Protein AF-0000000078965790 (afdb_homodimer)

Solvent-accessible surface area (backbone atoms only — not comparable to full-atom values): 35202 Å² total; per-residue (Å²): 137,89,78,81,80,82,72,81,72,74,79,75,77,69,74,78,78,71,78,67,72,83,72,72,74,70,75,66,69,68,72,68,71,75,62,83,44,80,62,63,64,55,62,67,56,77,58,81,71,61,59,62,73,68,60,59,74,86,58,85,51,69,59,53,51,55,42,46,56,48,32,47,73,67,55,34,79,28,45,19,37,33,40,41,40,82,75,18,61,56,69,62,52,47,52,55,47,53,52,11,52,63,38,38,77,42,21,76,14,47,37,33,37,36,30,31,53,92,40,39,69,64,52,50,52,55,50,40,73,64,58,55,62,41,50,67,74,56,63,64,27,67,48,31,48,52,21,52,53,38,43,61,73,68,66,59,56,67,48,56,42,52,58,89,79,42,44,86,90,52,42,59,42,45,36,33,45,75,52,54,61,70,77,41,44,80,78,73,44,52,48,29,25,36,40,67,30,90,44,72,69,50,44,45,53,58,61,65,68,41,85,67,74,39,47,27,35,30,36,25,54,47,50,61,39,59,50,47,48,47,59,68,68,41,79,45,40,31,37,24,38,66,46,71,91,68,80,58,70,89,54,65,48,84,22,29,45,65,49,69,56,87,19,27,40,39,34,48,41,78,50,96,90,34,73,26,36,42,36,34,56,33,44,70,82,54,60,60,80,60,85,61,73,81,75,69,38,63,65,74,70,78,65,80,77,121,142,88,84,87,70,90,70,81,76,76,82,81,80,72,79,77,86,64,86,81,73,82,71,75,72,70,75,66,72,69,73,70,73,75,63,83,45,80,63,61,64,55,62,66,55,76,60,81,70,62,59,62,73,70,61,59,74,87,58,85,52,69,59,53,51,52,42,45,57,47,31,46,72,68,54,34,79,27,45,20,37,34,39,39,40,82,74,18,60,56,69,60,52,46,53,55,46,52,53,11,50,62,39,38,78,42,22,77,13,46,36,36,37,37,30,29,55,91,42,39,68,64,52,48,52,54,51,41,75,64,58,56,63,41,49,66,73,56,63,64,27,68,46,31,46,50,23,52,52,37,43,62,72,67,67,59,55,68,48,56,42,53,60,88,79,42,43,87,90,51,42,58,43,46,36,34,47,76,52,53,62,69,78,42,46,81,78,73,44,51,48,29,26,37,39,67,29,89,44,71,69,50,44,46,54,57,60,64,68,41,86,67,72,41,47,27,34,31,36,24,54,43,49,61,38,60,50,46,46,46,58,68,67,42,81,44,39,33,36,24,38,66,46,73,90,68,82,57,71,89,54,66,48,82,20,24,43,63,48,66,56,90,19,27,39,39,33,45,41,73,49,95,84,36,72,26,38,41,35,31,58,35,44,72,80,54,65,58,82,56,86,60,73,77,73,65,40,59,64,73,72,76,56,79,77,121

Foldseek 3Di:
DDDDDPVCVPDPPPPPCVVDDPPPPPPPPPPPPVPVDPVVVVVVPPDPPVVVVLPPPLDVQVVVLLVLLVCLVVFAAFEEEEEEEPAFDLVVVLVLQLVCLQVVRTNYHYAEYEYAPVCVVVSLVVNQVSKDFHDPCLCPPPLQVQLVVLCVVVVFDKRWHDCVRPPPPTHIRIETEPDEVVSRDPDRNSHHYYYYDNDLVRVLVSLVPHPDAGQEYEYGDPDPVSQVVNVQRHPYAEYEYSDGDPRCVLVSAVQDQWDDAQQKTWGWDQHSNGTHIYIYGNDNPPHDPPPDPSPRRPDPPPPPPD/DDDPDDDDPDDDDDPPPDDDDPPPPPCPPPPPPVPVDPVVVVVVPDDPPVVPVLPPPLDVQVVVLLVLLVCLVVFAAFEEEEEEEPAFDLVVVLVLQLVCLQVVRTNYHHAEYEYAPVCVVVSLVVNQVSKDFHDPCLCPPPLQVQLVVLCVVVVFDKDWHDCVRPPPPTHIRIETEPDEVVSRDPDRNSHHYYYYDNDLVRVLVSLVPHPDAGQEYEYGDPDPVSQVVNVQRHPYAEYEYSDGDPDCVLVSAQQDQWDDAQQKTWGWDQHSNGTHIYIYGNDNPVPPPPPDPSPRNPDPPPPVPD

InterPro domains:
  IPR009961 Protein of unknown function DUF1487 [PF07368] (78-284)
  IPR009961 Protein of unknown function DUF1487 [PTHR21644] (24-285)
  IPR016161 Aldehyde/histidinol dehydrogenase [SSF53720] (82-244)
  IPR016163 Aldehyde dehydrogenase, C-terminal [G3DSA:3.40.309.10] (80-246)

pLDDT: mean 71.16, std 30.58, range [16.02, 98.56]

Sequence (612 aa):
MGEDRRNSYDAVSIPSYESLSKKSESSHTSQDDIQVTKRMVYNLECEDDVEKFMNIPATPAGDFYNQVATAASQGLFSPQLMIVYADGDINCALHYLIDSLHDPFSAKSVVTVLVEECIQKEFVQRIQSQMQPLAESVATHPNYVATLEMIGKLSVKTISADKKLISDPLVSPILVCNCQHSMLGEGPTGVICLHTFRSNAEAVEICCKESFQFSSTCIWNESLEGIYQLAVAIDCPIFYFNCNNVSLSPISSDEIKLCIFDGFHYERLPINGKNKIIIFPIGAHISQKSDEPPIVSNSPIPFLIEMGEDRRNSYDAVSIPSYESLSKKSESSHTSQDDIQVTKRMVYNLECEDDVEKFMNIPATPAGDFYNQVATAASQGLFSPQLMIVYADGDINCALHYLIDSLHDPFSAKSVVTVLVEECIQKEFVQRIQSQMQPLAESVATHPNYVATLEMIGKLSVKTISADKKLISDPLVSPILVCNCQHSMLGEGPTGVICLHTFRSNAEAVEICCKESFQFSSTCIWNESLEGIYQLAVAIDCPIFYFNCNNVSLSPISSDEIKLCIFDGFHYERLPINGKNKIIIFPIGAHISQKSDEPPIVSNSPIPFLIE

Organism: Drosophila grimshawi (NCBI:txid7222)

Structure (mmCIF, N/CA/C/O backbone):
data_AF-0000000078965790-model_v1
#
loop_
_entity.id
_entity.type
_entity.pdbx_description
1 polymer GH17535
#
loop_
_atom_site.group_PDB
_atom_site.id
_atom_site.type_symbol
_atom_site.label_atom_id
_atom_site.label_alt_id
_atom_site.label_comp_id
_atom_site.label_asym_id
_atom_site.label_entity_id
_atom_site.label_seq_id
_atom_site.pdbx_PDB_ins_code
_atom_site.Cartn_x
_atom_site.Cartn_y
_atom_site.Cartn_z
_atom_site.occupancy
_atom_site.B_iso_or_equiv
_atom_site.auth_seq_id
_atom_site.auth_comp_id
_atom_site.auth_asym_id
_atom_site.auth_atom_id
_atom_site.pdbx_PDB_model_num
ATOM 1 N N . MET A 1 1 ? 88.312 -12.266 6.594 1 19.53 1 MET A N 1
ATOM 2 C CA . MET A 1 1 ? 88.188 -12.164 5.141 1 19.53 1 MET A CA 1
ATOM 3 C C . MET A 1 1 ? 86.812 -11.68 4.734 1 19.53 1 MET A C 1
ATOM 5 O O . MET A 1 1 ? 85.812 -12.289 5.102 1 19.53 1 MET A O 1
ATOM 9 N N . GLY A 1 2 ? 86.688 -10.352 4.324 1 20.81 2 GLY A N 1
ATOM 10 C CA . GLY A 1 2 ? 85.812 -9.203 4.469 1 20.81 2 GLY A CA 1
ATOM 11 C C . GLY A 1 2 ? 84.75 -9.117 3.367 1 20.81 2 GLY A C 1
ATOM 12 O O . GLY A 1 2 ? 84.188 -8.039 3.096 1 20.81 2 GLY A O 1
ATOM 13 N N . GLU A 1 3 ? 84.188 -10.352 3.043 1 20.14 3 GLU A N 1
ATOM 14 C CA . GLU A 1 3 ? 83.562 -10.633 1.735 1 20.14 3 GLU A CA 1
ATOM 15 C C . GLU A 1 3 ? 82.5 -9.641 1.4 1 20.14 3 GLU A C 1
ATOM 17 O O . GLU A 1 3 ? 81.75 -9.195 2.285 1 20.14 3 GLU A O 1
ATOM 22 N N . ASP A 1 4 ? 82.375 -9.281 0.194 1 18.91 4 ASP A N 1
ATOM 23 C CA . ASP A 1 4 ? 81.938 -8.219 -0.709 1 18.91 4 ASP A CA 1
ATOM 24 C C . ASP A 1 4 ? 80.438 -8.203 -0.846 1 18.91 4 ASP A C 1
ATOM 26 O O . ASP A 1 4 ? 79.812 -9.258 -0.941 1 18.91 4 ASP A O 1
ATOM 30 N N . ARG A 1 5 ? 79.75 -7.035 -0.679 1 18.7 5 ARG A N 1
ATOM 31 C CA . ARG A 1 5 ? 78.5 -6.301 -0.476 1 18.7 5 ARG A CA 1
ATOM 32 C C . ARG A 1 5 ? 77.625 -6.25 -1.76 1 18.7 5 ARG A C 1
ATOM 34 O O . ARG A 1 5 ? 77.562 -5.207 -2.41 1 18.7 5 ARG A O 1
ATOM 41 N N . ARG A 1 6 ? 77.75 -7.328 -2.592 1 17.06 6 ARG A N 1
ATOM 42 C CA . ARG A 1 6 ? 77.25 -7.004 -3.939 1 17.06 6 ARG A CA 1
ATOM 43 C C . ARG A 1 6 ? 75.812 -6.672 -3.951 1 17.06 6 ARG A C 1
ATOM 45 O O . ARG A 1 6 ? 74.938 -7.516 -3.607 1 17.06 6 ARG A O 1
ATOM 52 N N . ASN A 1 7 ? 75.375 -5.363 -3.766 1 18.06 7 ASN A N 1
ATOM 53 C CA . ASN A 1 7 ? 74.188 -4.57 -3.572 1 18.06 7 ASN A CA 1
ATOM 54 C C . ASN A 1 7 ? 73.312 -4.492 -4.852 1 18.06 7 ASN A C 1
ATOM 56 O O . ASN A 1 7 ? 72.938 -3.4 -5.285 1 18.06 7 ASN A O 1
ATOM 60 N N . SER A 1 8 ? 73.312 -5.625 -5.656 1 16.55 8 SER A N 1
ATOM 61 C CA . SER A 1 8 ? 72.812 -5.434 -7.012 1 16.55 8 SER A CA 1
ATOM 62 C C . SER A 1 8 ? 71.375 -5.035 -7.008 1 16.55 8 SER A C 1
ATOM 64 O O . SER A 1 8 ? 70.5 -5.812 -6.586 1 16.55 8 SER A O 1
ATOM 66 N N . TYR A 1 9 ? 71.062 -3.771 -6.801 1 18.58 9 TYR A N 1
ATOM 67 C CA . TYR A 1 9 ? 69.812 -3.014 -6.676 1 18.58 9 TYR A CA 1
ATOM 68 C C . TYR A 1 9 ? 69.125 -2.951 -8.008 1 18.58 9 TYR A C 1
ATOM 70 O O . TYR A 1 9 ? 69.5 -2.174 -8.891 1 18.58 9 TYR A O 1
ATOM 78 N N . ASP A 1 10 ? 68.938 -4.156 -8.594 1 17.03 10 ASP A N 1
ATOM 79 C CA . ASP A 1 10 ? 68.438 -4.109 -9.961 1 17.03 10 ASP A CA 1
ATOM 80 C C . ASP A 1 10 ? 67.188 -3.217 -10.07 1 17.03 10 ASP A C 1
ATOM 82 O O . ASP A 1 10 ? 66.438 -3.066 -9.102 1 17.03 10 ASP A O 1
ATOM 86 N N . ALA A 1 11 ? 67.062 -2.576 -11.188 1 17.61 11 ALA A N 1
ATOM 87 C CA . ALA A 1 11 ? 66.438 -1.448 -11.852 1 17.61 11 ALA A CA 1
ATOM 88 C C . ALA A 1 11 ? 64.938 -1.661 -11.938 1 17.61 11 ALA A C 1
ATOM 90 O O . ALA A 1 11 ? 64.5 -2.711 -12.398 1 17.61 11 ALA A O 1
ATOM 91 N N . VAL A 1 12 ? 64.188 -1.088 -11.117 1 20.66 12 VAL A N 1
ATOM 92 C CA . VAL A 1 12 ? 62.781 -1.006 -10.773 1 20.66 12 VAL A CA 1
ATOM 93 C C . VAL A 1 12 ? 62 -0.467 -11.961 1 20.66 12 VAL A C 1
ATOM 95 O O . VAL A 1 12 ? 62.062 0.727 -12.266 1 20.66 12 VAL A O 1
ATOM 98 N N . SER A 1 13 ? 62.344 -0.972 -13.18 1 17.3 13 SER A N 1
ATOM 99 C CA . SER A 1 13 ? 61.781 -0.176 -14.266 1 17.3 13 SER A CA 1
ATOM 100 C C . SER A 1 13 ? 60.281 0.016 -14.102 1 17.3 13 SER A C 1
ATOM 102 O O . SER A 1 13 ? 59.531 -0.951 -13.891 1 17.3 13 SER A O 1
ATOM 104 N N . ILE A 1 14 ? 59.906 1.064 -13.562 1 19.83 14 ILE A N 1
ATOM 105 C CA . ILE A 1 14 ? 58.594 1.609 -13.172 1 19.83 14 ILE A CA 1
ATOM 106 C C . ILE A 1 14 ? 57.719 1.779 -14.406 1 19.83 14 ILE A C 1
ATOM 108 O O . ILE A 1 14 ? 58 2.627 -15.258 1 19.83 14 ILE A O 1
ATOM 112 N N . PRO A 1 15 ? 57.5 0.656 -15.188 1 18.34 15 PRO A N 1
ATOM 113 C CA . PRO A 1 15 ? 56.906 1.002 -16.484 1 18.34 15 PRO A CA 1
ATOM 114 C C . PRO A 1 15 ? 55.75 1.96 -16.359 1 18.34 15 PRO A C 1
ATOM 116 O O . PRO A 1 15 ? 55.094 2.004 -15.312 1 18.34 15 PRO A O 1
ATOM 119 N N . SER A 1 16 ? 55.906 3.125 -16.984 1 19.27 16 SER A N 1
ATOM 120 C CA . SER A 1 16 ? 55.094 4.328 -17.109 1 19.27 16 SER A CA 1
ATOM 121 C C . SER A 1 16 ? 53.656 3.988 -17.562 1 19.27 16 SER A C 1
ATOM 123 O O . SER A 1 16 ? 53.469 3.533 -18.703 1 19.27 16 SER A O 1
ATOM 125 N N . TYR A 1 17 ? 53 3.15 -16.828 1 18.2 17 TYR A N 1
ATOM 126 C CA . TYR A 1 17 ? 51.719 2.584 -17.297 1 18.2 17 TYR A CA 1
ATOM 127 C C . TYR A 1 17 ? 50.781 3.676 -17.766 1 18.2 17 TYR A C 1
ATOM 129 O O . TYR A 1 17 ? 50.25 4.449 -16.969 1 18.2 17 TYR A O 1
ATOM 137 N N . GLU A 1 18 ? 51.188 4.465 -18.766 1 20.2 18 GLU A N 1
ATOM 138 C CA . GLU A 1 18 ? 50.438 5.539 -19.406 1 20.2 18 GLU A CA 1
ATOM 139 C C . GLU A 1 18 ? 49 5.129 -19.672 1 20.2 18 GLU A C 1
ATOM 141 O O . GLU A 1 18 ? 48.219 5.906 -20.234 1 20.2 18 GLU A O 1
ATOM 146 N N . SER A 1 19 ? 48.781 3.867 -19.656 1 19.42 19 SER A N 1
ATOM 147 C CA . SER A 1 19 ? 47.719 3.422 -20.547 1 19.42 19 SER A CA 1
ATOM 148 C C . SER A 1 19 ? 46.375 4 -20.125 1 19.42 19 SER A C 1
ATOM 150 O O . SER A 1 19 ? 45.344 3.354 -20.281 1 19.42 19 SER A O 1
ATOM 152 N N . LEU A 1 20 ? 46.375 5.09 -19.297 1 17.44 20 LEU A N 1
ATOM 153 C CA . LEU A 1 20 ? 45.094 5.223 -18.625 1 17.44 20 LEU A CA 1
ATOM 154 C C . LEU A 1 20 ? 43.938 5.191 -19.625 1 17.44 20 LEU A C 1
ATOM 156 O O . LEU A 1 20 ? 43.031 4.398 -19.5 1 17.44 20 LEU A O 1
ATOM 160 N N . SER A 1 21 ? 43.156 6.402 -19.688 1 18.19 21 SER A N 1
ATOM 161 C CA . SER A 1 21 ? 41.75 6.711 -19.438 1 18.19 21 SER A CA 1
ATOM 162 C C . SER A 1 21 ? 40.969 6.762 -20.75 1 18.19 21 SER A C 1
ATOM 164 O O . SER A 1 21 ? 39.875 7.344 -20.797 1 18.19 21 SER A O 1
ATOM 166 N N . LYS A 1 22 ? 41.188 6.02 -21.688 1 19.72 22 LYS A N 1
ATOM 167 C CA . LYS A 1 22 ? 40.406 6.305 -22.875 1 19.72 22 LYS A CA 1
ATOM 168 C C . LYS A 1 22 ? 38.938 6.543 -22.5 1 19.72 22 LYS A C 1
ATOM 170 O O . LYS A 1 22 ? 38.281 5.68 -21.906 1 19.72 22 LYS A O 1
ATOM 175 N N . LYS A 1 23 ? 38.562 7.754 -22.469 1 23.05 23 LYS A N 1
ATOM 176 C CA . LYS A 1 23 ? 37.25 8.406 -22.297 1 23.05 23 LYS A CA 1
ATOM 177 C C . LYS A 1 23 ? 36.219 7.828 -23.25 1 23.05 23 LYS A C 1
ATOM 179 O O . LYS A 1 23 ? 36.25 8.117 -24.453 1 23.05 23 LYS A O 1
ATOM 184 N N . SER A 1 24 ? 36.188 6.531 -23.406 1 19.88 24 SER A N 1
ATOM 185 C CA . SER A 1 24 ? 35.219 6.145 -24.391 1 19.88 24 SER A CA 1
ATOM 186 C C . SER A 1 24 ? 33.906 6.945 -24.234 1 19.88 24 SER A C 1
ATOM 188 O O . SER A 1 24 ? 33.406 7.062 -23.125 1 19.88 24 SER A O 1
ATOM 190 N N . GLU A 1 25 ? 33.656 7.875 -25.047 1 23.52 25 GLU A N 1
ATOM 191 C CA . GLU A 1 25 ? 32.531 8.758 -25.297 1 23.52 25 GLU A CA 1
ATOM 192 C C . GLU A 1 25 ? 31.234 7.965 -25.406 1 23.52 25 GLU A C 1
ATOM 194 O O . GLU A 1 25 ? 30.922 7.414 -26.469 1 23.52 25 GLU A O 1
ATOM 199 N N . SER A 1 26 ? 31.219 6.82 -24.891 1 20.47 26 SER A N 1
ATOM 200 C CA . SER A 1 26 ? 29.984 6.129 -25.234 1 20.47 26 SER A CA 1
ATOM 201 C C . SER A 1 26 ? 28.781 7.039 -25.047 1 20.47 26 SER A C 1
ATOM 203 O O . SER A 1 26 ? 28.641 7.703 -24.016 1 20.47 26 SER A O 1
ATOM 205 N N . SER A 1 27 ? 28.297 7.574 -26.109 1 21.81 27 SER A N 1
ATOM 206 C CA . SER A 1 27 ? 27.078 8.344 -26.328 1 21.81 27 SER A CA 1
ATOM 207 C C . SER A 1 27 ? 25.906 7.754 -25.578 1 21.81 27 SER A C 1
ATOM 209 O O . SER A 1 27 ? 25.328 6.746 -25.984 1 21.81 27 SER A O 1
ATOM 211 N N . HIS A 1 28 ? 26.172 7.336 -24.484 1 21.52 28 HIS A N 1
ATOM 212 C CA . HIS A 1 28 ? 24.984 6.84 -23.797 1 21.52 28 HIS A CA 1
ATOM 213 C C . HIS A 1 28 ? 23.797 7.797 -23.969 1 21.52 28 HIS A C 1
ATOM 215 O O . HIS A 1 28 ? 23.906 8.977 -23.625 1 21.52 28 HIS A O 1
ATOM 221 N N . THR A 1 29 ? 23.188 7.645 -25.078 1 21.73 29 THR A N 1
ATOM 222 C CA . THR A 1 29 ? 21.922 8.352 -25.297 1 21.73 29 THR A CA 1
ATOM 223 C C . THR A 1 29 ? 21.156 8.539 -24 1 21.73 29 THR A C 1
ATOM 225 O O . THR A 1 29 ? 21.062 7.605 -23.203 1 21.73 29 THR A O 1
ATOM 228 N N . SER A 1 30 ? 21.25 9.664 -23.562 1 22.17 30 SER A N 1
ATOM 229 C CA . SER A 1 30 ? 20.531 10.25 -22.438 1 22.17 30 SER A CA 1
ATOM 230 C C . SER A 1 30 ? 19.156 9.625 -22.281 1 22.17 30 SER A C 1
ATOM 232 O O . SER A 1 30 ? 18.328 9.688 -23.203 1 22.17 30 SER A O 1
ATOM 234 N N . GLN A 1 31 ? 19.203 8.453 -21.875 1 21.61 31 GLN A N 1
ATOM 235 C CA . GLN A 1 31 ? 17.891 7.859 -21.625 1 21.61 31 GLN A CA 1
ATOM 236 C C . GLN A 1 31 ? 16.891 8.906 -21.156 1 21.61 31 GLN A C 1
ATOM 238 O O . GLN A 1 31 ? 17.094 9.547 -20.125 1 21.61 31 GLN A O 1
ATOM 243 N N . ASP A 1 32 ? 16.375 9.594 -22.109 1 23.06 32 ASP A N 1
ATOM 244 C CA . ASP A 1 32 ? 15.258 10.523 -22 1 23.06 32 ASP A CA 1
ATOM 245 C C . ASP A 1 32 ? 14.344 10.141 -20.828 1 23.06 32 ASP A C 1
ATOM 247 O O . ASP A 1 32 ? 13.875 9.008 -20.75 1 23.06 32 ASP A O 1
ATOM 251 N N . ASP A 1 33 ? 14.641 10.672 -19.828 1 22.98 33 ASP A N 1
ATOM 252 C CA . ASP A 1 33 ? 13.875 10.719 -18.578 1 22.98 33 ASP A CA 1
ATOM 253 C C . ASP A 1 33 ? 12.375 10.711 -18.859 1 22.98 33 ASP A C 1
ATOM 255 O O . ASP A 1 33 ? 11.82 11.695 -19.359 1 22.98 33 ASP A O 1
ATOM 259 N N . ILE A 1 34 ? 12.023 9.656 -19.547 1 23.75 34 ILE A N 1
ATOM 260 C CA . ILE A 1 34 ? 10.578 9.594 -19.75 1 23.75 34 ILE A CA 1
ATOM 261 C C . ILE A 1 34 ? 9.859 10.031 -18.469 1 23.75 34 ILE A C 1
ATOM 263 O O . ILE A 1 34 ? 9.898 9.328 -17.453 1 23.75 34 ILE A O 1
ATOM 267 N N . GLN A 1 35 ? 10.055 11.258 -18.219 1 24.02 35 GLN A N 1
ATOM 268 C CA . GLN A 1 35 ? 9.164 11.914 -17.266 1 24.02 35 GLN A CA 1
ATOM 269 C C . GLN A 1 35 ? 7.719 11.469 -17.469 1 24.02 35 GLN A C 1
ATOM 271 O O . GLN A 1 35 ? 7.148 11.672 -18.547 1 24.02 35 GLN A O 1
ATOM 276 N N . VAL A 1 36 ? 7.375 10.422 -17.078 1 23.61 36 VAL A N 1
ATOM 277 C CA . VAL A 1 36 ? 5.961 10.07 -17.172 1 23.61 36 VAL A CA 1
ATOM 278 C C . VAL A 1 36 ? 5.102 11.297 -16.875 1 23.61 36 VAL A C 1
ATOM 280 O O . VAL A 1 36 ? 5.059 11.773 -15.742 1 23.61 36 VAL A O 1
ATOM 283 N N . THR A 1 37 ? 5.211 12.43 -17.656 1 25.23 37 THR A N 1
ATOM 284 C CA . THR A 1 37 ? 4.426 13.664 -17.641 1 25.23 37 THR A CA 1
ATOM 285 C C . THR A 1 37 ? 2.939 13.359 -17.797 1 25.23 37 THR A C 1
ATOM 287 O O . THR A 1 37 ? 2.564 12.273 -18.234 1 25.23 37 THR A O 1
ATOM 290 N N . LYS A 1 38 ? 2.074 14.375 -17.5 1 24.27 38 LYS A N 1
ATOM 291 C CA . LYS A 1 38 ? 0.654 14.477 -17.828 1 24.27 38 LYS A CA 1
ATOM 292 C C . LYS A 1 38 ? 0.361 13.93 -19.219 1 24.27 38 LYS A C 1
ATOM 294 O O . LYS A 1 38 ? -0.679 13.305 -19.438 1 24.27 38 LYS A O 1
ATOM 299 N N . ARG A 1 39 ? 1.266 14.18 -20.141 1 24.34 39 ARG A N 1
ATOM 300 C CA . ARG A 1 39 ? 1.088 13.945 -21.578 1 24.34 39 ARG A CA 1
ATOM 301 C C . ARG A 1 39 ? 1.163 12.461 -21.906 1 24.34 39 ARG A C 1
ATOM 303 O O . ARG A 1 39 ? 0.509 11.992 -22.844 1 24.34 39 ARG A O 1
ATOM 310 N N . MET A 1 40 ? 2.053 11.758 -21.281 1 25.23 40 MET A N 1
ATOM 311 C CA . MET A 1 40 ? 2.135 10.375 -21.719 1 25.23 40 MET A CA 1
ATOM 312 C C . MET A 1 40 ? 0.916 9.578 -21.266 1 25.23 40 MET A C 1
ATOM 314 O O . MET A 1 40 ? 0.546 8.586 -21.891 1 25.23 40 MET A O 1
ATOM 318 N N . VAL A 1 41 ? 0.332 10.094 -20.109 1 26.64 41 VAL A N 1
ATOM 319 C CA . VAL A 1 41 ? -0.919 9.461 -19.703 1 26.64 41 VAL A CA 1
ATOM 320 C C . VAL A 1 41 ? -2.014 9.781 -20.719 1 26.64 41 VAL A C 1
ATOM 322 O O . VAL A 1 41 ? -2.914 8.969 -20.953 1 26.64 41 VAL A O 1
ATOM 325 N N . TYR A 1 42 ? -1.955 10.969 -21.328 1 25.64 42 TYR A N 1
ATOM 326 C CA . TYR A 1 42 ? -2.998 11.305 -22.281 1 25.64 42 TYR A CA 1
ATOM 327 C C . TYR A 1 42 ? -2.934 10.391 -23.5 1 25.64 42 TYR A C 1
ATOM 329 O O . TYR A 1 42 ? -3.939 10.188 -24.188 1 25.64 42 TYR A O 1
ATOM 337 N N . ASN A 1 43 ? -1.738 10.047 -23.875 1 26.17 43 ASN A N 1
ATOM 338 C CA . ASN A 1 43 ? -1.752 9.383 -25.172 1 26.17 43 ASN A CA 1
ATOM 339 C C . ASN A 1 43 ? -2.32 7.969 -25.078 1 26.17 43 ASN A C 1
ATOM 341 O O . ASN A 1 43 ? -2.27 7.203 -26.031 1 26.17 43 ASN A O 1
ATOM 345 N N . LEU A 1 44 ? -2.383 7.453 -23.875 1 25.3 44 LEU A N 1
ATOM 346 C CA . LEU A 1 44 ? -3.156 6.227 -24.031 1 25.3 44 LEU A CA 1
ATOM 347 C C . LEU A 1 44 ? -4.59 6.539 -24.453 1 25.3 44 LEU A C 1
ATOM 349 O O . LEU A 1 44 ? -5.461 6.707 -23.594 1 25.3 44 LEU A O 1
ATOM 353 N N . GLU A 1 45 ? -4.812 7.445 -25.219 1 26.23 45 GLU A N 1
ATOM 354 C CA . GLU A 1 45 ? -6.039 7.543 -26 1 26.23 45 GLU A CA 1
ATOM 355 C C . GLU A 1 45 ? -6.418 6.188 -26.609 1 26.23 45 GLU A C 1
ATOM 357 O O . GLU A 1 45 ? -5.598 5.535 -27.25 1 26.23 45 GLU A O 1
ATOM 362 N N . CYS A 1 46 ? -7.453 5.555 -25.938 1 25.34 46 CYS A N 1
ATOM 363 C CA . CYS A 1 46 ? -8.211 4.457 -26.516 1 25.34 46 CYS A CA 1
ATOM 364 C C . CYS A 1 46 ? -8.43 4.672 -28.016 1 25.34 46 CYS A C 1
ATOM 366 O O . CYS A 1 46 ? -9.18 5.559 -28.422 1 25.34 46 CYS A O 1
ATOM 368 N N . GLU A 1 47 ? -7.578 4.617 -28.844 1 24.92 47 GLU A N 1
ATOM 369 C CA . GLU A 1 47 ? -8.117 4.301 -30.156 1 24.92 47 GLU A CA 1
ATOM 370 C C . GLU A 1 47 ? -9.211 3.244 -30.078 1 24.92 47 GLU A C 1
ATOM 372 O O . GLU A 1 47 ? -9.328 2.547 -29.062 1 24.92 47 GLU A O 1
ATOM 377 N N . ASP A 1 48 ? -9.938 2.729 -31.234 1 26.47 48 ASP A N 1
ATOM 378 C CA . ASP A 1 48 ? -11.023 1.81 -31.562 1 26.47 48 ASP A CA 1
ATOM 379 C C . ASP A 1 48 ? -10.844 0.469 -30.859 1 26.47 48 ASP A C 1
ATOM 381 O O . ASP A 1 48 ? -11.828 -0.203 -30.531 1 26.47 48 ASP A O 1
ATOM 385 N N . ASP A 1 49 ? -9.664 -0.096 -30.844 1 24.08 49 ASP A N 1
ATOM 386 C CA . ASP A 1 49 ? -9.508 -1.522 -30.594 1 24.08 49 ASP A CA 1
ATOM 387 C C . ASP A 1 49 ? -9.586 -1.817 -29.094 1 24.08 49 ASP A C 1
ATOM 389 O O . ASP A 1 49 ? -9.398 -2.961 -28.672 1 24.08 49 ASP A O 1
ATOM 393 N N . VAL A 1 50 ? -9.461 -0.967 -28.297 1 28.12 50 VAL A N 1
ATOM 394 C CA . VAL A 1 50 ? -9.648 -1.28 -26.891 1 28.12 50 VAL A CA 1
ATOM 395 C C . VAL A 1 50 ? -11.125 -1.595 -26.625 1 28.12 50 VAL A C 1
ATOM 397 O O . VAL A 1 50 ? -11.516 -1.846 -25.484 1 28.12 50 VAL A O 1
ATOM 400 N N . GLU A 1 51 ? -12.07 -1.414 -27.438 1 26.34 51 GLU A N 1
ATOM 401 C CA . GLU A 1 51 ? -13.43 -1.932 -27.531 1 26.34 51 GLU A CA 1
ATOM 402 C C . GLU A 1 51 ? -13.453 -3.447 -27.344 1 26.34 51 GLU A C 1
ATOM 404 O O . GLU A 1 51 ? -14.438 -4.004 -26.844 1 26.34 51 GLU A O 1
ATOM 409 N N . LYS A 1 52 ? -12.445 -4.133 -27.891 1 26.92 52 LYS A N 1
ATOM 410 C CA . LYS A 1 52 ? -12.484 -5.594 -27.891 1 26.92 52 LYS A CA 1
ATOM 411 C C . LYS A 1 52 ? -12.305 -6.152 -26.484 1 26.92 52 LYS A C 1
ATOM 413 O O . LYS A 1 52 ? -12.797 -7.238 -26.188 1 26.92 52 LYS A O 1
ATOM 418 N N . PHE A 1 53 ? -11.328 -5.535 -25.766 1 24.98 53 PHE A N 1
ATOM 419 C CA . PHE A 1 53 ? -11.109 -6.312 -24.547 1 24.98 53 PHE A CA 1
ATOM 420 C C . PHE A 1 53 ? -12.219 -6.055 -23.531 1 24.98 53 PHE A C 1
ATOM 422 O O . PHE A 1 53 ? -12.367 -6.805 -22.562 1 24.98 53 PHE A O 1
ATOM 429 N N . MET A 1 54 ? -12.875 -4.93 -23.547 1 26.33 54 MET A N 1
ATOM 430 C CA . MET A 1 54 ? -13.883 -4.594 -22.562 1 26.33 54 MET A CA 1
ATOM 431 C C . MET A 1 54 ? -15.117 -5.473 -22.719 1 26.33 54 MET A C 1
ATOM 433 O O . MET A 1 54 ? -16.016 -5.453 -21.875 1 26.33 54 MET A O 1
ATOM 437 N N . ASN A 1 55 ? -15.414 -5.816 -23.891 1 24.98 55 ASN A N 1
ATOM 438 C CA . ASN A 1 55 ? -16.703 -6.477 -24.109 1 24.98 55 ASN A CA 1
ATOM 439 C C . ASN A 1 55 ? -16.656 -7.938 -23.672 1 24.98 55 ASN A C 1
ATOM 441 O O . ASN A 1 55 ? -16.578 -8.836 -24.516 1 24.98 55 ASN A O 1
ATOM 445 N N . ILE A 1 56 ? -15.758 -8.234 -22.75 1 25.45 56 ILE A N 1
ATOM 446 C CA . ILE A 1 56 ? -16.062 -9.641 -22.516 1 25.45 56 ILE A CA 1
ATOM 447 C C . ILE A 1 56 ? -17.453 -9.773 -21.891 1 25.45 56 ILE A C 1
ATOM 449 O O . ILE A 1 56 ? -17.781 -9.062 -20.938 1 25.45 56 ILE A O 1
ATOM 453 N N . PRO A 1 57 ? -18.328 -10.281 -22.453 1 24.66 57 PRO A N 1
ATOM 454 C CA . PRO A 1 57 ? -19.672 -10.586 -21.938 1 24.66 57 PRO A CA 1
ATOM 455 C C . PRO A 1 57 ? -19.656 -11.062 -20.484 1 24.66 57 PRO A C 1
ATOM 457 O O . PRO A 1 57 ? -18.719 -11.758 -20.078 1 24.66 57 PRO A O 1
ATOM 460 N N . ALA A 1 58 ? -20.266 -10.273 -19.531 1 28.02 58 ALA A N 1
ATOM 461 C CA . ALA A 1 58 ? -20.609 -10.68 -18.172 1 28.02 58 ALA A CA 1
ATOM 462 C C . ALA A 1 58 ? -21 -12.148 -18.109 1 28.02 58 ALA A C 1
ATOM 464 O O . ALA A 1 58 ? -22.125 -12.516 -18.484 1 28.02 58 ALA A O 1
ATOM 465 N N . THR A 1 59 ? -20.312 -13.039 -18.562 1 27.33 59 THR A N 1
ATOM 466 C CA . THR A 1 59 ? -20.766 -14.391 -18.25 1 27.33 59 THR A CA 1
ATOM 467 C C . THR A 1 59 ? -20.984 -14.539 -16.75 1 27.33 59 THR A C 1
ATOM 469 O O . THR A 1 59 ? -20.25 -13.961 -15.945 1 27.33 59 THR A O 1
ATOM 472 N N . PRO A 1 60 ? -21.969 -15.062 -16.141 1 31 60 PRO A N 1
ATOM 473 C CA . PRO A 1 60 ? -22.312 -15.336 -14.734 1 31 60 PRO A CA 1
ATOM 474 C C . PRO A 1 60 ? -21.094 -15.75 -13.906 1 31 60 PRO A C 1
ATOM 476 O O . PRO A 1 60 ? -20.719 -16.922 -13.914 1 31 60 PRO A O 1
ATOM 479 N N . ALA A 1 61 ? -20.062 -15.047 -13.797 1 35.72 61 ALA A N 1
ATOM 480 C CA . ALA A 1 61 ? -18.734 -15.062 -13.203 1 35.72 61 ALA A CA 1
ATOM 481 C C . ALA A 1 61 ? -18.812 -15.273 -11.695 1 35.72 61 ALA A C 1
ATOM 483 O O . ALA A 1 61 ? -17.844 -15.734 -11.07 1 35.72 61 ALA A O 1
ATOM 484 N N . GLY A 1 62 ? -19.875 -14.852 -11.008 1 37.12 62 GLY A N 1
ATOM 485 C CA . GLY A 1 62 ? -20.141 -15.18 -9.617 1 37.12 62 GLY A CA 1
ATOM 486 C C . GLY A 1 62 ? -19.891 -16.641 -9.281 1 37.12 62 GLY A C 1
ATOM 487 O O . GLY A 1 62 ? -19.328 -16.953 -8.227 1 37.12 62 GLY A O 1
ATOM 488 N N . ASP A 1 63 ? -20.312 -17.469 -10.227 1 43.97 63 ASP A N 1
ATOM 489 C CA . ASP A 1 63 ? -20.234 -18.906 -9.992 1 43.97 63 ASP A CA 1
ATOM 490 C C . ASP A 1 63 ? -18.797 -19.391 -10.008 1 43.97 63 ASP A C 1
ATOM 492 O O . ASP A 1 63 ? -18.422 -20.266 -9.227 1 43.97 63 ASP A O 1
ATOM 496 N N . PHE A 1 64 ? -18.016 -18.75 -10.82 1 41.31 64 PHE A N 1
ATOM 497 C CA . PHE A 1 64 ? -16.641 -19.234 -10.906 1 41.31 64 PHE A CA 1
ATOM 498 C C . PHE A 1 64 ? -15.852 -18.859 -9.664 1 41.31 64 PHE A C 1
ATOM 500 O O . PHE A 1 64 ? -15.133 -19.672 -9.094 1 41.31 64 PHE A O 1
ATOM 507 N N . TYR A 1 65 ? -16.047 -17.625 -9.25 1 48.06 65 TYR A N 1
ATOM 508 C CA . TYR A 1 65 ? -15.289 -17.109 -8.125 1 48.06 65 TYR A CA 1
ATOM 509 C C . TYR A 1 65 ? -15.656 -17.828 -6.836 1 48.06 65 TYR A C 1
ATOM 511 O O . TYR A 1 65 ? -14.781 -18.172 -6.031 1 48.06 65 TYR A O 1
ATOM 519 N N . ASN A 1 66 ? -16.938 -18.062 -6.723 1 48.34 66 ASN A N 1
ATOM 520 C CA . ASN A 1 66 ? -17.391 -18.891 -5.613 1 48.34 66 ASN A CA 1
ATOM 521 C C . ASN A 1 66 ? -16.859 -20.312 -5.734 1 48.34 66 ASN A C 1
ATOM 523 O O . ASN A 1 66 ? -16.5 -20.938 -4.73 1 48.34 66 ASN A O 1
ATOM 527 N N . GLN A 1 67 ? -16.734 -20.688 -6.93 1 47.5 67 GLN A N 1
ATOM 528 C CA . GLN A 1 67 ? -16.266 -22.047 -7.172 1 47.5 67 GLN A CA 1
ATOM 529 C C . GLN A 1 67 ? -14.773 -22.172 -6.867 1 47.5 67 GLN A C 1
ATOM 531 O O . GLN A 1 67 ? -14.336 -23.172 -6.293 1 47.5 67 GLN A O 1
ATOM 536 N N . VAL A 1 68 ? -14.086 -21.172 -7.16 1 48.66 68 VAL A N 1
ATOM 537 C CA . VAL A 1 68 ? -12.641 -21.219 -6.934 1 48.66 68 VAL A CA 1
ATOM 538 C C . VAL A 1 68 ? -12.359 -21.219 -5.434 1 48.66 68 VAL A C 1
ATOM 540 O O . VAL A 1 68 ? -11.531 -22 -4.953 1 48.66 68 VAL A O 1
ATOM 543 N N . ALA A 1 69 ? -13.117 -20.359 -4.75 1 50.84 69 ALA A N 1
ATOM 544 C CA . ALA A 1 69 ? -12.945 -20.328 -3.297 1 50.84 69 ALA A CA 1
ATOM 545 C C . ALA A 1 69 ? -13.328 -21.672 -2.676 1 50.84 69 ALA A C 1
ATOM 547 O O . ALA A 1 69 ? -12.648 -22.156 -1.768 1 50.84 69 ALA A O 1
ATOM 548 N N . THR A 1 70 ? -14.383 -22.234 -3.215 1 46.78 70 THR A N 1
ATOM 549 C CA . THR A 1 70 ? -14.836 -23.547 -2.744 1 46.78 70 THR A CA 1
ATOM 550 C C . THR A 1 70 ? -13.828 -24.625 -3.105 1 46.78 70 THR A C 1
ATOM 552 O O . THR A 1 70 ? -13.523 -25.5 -2.283 1 46.78 70 THR A O 1
ATOM 555 N N . ALA A 1 71 ? -13.328 -24.547 -4.34 1 49.19 71 ALA A N 1
ATOM 556 C CA . ALA A 1 71 ? -12.359 -25.562 -4.762 1 49.19 71 ALA A CA 1
ATOM 557 C C . ALA A 1 71 ? -11.102 -25.5 -3.902 1 49.19 71 ALA A C 1
ATOM 559 O O . ALA A 1 71 ? -10.602 -26.547 -3.463 1 49.19 71 ALA A O 1
ATOM 560 N N . ALA A 1 72 ? -10.625 -24.312 -3.635 1 50.78 72 ALA A N 1
ATOM 561 C CA . ALA A 1 72 ? -9.453 -24.156 -2.777 1 50.78 72 ALA A CA 1
ATOM 562 C C . ALA A 1 72 ? -9.703 -24.75 -1.394 1 50.78 72 ALA A C 1
ATOM 564 O O . ALA A 1 72 ? -8.836 -25.422 -0.833 1 50.78 72 ALA A O 1
ATOM 565 N N . SER A 1 73 ? -10.922 -24.562 -0.941 1 47.84 73 SER A N 1
ATOM 566 C CA . SER A 1 73 ? -11.281 -25.109 0.362 1 47.84 73 SER A CA 1
ATOM 567 C C . SER A 1 73 ? -11.414 -26.625 0.306 1 47.84 73 SER A C 1
ATOM 569 O O . SER A 1 73 ? -11.234 -27.312 1.318 1 47.84 73 SER A O 1
ATOM 571 N N . GLN A 1 74 ? -11.711 -27.125 -0.914 1 50 74 GLN A N 1
ATOM 572 C CA . GLN A 1 74 ? -11.922 -28.578 -1.028 1 50 74 GLN A CA 1
ATOM 573 C C . GLN A 1 74 ? -10.641 -29.281 -1.471 1 50 74 GLN A C 1
ATOM 575 O O . GLN A 1 74 ? -10.656 -30.484 -1.755 1 50 74 GLN A O 1
ATOM 580 N N . GLY A 1 75 ? -9.586 -28.594 -1.603 1 55.78 75 GLY A N 1
ATOM 581 C CA . GLY A 1 75 ? -8.336 -29.266 -1.936 1 55.78 75 GLY A CA 1
ATOM 582 C C . GLY A 1 75 ? -8.148 -29.469 -3.426 1 55.78 75 GLY A C 1
ATOM 583 O O . GLY A 1 75 ? -7.32 -30.281 -3.844 1 55.78 75 GLY A O 1
ATOM 584 N N . LEU A 1 76 ? -9.062 -28.969 -4.219 1 64.25 76 LEU A N 1
ATOM 585 C CA . LEU A 1 76 ? -8.914 -29.078 -5.664 1 64.25 76 LEU A CA 1
ATOM 586 C C . LEU A 1 76 ? -7.809 -28.172 -6.18 1 64.25 76 LEU A C 1
ATOM 588 O O . LEU A 1 76 ? -7.504 -27.141 -5.559 1 64.25 76 LEU A O 1
ATOM 592 N N . PHE A 1 77 ? -7.203 -28.703 -7.281 1 73.25 77 PHE A N 1
ATOM 593 C CA . PHE A 1 77 ? -6.086 -27.984 -7.879 1 73.25 77 PHE A CA 1
ATOM 594 C C . PHE A 1 77 ? -6.48 -26.547 -8.188 1 73.25 77 PHE A C 1
ATOM 596 O O . PHE A 1 77 ? -7.426 -26.297 -8.938 1 73.25 77 PHE A O 1
ATOM 603 N N . SER A 1 78 ? -5.918 -25.547 -7.496 1 86.75 78 SER A N 1
ATOM 604 C CA . SER A 1 78 ? -6.109 -24.109 -7.645 1 86.75 78 SER A CA 1
ATOM 605 C C . SER A 1 78 ? -4.793 -23.406 -7.965 1 86.75 78 SER A C 1
ATOM 607 O O . SER A 1 78 ? -4.082 -22.969 -7.059 1 86.75 78 SER A O 1
ATOM 609 N N . PRO A 1 79 ? -4.434 -23.359 -9.289 1 92.19 79 PRO A N 1
ATOM 610 C CA . PRO A 1 79 ? -3.135 -22.828 -9.695 1 92.19 79 PRO A CA 1
ATOM 611 C C . PRO A 1 79 ? -2.945 -21.359 -9.281 1 92.19 79 PRO A C 1
ATOM 613 O O . PRO A 1 79 ? -3.85 -20.547 -9.469 1 92.19 79 PRO A O 1
ATOM 616 N N . GLN A 1 80 ? -1.802 -21.125 -8.75 1 96.06 80 GLN A N 1
ATOM 617 C CA . GLN A 1 80 ? -1.513 -19.766 -8.289 1 96.06 80 GLN A CA 1
ATOM 618 C C . GLN A 1 80 ? -0.405 -19.125 -9.125 1 96.06 80 GLN A C 1
ATOM 620 O O . GLN A 1 80 ? 0.552 -19.797 -9.516 1 96.06 80 GLN A O 1
ATOM 625 N N . LEU A 1 81 ? -0.628 -17.812 -9.414 1 97.44 81 LEU A N 1
ATOM 626 C CA . LEU A 1 81 ? 0.396 -16.953 -10 1 97.44 81 LEU A CA 1
ATOM 627 C C . LEU A 1 81 ? 1.137 -16.172 -8.914 1 97.44 81 LEU A C 1
ATOM 629 O O . LEU A 1 81 ? 0.516 -15.641 -7.996 1 97.44 81 LEU A O 1
ATOM 633 N N . MET A 1 82 ? 2.477 -16.188 -9 1 98.12 82 MET A N 1
ATOM 634 C CA . MET A 1 82 ? 3.275 -15.383 -8.086 1 98.12 82 MET A CA 1
ATOM 635 C C . MET A 1 82 ? 4.062 -14.32 -8.844 1 98.12 82 MET A C 1
ATOM 637 O O . MET A 1 82 ? 4.719 -14.625 -9.844 1 98.12 82 MET A O 1
ATOM 641 N N . ILE A 1 83 ? 3.934 -13.094 -8.445 1 97.94 83 ILE A N 1
ATOM 642 C CA . ILE A 1 83 ? 4.699 -11.992 -9.016 1 97.94 83 ILE A CA 1
ATOM 643 C C . ILE A 1 83 ? 5.609 -11.383 -7.953 1 97.94 83 ILE A C 1
ATOM 645 O O . ILE A 1 83 ? 5.133 -10.906 -6.918 1 97.94 83 ILE A O 1
ATOM 649 N N . VAL A 1 84 ? 6.938 -11.336 -8.242 1 97.81 84 VAL A N 1
ATOM 650 C CA . VAL A 1 84 ? 7.91 -10.906 -7.246 1 97.81 84 VAL A CA 1
ATOM 651 C C . VAL A 1 84 ? 8.68 -9.695 -7.762 1 97.81 84 VAL A C 1
ATOM 653 O O . VAL A 1 84 ? 9.359 -9.766 -8.789 1 97.81 84 VAL A O 1
ATOM 656 N N . TYR A 1 85 ? 8.57 -8.602 -7.055 1 95.69 85 TYR A N 1
ATOM 657 C CA 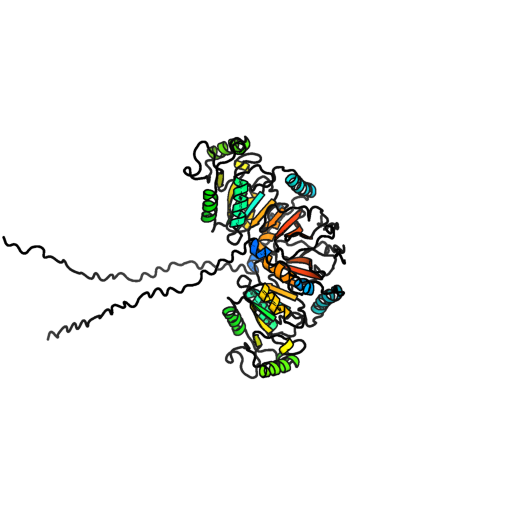. TYR A 1 85 ? 9.32 -7.383 -7.348 1 95.69 85 TYR A CA 1
ATOM 658 C C . TYR A 1 85 ? 10.586 -7.309 -6.508 1 95.69 85 TYR A C 1
ATOM 660 O O . TYR A 1 85 ? 10.68 -7.93 -5.449 1 95.69 85 TYR A O 1
ATOM 668 N N . ALA A 1 86 ? 11.508 -6.484 -6.949 1 94.56 86 ALA A N 1
ATOM 669 C CA . ALA A 1 86 ? 12.797 -6.32 -6.277 1 94.56 86 ALA A CA 1
ATOM 670 C C . ALA A 1 86 ? 12.609 -5.758 -4.871 1 94.56 86 ALA A C 1
ATOM 672 O O . ALA A 1 86 ? 13.359 -6.105 -3.953 1 94.56 86 ALA A O 1
ATOM 673 N N . ASP A 1 87 ? 11.578 -4.957 -4.699 1 84.88 87 ASP A N 1
ATOM 674 C CA . ASP A 1 87 ? 11.375 -4.312 -3.406 1 84.88 87 ASP A CA 1
ATOM 675 C C . ASP A 1 87 ? 10.453 -5.137 -2.518 1 84.88 87 ASP A C 1
ATOM 677 O O . ASP A 1 87 ? 10.18 -4.762 -1.374 1 84.88 87 ASP A O 1
ATOM 681 N N . GLY A 1 88 ? 9.977 -6.211 -3.027 1 90.69 88 GLY A N 1
ATOM 682 C CA . GLY A 1 88 ? 9.094 -7.066 -2.248 1 90.69 88 GLY A CA 1
ATOM 683 C C . GLY A 1 88 ? 9.836 -7.965 -1.276 1 90.69 88 GLY A C 1
ATOM 684 O O . GLY A 1 88 ? 11.07 -8 -1.28 1 90.69 88 GLY A O 1
ATOM 685 N N . ASP A 1 89 ? 9.156 -8.641 -0.407 1 88.81 89 ASP A N 1
ATOM 686 C CA . ASP A 1 89 ? 9.734 -9.602 0.53 1 88.81 89 ASP A CA 1
ATOM 687 C C . ASP A 1 89 ? 10.148 -10.883 -0.185 1 88.81 89 ASP A C 1
ATOM 689 O O . ASP A 1 89 ? 9.383 -11.844 -0.245 1 88.81 89 ASP A O 1
ATOM 693 N N . ILE A 1 90 ? 11.344 -10.93 -0.582 1 95 90 ILE A N 1
ATOM 694 C CA . ILE A 1 90 ? 11.867 -12.008 -1.411 1 95 90 ILE A CA 1
ATOM 695 C C . ILE A 1 90 ? 11.961 -13.289 -0.59 1 95 90 ILE A C 1
ATOM 697 O O . ILE A 1 90 ? 11.688 -14.383 -1.098 1 95 90 ILE A O 1
ATOM 701 N N . ASN A 1 91 ? 12.297 -13.195 0.677 1 93.12 91 ASN A N 1
ATOM 702 C CA . ASN A 1 91 ? 12.414 -14.367 1.535 1 93.12 91 ASN A CA 1
ATOM 703 C C . ASN A 1 91 ? 11.086 -15.102 1.674 1 93.12 91 ASN A C 1
ATOM 705 O O . ASN A 1 91 ? 11.031 -16.328 1.536 1 93.12 91 ASN A O 1
ATOM 709 N N . CYS A 1 92 ? 10.07 -14.344 1.889 1 93.69 92 CYS A N 1
ATOM 710 C CA . CYS A 1 92 ? 8.75 -14.961 2.01 1 93.69 92 CYS A CA 1
ATOM 711 C C . CYS A 1 92 ? 8.305 -15.555 0.68 1 93.69 92 CYS A C 1
ATOM 713 O O . CYS A 1 92 ? 7.742 -16.656 0.644 1 93.69 92 CYS A O 1
ATOM 715 N N . ALA A 1 93 ? 8.555 -14.797 -0.388 1 96.38 93 ALA A N 1
ATOM 716 C CA . ALA A 1 93 ? 8.211 -15.305 -1.713 1 96.38 93 ALA A CA 1
ATOM 717 C C . ALA A 1 93 ? 8.891 -16.656 -1.979 1 96.38 93 ALA A C 1
ATOM 719 O O . ALA A 1 93 ? 8.242 -17.594 -2.428 1 96.38 93 ALA A O 1
ATOM 720 N N . LEU A 1 94 ? 10.172 -16.703 -1.618 1 96.38 94 LEU A N 1
ATOM 721 C CA . LEU A 1 94 ? 10.945 -17.922 -1.846 1 96.38 94 LEU A CA 1
ATOM 722 C C . LEU A 1 94 ? 10.406 -19.078 -1.013 1 96.38 94 LEU A C 1
ATOM 724 O O . LEU A 1 94 ? 10.336 -20.219 -1.488 1 96.38 94 LEU A O 1
ATOM 728 N N . HIS A 1 95 ? 10.047 -18.766 0.166 1 95.5 95 HIS A N 1
ATOM 729 C CA . HIS A 1 95 ? 9.508 -19.797 1.041 1 95.5 95 HIS A CA 1
ATOM 730 C C . HIS A 1 95 ? 8.305 -20.5 0.403 1 95.5 95 HIS A C 1
ATOM 732 O O . HIS A 1 95 ? 8.281 -21.719 0.27 1 95.5 95 HIS A O 1
ATOM 738 N N . TYR A 1 96 ? 7.371 -19.75 -0.055 1 94.44 96 TYR A N 1
ATOM 739 C CA . TYR A 1 96 ? 6.148 -20.297 -0.635 1 94.44 96 TYR A CA 1
ATOM 740 C C . TYR A 1 96 ? 6.434 -20.953 -1.98 1 94.44 96 TYR A C 1
ATOM 742 O O . TYR A 1 96 ? 5.812 -21.969 -2.33 1 94.44 96 TYR A O 1
ATOM 750 N N . LEU A 1 97 ? 7.328 -20.375 -2.676 1 97.5 97 LEU A N 1
ATOM 751 C CA . LEU A 1 97 ? 7.68 -20.938 -3.977 1 97.5 97 LEU A CA 1
ATOM 752 C C . LEU A 1 97 ? 8.336 -22.297 -3.82 1 97.5 97 LEU A C 1
ATOM 754 O O . LEU A 1 97 ? 8.008 -23.234 -4.547 1 97.5 97 LEU A O 1
ATOM 758 N N . ILE A 1 98 ? 9.25 -22.406 -2.891 1 97 98 ILE A N 1
ATOM 759 C CA . ILE A 1 98 ? 9.953 -23.656 -2.646 1 97 98 ILE A CA 1
ATOM 760 C C . ILE A 1 98 ? 8.961 -24.719 -2.186 1 97 98 ILE A C 1
ATOM 762 O O . ILE A 1 98 ? 9.023 -25.875 -2.635 1 97 98 ILE A O 1
ATOM 766 N N . ASP A 1 99 ? 8.055 -24.312 -1.317 1 95.56 99 ASP A N 1
ATOM 767 C CA . ASP A 1 99 ? 7.008 -25.234 -0.895 1 95.56 99 ASP A CA 1
ATOM 768 C C . ASP A 1 99 ? 6.223 -25.766 -2.094 1 95.56 99 ASP A C 1
ATOM 770 O O . ASP A 1 99 ? 5.953 -26.969 -2.189 1 95.56 99 ASP A O 1
ATOM 774 N N . SER A 1 100 ? 5.91 -24.922 -3.021 1 96.44 100 SER A N 1
ATOM 775 C CA . SER A 1 100 ? 5.137 -25.297 -4.203 1 96.44 100 SER A CA 1
ATOM 776 C C . SER A 1 100 ? 5.941 -26.188 -5.137 1 96.44 100 SER A C 1
ATOM 778 O O . SER A 1 100 ? 5.391 -27.094 -5.777 1 96.44 100 SER A O 1
ATOM 780 N N . LEU A 1 101 ? 7.199 -25.922 -5.234 1 97.06 101 LEU A N 1
ATOM 781 C CA . LEU A 1 101 ? 8.086 -26.719 -6.062 1 97.06 101 LEU A CA 1
ATOM 782 C C . LEU A 1 101 ? 8.086 -28.172 -5.605 1 97.06 101 LEU A C 1
ATOM 784 O O . LEU A 1 101 ? 8.188 -29.094 -6.426 1 97.06 101 LEU A O 1
ATOM 788 N N . HIS A 1 102 ? 7.934 -28.391 -4.336 1 97.38 102 HIS A N 1
ATOM 789 C CA . HIS A 1 102 ? 8.055 -29.734 -3.785 1 97.38 102 HIS A CA 1
ATOM 790 C C . HIS A 1 102 ? 6.684 -30.375 -3.604 1 97.38 102 HIS A C 1
ATOM 792 O O . HIS A 1 102 ? 6.586 -31.594 -3.359 1 97.38 102 HIS A O 1
ATOM 798 N N . ASP A 1 103 ? 5.672 -29.609 -3.684 1 94.81 103 ASP A N 1
ATOM 799 C CA . ASP A 1 103 ? 4.301 -30.109 -3.623 1 94.81 103 ASP A CA 1
ATOM 800 C C . ASP A 1 103 ? 3.439 -29.469 -4.711 1 94.81 103 ASP A C 1
ATOM 802 O O . ASP A 1 103 ? 2.432 -28.828 -4.418 1 94.81 103 ASP A O 1
ATOM 806 N N . PRO A 1 104 ? 3.834 -29.766 -5.949 1 95.25 104 PRO A N 1
ATOM 807 C CA . PRO A 1 104 ? 3.238 -29.031 -7.066 1 95.25 104 PRO A CA 1
ATOM 808 C C . PRO A 1 104 ? 1.774 -29.406 -7.301 1 95.25 104 PRO A C 1
ATOM 810 O O . PRO A 1 104 ? 1.054 -28.672 -7.984 1 95.25 104 PRO A O 1
ATOM 813 N N . PHE A 1 105 ? 1.271 -30.453 -6.758 1 92 105 PHE A N 1
ATOM 814 C CA . PHE A 1 105 ? -0.092 -30.891 -7.031 1 92 105 PHE A CA 1
ATOM 815 C C . PHE A 1 105 ? -1.006 -30.578 -5.852 1 92 105 PHE A C 1
ATOM 817 O O . PHE A 1 105 ? -2.168 -31 -5.832 1 92 105 PHE A O 1
ATOM 824 N N . SER A 1 106 ? -0.469 -29.844 -4.945 1 86.75 106 SER A N 1
ATOM 825 C CA . SER A 1 106 ? -1.29 -29.391 -3.822 1 86.75 106 SER A CA 1
ATOM 826 C C . SER A 1 106 ? -2.289 -28.328 -4.254 1 86.75 106 SER A C 1
ATOM 828 O O . SER A 1 106 ? -2.143 -27.734 -5.32 1 86.75 106 SER A O 1
ATOM 830 N N . ALA A 1 107 ? -3.377 -28.078 -3.539 1 82.69 107 ALA A N 1
ATOM 831 C CA . ALA A 1 107 ? -4.496 -27.203 -3.875 1 82.69 107 ALA A CA 1
ATOM 832 C C . ALA A 1 107 ? -4.023 -25.766 -4.09 1 82.69 107 ALA A C 1
ATOM 834 O O . ALA A 1 107 ? -4.551 -25.047 -4.949 1 82.69 107 ALA A O 1
ATOM 835 N N . LYS A 1 108 ? -3.033 -25.234 -3.432 1 85.75 108 LYS A N 1
ATOM 836 C CA . LYS A 1 108 ? -2.68 -23.828 -3.562 1 85.75 108 LYS A CA 1
ATOM 837 C C . LYS A 1 108 ? -1.208 -23.656 -3.934 1 85.75 108 LYS A C 1
ATOM 839 O O . LYS A 1 108 ? -0.531 -22.766 -3.424 1 85.75 108 LYS A O 1
ATOM 844 N N . SER A 1 109 ? -0.828 -24.375 -4.93 1 92.81 109 SER A N 1
ATOM 845 C CA . SER A 1 109 ? 0.576 -24.297 -5.32 1 92.81 109 SER A CA 1
ATOM 846 C C . SER A 1 109 ? 0.794 -23.219 -6.387 1 92.81 109 SER A C 1
ATOM 848 O O . SER A 1 109 ? -0.04 -23.047 -7.277 1 92.81 109 SER A O 1
ATOM 850 N N . VAL A 1 110 ? 1.855 -22.594 -6.285 1 96.88 110 VAL A N 1
ATOM 851 C CA . VAL A 1 110 ? 2.299 -21.688 -7.34 1 96.88 110 VAL A CA 1
ATOM 852 C C . VAL A 1 110 ? 2.682 -22.484 -8.586 1 96.88 110 VAL A C 1
ATOM 854 O O . VAL A 1 110 ? 3.453 -23.453 -8.5 1 96.88 110 VAL A O 1
ATOM 857 N N . VAL A 1 111 ? 2.15 -22.078 -9.719 1 96.62 111 VAL A N 1
ATOM 858 C CA . VAL A 1 111 ? 2.479 -22.812 -10.938 1 96.62 111 VAL A CA 1
ATOM 859 C C . VAL A 1 111 ? 3.279 -21.922 -11.883 1 96.62 111 VAL A C 1
ATOM 861 O O . VAL A 1 111 ? 3.957 -22.422 -12.789 1 96.62 111 VAL A O 1
ATOM 864 N N . THR A 1 112 ? 3.127 -20.656 -11.711 1 97.81 112 THR A N 1
ATOM 865 C CA . THR A 1 112 ? 3.867 -19.672 -12.508 1 97.81 112 THR A CA 1
ATOM 866 C C . THR A 1 112 ? 4.422 -18.562 -11.617 1 97.81 112 THR A C 1
ATOM 868 O O . THR A 1 112 ? 3.727 -18.078 -10.719 1 97.81 112 THR A O 1
ATOM 871 N N . VAL A 1 113 ? 5.672 -18.219 -11.836 1 98.44 113 VAL A N 1
ATOM 872 C CA . VAL A 1 113 ? 6.277 -17.125 -11.102 1 98.44 113 VAL A CA 1
ATOM 873 C C . VAL A 1 113 ? 6.883 -16.109 -12.078 1 98.44 113 VAL A C 1
ATOM 875 O O . VAL A 1 113 ? 7.559 -16.5 -13.031 1 98.44 113 VAL A O 1
ATOM 878 N N . LEU A 1 114 ? 6.516 -14.859 -11.969 1 98.56 114 LEU A N 1
ATOM 879 C CA . LEU A 1 114 ? 7.168 -13.742 -12.633 1 98.56 114 LEU A CA 1
ATOM 880 C C . LEU A 1 114 ? 8.109 -13.016 -11.672 1 98.56 114 LEU A C 1
ATOM 882 O O . LEU A 1 114 ? 7.703 -12.625 -10.578 1 98.56 114 LEU A O 1
ATOM 886 N N . VAL A 1 115 ? 9.336 -12.891 -12.055 1 98.56 115 VAL A N 1
ATOM 887 C CA . VAL A 1 115 ? 10.328 -12.227 -11.227 1 98.56 115 VAL A CA 1
ATOM 888 C C . VAL A 1 115 ? 10.875 -11 -11.953 1 98.56 115 VAL A C 1
ATOM 890 O O . VAL A 1 115 ? 11.18 -11.062 -13.148 1 98.56 115 VAL A O 1
ATOM 893 N N . GLU A 1 116 ? 10.875 -9.906 -11.227 1 97.75 116 GLU A N 1
ATOM 894 C CA . GLU A 1 116 ? 11.469 -8.719 -11.836 1 97.75 116 GLU A CA 1
ATOM 895 C C . GLU A 1 116 ? 12.875 -9.008 -12.352 1 97.75 116 GLU A C 1
ATOM 897 O O . GLU A 1 116 ? 13.68 -9.648 -11.664 1 97.75 116 GLU A O 1
ATOM 902 N N . GLU A 1 117 ? 13.188 -8.477 -13.453 1 97.75 117 GLU A N 1
ATOM 903 C CA . GLU A 1 117 ? 14.367 -8.891 -14.203 1 97.75 117 GLU A CA 1
ATOM 904 C C . GLU A 1 117 ? 15.648 -8.648 -13.406 1 97.75 117 GLU A C 1
ATOM 906 O O . GLU A 1 117 ? 16.562 -9.469 -13.43 1 97.75 117 GLU A O 1
ATOM 911 N N . CYS A 1 118 ? 15.703 -7.625 -12.68 1 96.62 118 CYS A N 1
ATOM 912 C CA . CYS A 1 118 ? 16.922 -7.219 -12.008 1 96.62 118 CYS A CA 1
ATOM 913 C C . CYS A 1 118 ? 17.266 -8.172 -10.867 1 96.62 118 CYS A C 1
ATOM 915 O O . CYS A 1 118 ? 18.406 -8.195 -10.391 1 96.62 118 CYS A O 1
ATOM 917 N N . ILE A 1 119 ? 16.359 -8.984 -10.414 1 97.44 119 ILE A N 1
ATOM 918 C CA . ILE A 1 119 ? 16.672 -9.875 -9.297 1 97.44 119 ILE A CA 1
ATOM 919 C C . ILE A 1 119 ? 16.609 -11.328 -9.766 1 97.44 119 ILE A C 1
ATOM 921 O O . ILE A 1 119 ? 16.703 -12.25 -8.953 1 97.44 119 ILE A O 1
ATOM 925 N N . GLN A 1 120 ? 16.484 -11.586 -10.977 1 97.31 120 GLN A N 1
ATOM 926 C CA . GLN A 1 120 ? 16.297 -12.922 -11.516 1 97.31 120 GLN A CA 1
ATOM 927 C C . GLN A 1 120 ? 17.438 -13.852 -11.109 1 97.31 120 GLN A C 1
ATOM 929 O O . GLN A 1 120 ? 17.203 -14.953 -10.609 1 97.31 120 GLN A O 1
ATOM 934 N N . LYS A 1 121 ? 18.656 -13.438 -11.391 1 96.94 121 LYS A N 1
ATOM 935 C CA . LYS A 1 121 ? 19.812 -14.281 -11.156 1 96.94 121 LYS A CA 1
ATOM 936 C C . LYS A 1 121 ? 19.906 -14.711 -9.695 1 96.94 121 LYS A C 1
ATOM 938 O O . LYS A 1 121 ? 20.031 -15.898 -9.398 1 96.94 121 LYS A O 1
ATOM 943 N N . GLU A 1 122 ? 19.797 -13.68 -8.852 1 96.62 122 GLU A N 1
ATOM 944 C CA . GLU A 1 122 ? 19.875 -13.977 -7.426 1 96.62 122 GLU A CA 1
ATOM 945 C C . GLU A 1 122 ? 18.719 -14.859 -6.984 1 96.62 122 GLU A C 1
ATOM 947 O O . GLU A 1 122 ? 18.891 -15.789 -6.195 1 96.62 122 GLU A O 1
ATOM 952 N N . PHE A 1 123 ? 17.594 -14.531 -7.488 1 97.81 123 PHE A N 1
ATOM 953 C CA . PHE A 1 123 ? 16.391 -15.258 -7.137 1 97.81 123 PHE A CA 1
ATOM 954 C C . PHE A 1 123 ? 16.5 -16.719 -7.52 1 97.81 123 PHE A C 1
ATOM 956 O O . PHE A 1 123 ? 16.203 -17.609 -6.707 1 97.81 123 PHE A O 1
ATOM 963 N N . VAL A 1 124 ? 16.969 -17.078 -8.656 1 97.25 124 VAL A N 1
ATOM 964 C CA . VAL A 1 124 ? 17.109 -18.438 -9.172 1 97.25 124 VAL A CA 1
ATOM 965 C C . VAL A 1 124 ? 18.172 -19.188 -8.383 1 97.25 124 VAL A C 1
ATOM 967 O O . VAL A 1 124 ? 18 -20.359 -8.047 1 97.25 124 VAL A O 1
ATOM 970 N N . GLN A 1 125 ? 19.234 -18.531 -8.141 1 96.38 125 GLN A N 1
ATOM 971 C CA . GLN A 1 125 ? 20.297 -19.156 -7.363 1 96.38 125 GLN A CA 1
ATOM 972 C C . GLN A 1 125 ? 19.781 -19.609 -5.996 1 96.38 125 GLN A C 1
ATOM 974 O O . GLN A 1 125 ? 20.109 -20.719 -5.547 1 96.38 125 GLN A O 1
ATOM 979 N N . ARG A 1 126 ? 19.031 -18.766 -5.414 1 96.75 126 ARG A N 1
ATOM 980 C CA . ARG A 1 126 ? 18.484 -19.078 -4.098 1 96.75 126 ARG A CA 1
ATOM 981 C C . ARG A 1 126 ? 17.5 -20.234 -4.172 1 96.75 126 ARG A C 1
ATOM 983 O O . ARG A 1 126 ? 17.438 -21.062 -3.26 1 96.75 126 ARG A O 1
ATOM 990 N N . ILE A 1 127 ? 16.75 -20.297 -5.227 1 97.19 127 ILE A N 1
ATOM 991 C CA . ILE A 1 127 ? 15.812 -21.391 -5.418 1 97.19 127 ILE A CA 1
ATOM 992 C C . ILE A 1 127 ? 16.578 -22.703 -5.598 1 97.19 127 ILE A C 1
ATOM 994 O O . ILE A 1 127 ? 16.297 -23.703 -4.93 1 97.19 127 ILE A O 1
ATOM 998 N N . GLN A 1 128 ? 17.531 -22.656 -6.457 1 95.56 128 GLN A N 1
ATOM 999 C CA . GLN A 1 128 ? 18.297 -23.844 -6.805 1 95.56 128 GLN A CA 1
ATOM 1000 C C . GLN A 1 128 ? 18.984 -24.438 -5.578 1 95.56 128 GLN A C 1
ATOM 1002 O O . GLN A 1 128 ? 19.016 -25.656 -5.402 1 95.56 128 GLN A O 1
ATOM 1007 N N . SER A 1 129 ? 19.484 -23.562 -4.75 1 94.31 129 SER A N 1
ATOM 1008 C CA . SER A 1 129 ? 20.234 -24.016 -3.576 1 94.31 129 SER A CA 1
ATOM 1009 C C . SER A 1 129 ? 19.312 -24.672 -2.553 1 94.31 129 SER A C 1
ATOM 1011 O O . SER A 1 129 ? 19.781 -25.375 -1.653 1 94.31 129 SER A O 1
ATOM 1013 N N . GLN A 1 130 ? 18.078 -24.469 -2.73 1 95.56 130 GLN A N 1
ATOM 1014 C CA . GLN A 1 130 ? 17.141 -24.984 -1.739 1 95.56 130 GLN A CA 1
ATOM 1015 C C . GLN A 1 130 ? 16.359 -26.188 -2.285 1 95.56 130 GLN A C 1
ATOM 1017 O O . GLN A 1 130 ? 15.492 -26.734 -1.603 1 95.56 130 GLN A O 1
ATOM 1022 N N . MET A 1 131 ? 16.688 -26.609 -3.453 1 96.69 131 MET A N 1
ATOM 1023 C CA . MET A 1 131 ? 15.992 -27.75 -4.059 1 96.69 131 MET A CA 1
ATOM 1024 C C . MET A 1 131 ? 16.375 -29.047 -3.373 1 96.69 131 MET A C 1
ATOM 1026 O O . MET A 1 131 ? 17.547 -29.281 -3.076 1 96.69 131 MET A O 1
ATOM 1030 N N . GLN A 1 132 ? 15.375 -29.781 -3.061 1 96.38 132 GLN A N 1
ATOM 1031 C CA . GLN A 1 132 ? 15.492 -31.141 -2.529 1 96.38 132 GLN A CA 1
ATOM 1032 C C . GLN A 1 132 ? 14.789 -32.156 -3.43 1 96.38 132 GLN A C 1
ATOM 1034 O O . GLN A 1 132 ? 13.945 -31.766 -4.25 1 96.38 132 GLN A O 1
ATOM 1039 N N . PRO A 1 133 ? 15.195 -33.438 -3.318 1 97.12 133 PRO A N 1
ATOM 1040 C CA . PRO A 1 133 ? 14.516 -34.438 -4.152 1 97.12 133 PRO A CA 1
ATOM 1041 C C . PRO A 1 133 ? 13 -34.406 -3.977 1 97.12 133 PRO A C 1
ATOM 1043 O O . PRO A 1 133 ? 12.508 -34.219 -2.859 1 97.12 133 PRO A O 1
ATOM 1046 N N . LEU A 1 134 ? 12.336 -34.656 -5.07 1 97.56 134 LEU A N 1
ATOM 1047 C CA . LEU A 1 134 ? 10.883 -34.75 -5.02 1 97.56 134 LEU A CA 1
ATOM 1048 C C . LEU A 1 134 ? 10.461 -36.031 -4.316 1 97.56 134 LEU A C 1
ATOM 1050 O O . LEU A 1 134 ? 11.156 -37.062 -4.402 1 97.56 134 LEU A O 1
ATOM 1054 N N . ALA A 1 135 ? 9.273 -35.938 -3.65 1 96.12 135 ALA A N 1
ATOM 1055 C CA . ALA A 1 135 ? 8.648 -37.188 -3.174 1 96.12 135 ALA A CA 1
ATOM 1056 C C . ALA A 1 135 ? 8.359 -38.125 -4.332 1 96.12 135 ALA A C 1
ATOM 1058 O O . ALA A 1 135 ? 8.047 -37.688 -5.441 1 96.12 135 ALA A O 1
ATOM 1059 N N . GLU A 1 136 ? 8.422 -39.406 -4.094 1 95.81 136 GLU A N 1
ATOM 1060 C CA . GLU A 1 136 ? 8.172 -40.406 -5.113 1 95.81 136 GLU A CA 1
ATOM 1061 C C . GLU A 1 136 ? 6.793 -40.25 -5.746 1 95.81 136 GLU A C 1
ATOM 1063 O O . GLU A 1 136 ? 6.625 -40.438 -6.953 1 95.81 136 GLU A O 1
ATOM 1068 N N . SER A 1 137 ? 5.824 -39.875 -4.926 1 95.5 137 SER A N 1
ATOM 1069 C CA . SER A 1 137 ? 4.457 -39.688 -5.406 1 95.5 137 SER A CA 1
ATOM 1070 C C . SER A 1 137 ? 4.391 -38.562 -6.453 1 95.5 137 SER A C 1
ATOM 1072 O O . SER A 1 137 ? 3.58 -38.625 -7.383 1 95.5 137 SER A O 1
ATOM 1074 N N . VAL A 1 138 ? 5.27 -37.594 -6.312 1 95.62 138 VAL A N 1
ATOM 1075 C CA . VAL A 1 138 ? 5.312 -36.5 -7.273 1 95.62 138 VAL A CA 1
ATOM 1076 C C . VAL A 1 138 ? 6.102 -36.906 -8.508 1 95.62 138 VAL A C 1
ATOM 1078 O O . VAL A 1 138 ? 5.641 -36.75 -9.641 1 95.62 138 VAL A O 1
ATOM 1081 N N . ALA A 1 139 ? 7.234 -37.562 -8.312 1 96.06 139 ALA A N 1
ATOM 1082 C CA . ALA A 1 139 ? 8.156 -37.938 -9.383 1 96.06 139 ALA A CA 1
ATOM 1083 C C . ALA A 1 139 ? 7.52 -38.938 -10.336 1 96.06 139 ALA A C 1
ATOM 1085 O O . ALA A 1 139 ? 7.867 -39 -11.516 1 96.06 139 ALA A O 1
ATOM 1086 N N . THR A 1 140 ? 6.598 -39.656 -9.805 1 96.44 140 THR A N 1
ATOM 1087 C CA . THR A 1 140 ? 5.992 -40.688 -10.633 1 96.44 140 THR A CA 1
ATOM 1088 C C . THR A 1 140 ? 4.578 -40.281 -11.047 1 96.44 140 THR A C 1
ATOM 1090 O O . THR A 1 140 ? 3.863 -41.062 -11.672 1 96.44 140 THR A O 1
ATOM 1093 N N . HIS A 1 141 ? 4.109 -39.188 -10.602 1 95.5 141 HIS A N 1
ATOM 1094 C CA . HIS A 1 141 ? 2.787 -38.719 -11 1 95.5 141 HIS A CA 1
ATOM 1095 C C . HIS A 1 141 ? 2.646 -38.688 -12.523 1 95.5 141 HIS A C 1
ATOM 1097 O O . HIS A 1 141 ? 3.533 -38.219 -13.227 1 95.5 141 HIS A O 1
ATOM 1103 N N . PRO A 1 142 ? 1.609 -39.188 -13.07 1 95.62 142 PRO A N 1
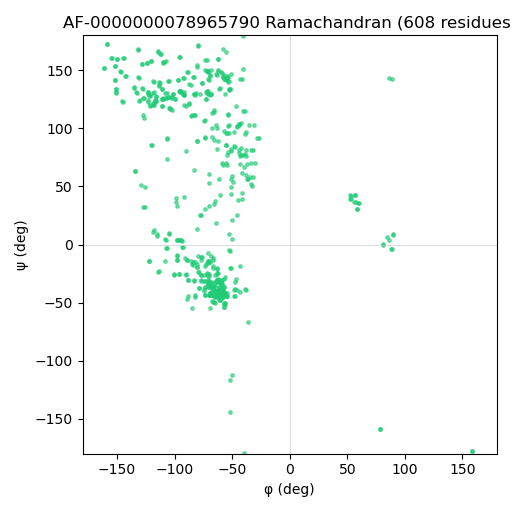ATOM 1104 C CA . PRO A 1 142 ? 1.446 -39.281 -14.523 1 95.62 142 PRO A CA 1
ATOM 1105 C C . PRO A 1 142 ? 1.608 -37.938 -15.234 1 95.62 142 PRO A C 1
ATOM 1107 O O . PRO A 1 142 ? 2.244 -37.875 -16.297 1 95.62 142 PRO A O 1
ATOM 1110 N N . ASN A 1 143 ? 1.062 -36.938 -14.648 1 95.06 143 ASN A N 1
ATOM 1111 C CA . ASN A 1 143 ? 1.179 -35.625 -15.273 1 95.06 143 ASN A CA 1
ATOM 1112 C C . ASN A 1 143 ? 2.625 -35.125 -15.289 1 95.06 143 ASN A C 1
ATOM 1114 O O . ASN A 1 143 ? 3.061 -34.5 -16.25 1 95.06 143 ASN A O 1
ATOM 1118 N N . TYR A 1 144 ? 3.312 -35.375 -14.227 1 96.44 144 TYR A N 1
ATOM 1119 C CA . TYR A 1 144 ? 4.703 -34.938 -14.148 1 96.44 144 TYR A CA 1
ATOM 1120 C C . TYR A 1 144 ? 5.562 -35.656 -15.18 1 96.44 144 TYR A C 1
ATOM 1122 O O . TYR A 1 144 ? 6.355 -35.031 -15.883 1 96.44 144 TYR A O 1
ATOM 1130 N N . VAL A 1 145 ? 5.363 -36.969 -15.281 1 96.56 145 VAL A N 1
ATOM 1131 C CA . VAL A 1 145 ? 6.113 -37.781 -16.234 1 96.56 145 VAL A CA 1
ATOM 1132 C C . VAL A 1 145 ? 5.832 -37.281 -17.656 1 96.56 145 VAL A C 1
ATOM 1134 O O . VAL A 1 145 ? 6.754 -37.125 -18.453 1 96.56 145 VAL A O 1
ATOM 1137 N N . ALA A 1 146 ? 4.59 -37.094 -17.922 1 96.81 146 ALA A N 1
ATOM 1138 C CA . ALA A 1 146 ? 4.207 -36.594 -19.234 1 96.81 146 ALA A CA 1
ATOM 1139 C C . ALA A 1 146 ? 4.852 -35.25 -19.516 1 96.81 146 ALA A C 1
ATOM 1141 O O . ALA A 1 146 ? 5.285 -34.969 -20.641 1 96.81 146 ALA A O 1
ATOM 1142 N N . THR A 1 147 ? 4.875 -34.375 -18.5 1 97.31 147 THR A N 1
ATOM 1143 C CA . THR A 1 147 ? 5.457 -33.031 -18.625 1 97.31 147 THR A CA 1
ATOM 1144 C C . THR A 1 147 ? 6.953 -33.125 -18.922 1 97.31 147 THR A C 1
ATOM 1146 O O . THR A 1 147 ? 7.473 -32.406 -19.766 1 97.31 147 THR A O 1
ATOM 1149 N N . LEU A 1 148 ? 7.605 -34.031 -18.281 1 96.5 148 LEU A N 1
ATOM 1150 C CA . LEU A 1 148 ? 9.031 -34.219 -18.516 1 96.5 148 LEU A CA 1
ATOM 1151 C C . LEU A 1 148 ? 9.305 -34.656 -19.953 1 96.5 148 LEU A C 1
ATOM 1153 O O . LEU A 1 148 ? 10.258 -34.156 -20.562 1 96.5 148 LEU A O 1
ATOM 1157 N N . GLU A 1 149 ? 8.516 -35.469 -20.391 1 96.62 149 GLU A N 1
ATOM 1158 C CA . GLU A 1 149 ? 8.664 -35.906 -21.781 1 96.62 149 GLU A CA 1
ATOM 1159 C C . GLU A 1 149 ? 8.492 -34.719 -22.734 1 96.62 149 GLU A C 1
ATOM 1161 O O . GLU A 1 149 ? 9.266 -34.594 -23.688 1 96.62 149 GLU A O 1
ATOM 1166 N N . MET A 1 150 ? 7.52 -33.938 -22.469 1 97.5 150 MET A N 1
ATOM 1167 C CA . MET A 1 150 ? 7.242 -32.781 -23.312 1 97.5 150 MET A CA 1
ATOM 1168 C C . MET A 1 150 ? 8.383 -31.781 -23.25 1 97.5 150 MET A C 1
ATOM 1170 O O . MET A 1 150 ? 8.766 -31.203 -24.281 1 97.5 150 MET A O 1
ATOM 1174 N N . ILE A 1 151 ? 8.906 -31.531 -22.062 1 97.19 151 ILE A N 1
ATOM 1175 C CA . ILE A 1 151 ? 10.039 -30.641 -21.875 1 97.19 151 ILE A CA 1
ATOM 1176 C C . ILE A 1 151 ? 11.203 -31.078 -22.766 1 97.19 151 ILE A C 1
ATOM 1178 O O . ILE A 1 151 ? 11.867 -30.25 -23.391 1 97.19 151 ILE A O 1
ATOM 1182 N N . GLY A 1 152 ? 11.445 -32.344 -22.781 1 95.88 152 GLY A N 1
ATOM 1183 C CA . GLY A 1 152 ? 12.492 -32.906 -23.625 1 95.88 152 GLY A CA 1
ATOM 1184 C C . GLY A 1 152 ? 12.25 -32.656 -25.109 1 95.88 152 GLY A C 1
ATOM 1185 O O . GLY A 1 152 ? 13.172 -32.281 -25.844 1 95.88 152 GLY A O 1
ATOM 1186 N N . LYS A 1 153 ? 11.086 -32.844 -25.484 1 97 153 LYS A N 1
ATOM 1187 C CA . LYS A 1 153 ? 10.711 -32.688 -26.891 1 97 153 LYS A CA 1
ATOM 1188 C C . LYS A 1 153 ? 10.852 -31.219 -27.328 1 97 153 LYS A C 1
ATOM 1190 O O . LYS A 1 153 ? 11.289 -30.938 -28.453 1 97 153 LYS A O 1
ATOM 1195 N N . LEU A 1 154 ? 10.477 -30.281 -26.484 1 96.56 154 LEU A N 1
ATOM 1196 C CA . LEU A 1 154 ? 10.43 -28.859 -26.828 1 96.56 154 LEU A CA 1
ATOM 1197 C C . LEU A 1 154 ? 11.797 -28.219 -26.656 1 96.56 154 LEU A C 1
ATOM 1199 O O . LEU A 1 154 ? 12.039 -27.125 -27.156 1 96.56 154 LEU A O 1
ATOM 1203 N N . SER A 1 155 ? 12.719 -28.844 -25.984 1 95.12 155 SER A N 1
ATOM 1204 C CA . SER A 1 155 ? 14.055 -28.328 -25.688 1 95.12 155 SER A CA 1
ATOM 1205 C C . SER A 1 155 ? 14 -26.953 -25.062 1 95.12 155 SER A C 1
ATOM 1207 O O . SER A 1 155 ? 14.727 -26.047 -25.469 1 95.12 155 SER A O 1
ATOM 1209 N N . VAL A 1 156 ? 13.086 -26.828 -24.172 1 95.81 156 VAL A N 1
ATOM 1210 C CA . VAL A 1 156 ? 12.945 -25.562 -23.453 1 95.81 156 VAL A CA 1
ATOM 1211 C C . VAL A 1 156 ? 13.977 -25.484 -22.328 1 95.81 156 VAL A C 1
ATOM 1213 O O . VAL A 1 156 ? 14.438 -26.516 -21.828 1 95.81 156 VAL A O 1
ATOM 1216 N N . LYS A 1 157 ? 14.328 -24.266 -22 1 96.94 157 LYS A N 1
ATOM 1217 C CA . LYS A 1 157 ? 15.289 -24.062 -20.922 1 96.94 157 LYS A CA 1
ATOM 1218 C C . LYS A 1 157 ? 14.672 -24.391 -19.562 1 96.94 157 LYS A C 1
ATOM 1220 O O . LYS A 1 157 ? 13.57 -23.938 -19.25 1 96.94 157 LYS A O 1
ATOM 1225 N N . THR A 1 158 ? 15.414 -25.188 -18.766 1 97.88 158 THR A N 1
ATOM 1226 C CA . THR A 1 158 ? 14.945 -25.578 -17.438 1 97.88 158 THR A CA 1
ATOM 1227 C C . THR A 1 158 ? 16.016 -25.297 -16.375 1 97.88 158 THR A C 1
ATOM 1229 O O . THR A 1 158 ? 17.188 -25.109 -16.719 1 97.88 158 THR A O 1
ATOM 1232 N N . ILE A 1 159 ? 15.547 -25.125 -15.18 1 97.44 159 ILE A N 1
ATOM 1233 C CA . ILE A 1 159 ? 16.422 -24.984 -14.016 1 97.44 159 ILE A CA 1
ATOM 1234 C C . ILE A 1 159 ? 16.141 -26.125 -13.039 1 97.44 159 ILE A C 1
ATOM 1236 O O . ILE A 1 159 ? 14.992 -26.328 -12.617 1 97.44 159 ILE A O 1
ATOM 1240 N N . SER A 1 160 ? 17.125 -26.891 -12.734 1 96.62 160 SER A N 1
ATOM 1241 C CA . SER A 1 160 ? 17.062 -28.016 -11.789 1 96.62 160 SER A CA 1
ATOM 1242 C C . SER A 1 160 ? 18.219 -27.953 -10.805 1 96.62 160 SER A C 1
ATOM 1244 O O . SER A 1 160 ? 19.109 -27.125 -10.922 1 96.62 160 SER A O 1
ATOM 1246 N N . ALA A 1 161 ? 18.109 -28.75 -9.805 1 95.31 161 ALA A N 1
ATOM 1247 C CA . ALA A 1 161 ? 19.188 -28.828 -8.82 1 95.31 161 ALA A CA 1
ATOM 1248 C C . ALA A 1 161 ? 20.484 -29.328 -9.469 1 95.31 161 ALA A C 1
ATOM 1250 O O . ALA A 1 161 ? 20.453 -30.078 -10.445 1 95.31 161 ALA A O 1
ATOM 1251 N N . ASP A 1 162 ? 21.547 -28.859 -8.922 1 90.81 162 ASP A N 1
ATOM 1252 C CA . ASP A 1 162 ? 22.828 -29.422 -9.336 1 90.81 162 ASP A CA 1
ATOM 1253 C C . ASP A 1 162 ? 22.875 -30.922 -9.102 1 90.81 162 ASP A C 1
ATOM 1255 O O . ASP A 1 162 ? 22.375 -31.422 -8.086 1 90.81 162 ASP A O 1
ATOM 1259 N N . LYS A 1 163 ? 23.516 -31.609 -9.969 1 89.25 163 LYS A N 1
ATOM 1260 C CA . LYS A 1 163 ? 23.594 -33.062 -9.875 1 89.25 163 LYS A CA 1
ATOM 1261 C C . LYS A 1 163 ? 24.328 -33.5 -8.609 1 89.25 163 LYS A C 1
ATOM 1263 O O . LYS A 1 163 ? 24.094 -34.594 -8.094 1 89.25 163 LYS A O 1
ATOM 1268 N N . LYS A 1 164 ? 25.156 -32.594 -8.148 1 89.62 164 LYS A N 1
ATOM 1269 C CA . LYS A 1 164 ? 25.859 -32.875 -6.902 1 89.62 164 LYS A CA 1
ATOM 1270 C C . LYS A 1 164 ? 24.891 -32.844 -5.715 1 89.62 164 LYS A C 1
ATOM 1272 O O . LYS A 1 164 ? 25.109 -33.531 -4.727 1 89.62 164 LYS A O 1
ATOM 1277 N N . LEU A 1 165 ? 23.844 -32.094 -5.844 1 88.88 165 LEU A N 1
ATOM 1278 C CA . LEU A 1 165 ? 22.875 -31.953 -4.762 1 88.88 165 LEU A CA 1
ATOM 1279 C C . LEU A 1 165 ? 21.797 -33.031 -4.844 1 88.88 165 LEU A C 1
ATOM 1281 O O . LEU A 1 165 ? 21.422 -33.625 -3.824 1 88.88 165 LEU A O 1
ATOM 1285 N N . ILE A 1 166 ? 21.281 -33.281 -6.012 1 92.5 166 ILE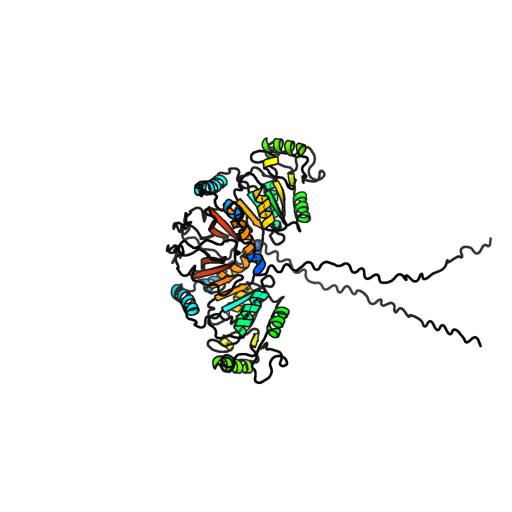 A N 1
ATOM 1286 C CA . ILE A 1 166 ? 20.297 -34.344 -6.27 1 92.5 166 ILE A CA 1
ATOM 1287 C C . ILE A 1 166 ? 20.766 -35.219 -7.406 1 92.5 166 ILE A C 1
ATOM 1289 O O . ILE A 1 166 ? 20.797 -34.812 -8.57 1 92.5 166 ILE A O 1
ATOM 1293 N N . SER A 1 167 ? 21.094 -36.469 -6.996 1 88.94 167 SER A N 1
ATOM 1294 C CA . SER A 1 167 ? 21.625 -37.406 -7.992 1 88.94 167 SER A CA 1
ATOM 1295 C C . SER A 1 167 ? 20.609 -38.5 -8.297 1 88.94 167 SER A C 1
ATOM 1297 O O . SER A 1 167 ? 19.734 -38.781 -7.473 1 88.94 167 SER A O 1
ATOM 1299 N N . ASP A 1 168 ? 20.844 -39.031 -9.469 1 86.56 168 ASP A N 1
ATOM 1300 C CA . ASP A 1 168 ? 20.016 -40.156 -9.82 1 86.56 168 ASP A CA 1
ATOM 1301 C C . ASP A 1 168 ? 20.078 -41.25 -8.742 1 86.56 168 ASP A C 1
ATOM 1303 O O . ASP A 1 168 ? 21.141 -41.5 -8.156 1 86.56 168 ASP A O 1
ATOM 1307 N N . PRO A 1 169 ? 18.781 -41.875 -8.547 1 91.38 169 PRO A N 1
ATOM 1308 C CA . PRO A 1 169 ? 17.516 -41.812 -9.273 1 91.38 169 PRO A CA 1
ATOM 1309 C C . PRO A 1 169 ? 16.562 -40.75 -8.719 1 91.38 169 PRO A C 1
ATOM 1311 O O . PRO A 1 169 ? 15.375 -40.75 -9.078 1 91.38 169 PRO A O 1
ATOM 1314 N N . LEU A 1 170 ? 17.094 -40.062 -7.727 1 93.12 170 LEU A N 1
ATOM 1315 C CA . LEU A 1 170 ? 16.234 -39.031 -7.164 1 93.12 170 LEU A CA 1
ATOM 1316 C C . LEU A 1 170 ? 15.922 -37.969 -8.211 1 93.12 170 LEU A C 1
ATOM 1318 O O . LEU A 1 170 ? 16.75 -37.688 -9.078 1 93.12 170 LEU A O 1
ATOM 1322 N N . VAL A 1 171 ? 14.789 -37.469 -8.125 1 95.75 171 VAL A N 1
ATOM 1323 C CA . VAL A 1 171 ? 14.305 -36.531 -9.133 1 95.75 171 VAL A CA 1
ATOM 1324 C C . VAL A 1 171 ? 14.281 -35.094 -8.57 1 95.75 171 VAL A C 1
ATOM 1326 O O . VAL A 1 171 ? 13.781 -34.875 -7.465 1 95.75 171 VAL A O 1
ATOM 1329 N N . SER A 1 172 ? 14.828 -34.188 -9.266 1 97.19 172 SER A N 1
ATOM 1330 C CA . SER A 1 172 ? 14.828 -32.75 -8.898 1 97.19 172 SER A CA 1
ATOM 1331 C C . SER A 1 172 ? 13.539 -32.062 -9.32 1 97.19 172 SER A C 1
ATOM 1333 O O . SER A 1 172 ? 12.969 -32.406 -10.367 1 97.19 172 SER A O 1
ATOM 1335 N N . PRO A 1 173 ? 13.039 -31.078 -8.477 1 97.81 173 PRO A N 1
ATOM 1336 C CA . PRO A 1 173 ? 12.031 -30.172 -9.031 1 97.81 173 PRO A CA 1
ATOM 1337 C C . PRO A 1 173 ? 12.555 -29.344 -10.195 1 97.81 173 PRO A C 1
ATOM 1339 O O . PRO A 1 173 ? 13.773 -29.203 -10.367 1 97.81 173 PRO A O 1
ATOM 1342 N N . ILE A 1 174 ? 11.656 -28.828 -11.016 1 97.81 174 ILE A N 1
ATOM 1343 C CA . ILE A 1 174 ? 12.078 -28.156 -12.234 1 97.81 174 ILE A CA 1
ATOM 1344 C C . ILE A 1 174 ? 11.344 -26.812 -12.375 1 97.81 174 ILE A C 1
ATOM 1346 O O . ILE A 1 174 ? 10.133 -26.734 -12.148 1 97.81 174 ILE A O 1
ATOM 1350 N N . LEU A 1 175 ? 12.094 -25.797 -12.633 1 98.31 175 LEU A N 1
ATOM 1351 C CA . LEU A 1 175 ? 11.562 -24.562 -13.195 1 98.31 175 LEU A CA 1
ATOM 1352 C C . LEU A 1 175 ? 11.711 -24.547 -14.719 1 98.31 175 LEU A C 1
ATOM 1354 O O . LEU A 1 175 ? 12.773 -24.891 -15.242 1 98.31 175 LEU A O 1
ATOM 1358 N N . VAL A 1 176 ? 10.664 -24.234 -15.383 1 98.44 176 VAL A N 1
ATOM 1359 C CA . VAL A 1 176 ? 10.734 -24.094 -16.844 1 98.44 176 VAL A CA 1
ATOM 1360 C C . VAL A 1 176 ? 10.719 -22.609 -17.219 1 98.44 176 VAL A C 1
ATOM 1362 O O . VAL A 1 176 ? 9.797 -21.875 -16.859 1 98.44 176 VAL A O 1
ATOM 1365 N N . CYS A 1 177 ? 11.672 -22.203 -17.984 1 97.75 177 CYS A N 1
ATOM 1366 C CA . CYS A 1 177 ? 11.852 -20.781 -18.25 1 97.75 177 CYS A CA 1
ATOM 1367 C C . CYS A 1 177 ? 11.109 -20.359 -19.516 1 97.75 177 CYS A C 1
ATOM 1369 O O . CYS A 1 177 ? 11.258 -21 -20.562 1 97.75 177 CYS A O 1
ATOM 1371 N N . ASN A 1 178 ? 10.336 -19.297 -19.359 1 96.25 178 ASN A N 1
ATOM 1372 C CA . ASN A 1 178 ? 9.703 -18.609 -20.484 1 96.25 178 ASN A CA 1
ATOM 1373 C C . ASN A 1 178 ? 8.836 -19.562 -21.312 1 96.25 178 ASN A C 1
ATOM 1375 O O . ASN A 1 178 ? 8.93 -19.578 -22.531 1 96.25 178 ASN A O 1
ATOM 1379 N N . CYS A 1 179 ? 8.117 -20.359 -20.609 1 96.38 179 CYS A N 1
ATOM 1380 C CA . CYS A 1 179 ? 7.23 -21.328 -21.234 1 96.38 179 CYS A CA 1
ATOM 1381 C C . CYS A 1 179 ? 5.844 -21.281 -20.609 1 96.38 179 CYS A C 1
ATOM 1383 O O . CYS A 1 179 ? 5.715 -21.094 -19.391 1 96.38 179 CYS A O 1
ATOM 1385 N N . GLN A 1 180 ? 4.875 -21.484 -21.438 1 95.19 180 GLN A N 1
ATOM 1386 C CA . GLN A 1 180 ? 3.502 -21.594 -20.969 1 95.19 180 GLN A CA 1
ATOM 1387 C C . GLN A 1 180 ? 3.148 -23.031 -20.609 1 95.19 180 GLN A C 1
ATOM 1389 O O . GLN A 1 180 ? 3.652 -23.969 -21.234 1 95.19 180 GLN A O 1
ATOM 1394 N N . HIS A 1 181 ? 2.289 -23.125 -19.641 1 94.69 181 HIS A N 1
ATOM 1395 C CA . HIS A 1 181 ? 1.863 -24.469 -19.25 1 94.69 181 HIS A CA 1
ATOM 1396 C C . HIS A 1 181 ? 1.14 -25.172 -20.391 1 94.69 181 HIS A C 1
ATOM 1398 O O . HIS A 1 181 ? 1.229 -26.391 -20.531 1 94.69 181 HIS A O 1
ATOM 1404 N N . SER A 1 182 ? 0.467 -24.391 -21.219 1 92.06 182 SER A N 1
ATOM 1405 C CA . SER A 1 182 ? -0.302 -24.953 -22.312 1 92.06 182 SER A CA 1
ATOM 1406 C C . SER A 1 182 ? 0.602 -25.688 -23.297 1 92.06 182 SER A C 1
ATOM 1408 O O . SER A 1 182 ? 0.14 -26.562 -24.047 1 92.06 182 SER A O 1
ATOM 1410 N N . MET A 1 183 ? 1.867 -25.406 -23.297 1 95.06 183 MET A N 1
ATOM 1411 C CA . MET A 1 183 ? 2.832 -26.062 -24.172 1 95.06 183 MET A CA 1
ATOM 1412 C C . MET A 1 183 ? 3.316 -27.375 -23.547 1 95.06 183 MET A C 1
ATOM 1414 O O . MET A 1 183 ? 3.859 -28.234 -24.25 1 95.06 183 MET A O 1
ATOM 1418 N N . LEU A 1 184 ? 3.096 -27.516 -22.312 1 95.88 184 LEU A N 1
ATOM 1419 C CA . LEU A 1 184 ? 3.68 -28.641 -21.594 1 95.88 184 LEU A CA 1
ATOM 1420 C C . LEU A 1 184 ? 2.652 -29.75 -21.391 1 95.88 184 LEU A C 1
ATOM 1422 O O . LEU A 1 184 ? 3.016 -30.906 -21.188 1 95.88 184 LEU A O 1
ATOM 1426 N N . GLY A 1 185 ? 1.428 -29.375 -21.391 1 90.5 185 GLY A N 1
ATOM 1427 C CA . GLY A 1 185 ? 0.369 -30.344 -21.203 1 90.5 185 GLY A CA 1
ATOM 1428 C C . GLY A 1 185 ? -0.931 -29.734 -20.719 1 90.5 185 GLY A C 1
ATOM 1429 O O . GLY A 1 185 ? -1.036 -28.516 -20.578 1 90.5 185 GLY A O 1
ATOM 1430 N N . GLU A 1 186 ? -1.854 -30.719 -20.516 1 86.56 186 GLU A N 1
ATOM 1431 C CA . GLU A 1 186 ? -3.15 -30.328 -19.969 1 86.56 186 GLU A CA 1
ATOM 1432 C C . GLU A 1 186 ? -3.205 -30.547 -18.469 1 86.56 186 GLU A C 1
ATOM 1434 O O . GLU A 1 186 ? -2.623 -31.5 -17.953 1 86.56 186 GLU A O 1
ATOM 1439 N N . GLY A 1 187 ? -3.855 -29.609 -17.766 1 85 187 GLY A N 1
ATOM 1440 C CA . GLY A 1 187 ? -3.963 -29.766 -16.328 1 85 187 GLY A CA 1
ATOM 1441 C C . GLY A 1 187 ? -2.695 -29.375 -15.586 1 85 187 GLY A C 1
ATOM 1442 O O . GLY A 1 187 ? -1.867 -28.641 -16.109 1 85 187 GLY A O 1
ATOM 1443 N N . PRO A 1 188 ? -2.555 -29.906 -14.344 1 91.88 188 PRO A N 1
ATOM 1444 C CA . PRO A 1 188 ? -1.358 -29.594 -13.555 1 91.88 188 PRO A CA 1
ATOM 1445 C C . PRO A 1 188 ? -0.108 -30.297 -14.086 1 91.88 188 PRO A C 1
ATOM 1447 O O . PRO A 1 188 ? -0.086 -31.516 -14.195 1 91.88 188 PRO A O 1
ATOM 1450 N N . THR A 1 189 ? 0.888 -29.578 -14.359 1 95.38 189 THR A N 1
ATOM 1451 C CA . THR A 1 189 ? 2.08 -30.094 -15.016 1 95.38 189 THR A CA 1
ATOM 1452 C C . THR A 1 189 ? 3.092 -30.594 -13.977 1 95.38 189 THR A C 1
ATOM 1454 O O . THR A 1 189 ? 3.994 -31.359 -14.305 1 95.38 189 THR A O 1
ATOM 1457 N N . GLY A 1 190 ? 3.029 -30.031 -12.789 1 96.19 190 GLY A N 1
ATOM 1458 C CA . GLY A 1 190 ? 3.951 -30.391 -11.727 1 96.19 190 GLY A CA 1
ATOM 1459 C C . GLY A 1 190 ? 5.234 -29.578 -11.742 1 96.19 190 GLY A C 1
ATOM 1460 O O . GLY A 1 190 ? 6.105 -29.781 -10.891 1 96.19 190 GLY A O 1
ATOM 1461 N N . VAL A 1 191 ? 5.387 -28.734 -12.727 1 97.88 191 VAL A N 1
ATOM 1462 C CA . VAL A 1 191 ? 6.539 -27.844 -12.773 1 97.88 191 VAL A CA 1
ATOM 1463 C C . VAL A 1 191 ? 6.082 -26.391 -12.57 1 97.88 191 VAL A C 1
ATOM 1465 O O . VAL A 1 191 ? 4.887 -26.109 -12.609 1 97.88 191 VAL A O 1
ATOM 1468 N N . ILE A 1 192 ? 6.965 -25.516 -12.266 1 98.19 192 ILE A N 1
ATOM 1469 C CA . ILE A 1 192 ? 6.672 -24.094 -12.172 1 98.19 192 ILE A CA 1
ATOM 1470 C C . ILE A 1 192 ? 7.297 -23.359 -13.359 1 98.19 192 ILE A C 1
ATOM 1472 O O . ILE A 1 192 ? 8.477 -23.547 -13.656 1 98.19 192 ILE A O 1
ATOM 1476 N N . CYS A 1 193 ? 6.523 -22.625 -14.078 1 98.25 193 CYS A N 1
ATOM 1477 C CA . CYS A 1 193 ? 7.043 -21.797 -15.156 1 98.25 193 CYS A CA 1
ATOM 1478 C C . CYS A 1 193 ? 7.562 -20.469 -14.625 1 98.25 193 CYS A C 1
ATOM 1480 O O . CYS A 1 193 ? 6.871 -19.781 -13.875 1 98.25 193 CYS A O 1
ATOM 1482 N N . LEU A 1 194 ? 8.727 -20.125 -14.992 1 98.56 194 LEU A N 1
ATOM 1483 C CA . LEU A 1 194 ? 9.398 -18.922 -14.539 1 98.56 194 LEU A CA 1
ATOM 1484 C C . LEU A 1 194 ? 9.531 -17.906 -15.68 1 98.56 194 LEU A C 1
ATOM 1486 O O . LEU A 1 194 ? 10.023 -18.25 -16.75 1 98.56 194 LEU A O 1
ATOM 1490 N N . HIS A 1 195 ? 9.062 -16.703 -15.508 1 98.31 195 HIS A N 1
ATOM 1491 C CA . HIS A 1 195 ? 9.219 -15.578 -16.422 1 98.31 195 HIS A CA 1
ATOM 1492 C C . HIS A 1 195 ? 9.852 -14.383 -15.719 1 98.31 195 HIS A C 1
ATOM 1494 O O . HIS A 1 195 ? 9.82 -14.289 -14.492 1 98.31 195 HIS A O 1
ATOM 1500 N N . THR A 1 196 ? 10.461 -13.562 -16.5 1 97.94 196 THR A N 1
ATOM 1501 C CA . THR A 1 196 ? 10.914 -12.273 -15.992 1 97.94 196 THR A CA 1
ATOM 1502 C C . THR A 1 196 ? 10.086 -11.141 -16.594 1 97.94 196 THR A C 1
ATOM 1504 O O . THR A 1 196 ? 9.406 -11.328 -17.594 1 97.94 196 THR A O 1
ATOM 1507 N N . PHE A 1 197 ? 10.031 -10.055 -15.977 1 97.75 197 PHE A N 1
ATOM 1508 C CA . PHE A 1 197 ? 9.328 -8.875 -16.469 1 97.75 197 PHE A CA 1
ATOM 1509 C C . PHE A 1 197 ? 10.07 -7.602 -16.078 1 97.75 197 PHE A C 1
ATOM 1511 O O . PHE A 1 197 ? 10.906 -7.617 -15.18 1 97.75 197 PHE A O 1
ATOM 1518 N N . ARG A 1 198 ? 9.773 -6.531 -16.781 1 95.06 198 ARG A N 1
ATOM 1519 C CA . ARG A 1 198 ? 10.438 -5.254 -16.531 1 95.06 198 ARG A CA 1
ATOM 1520 C C . ARG A 1 198 ? 9.422 -4.164 -16.188 1 95.06 198 ARG A C 1
ATOM 1522 O O . ARG A 1 198 ? 9.805 -3.076 -15.75 1 95.06 198 ARG A O 1
ATOM 1529 N N . SER A 1 199 ? 8.117 -4.48 -16.469 1 92.44 199 SER A N 1
ATOM 1530 C CA . SER A 1 199 ? 7.031 -3.541 -16.188 1 92.44 199 SER A CA 1
ATOM 1531 C C . SER A 1 199 ? 5.734 -4.277 -15.875 1 92.44 199 SER A C 1
ATOM 1533 O O . SER A 1 199 ? 5.574 -5.449 -16.219 1 92.44 199 SER A O 1
ATOM 1535 N N . ASN A 1 200 ? 4.863 -3.535 -15.219 1 91.25 200 ASN A N 1
ATOM 1536 C CA . ASN A 1 200 ? 3.549 -4.113 -14.961 1 91.25 200 ASN A CA 1
ATOM 1537 C C . ASN A 1 200 ? 2.859 -4.539 -16.25 1 91.25 200 ASN A C 1
ATOM 1539 O O . ASN A 1 200 ? 2.213 -5.586 -16.297 1 91.25 200 ASN A O 1
ATOM 1543 N N . ALA A 1 201 ? 2.986 -3.707 -17.25 1 91 201 ALA A N 1
ATOM 1544 C CA . ALA A 1 201 ? 2.375 -4.02 -18.547 1 91 201 ALA A CA 1
ATOM 1545 C C . ALA A 1 201 ? 2.9 -5.344 -19.094 1 91 201 ALA A C 1
ATOM 1547 O O . ALA A 1 201 ? 2.127 -6.176 -19.562 1 91 201 ALA A O 1
ATOM 1548 N N . GLU A 1 202 ? 4.148 -5.504 -18.984 1 95.12 202 GLU A N 1
ATOM 1549 C CA . GLU A 1 202 ? 4.75 -6.75 -19.453 1 95.12 202 GLU A CA 1
ATOM 1550 C C . GLU A 1 202 ? 4.293 -7.938 -18.625 1 95.12 202 GLU A C 1
ATOM 1552 O O . GLU A 1 202 ? 4.023 -9.016 -19.156 1 95.12 202 GLU A O 1
ATOM 1557 N N . ALA A 1 203 ? 4.273 -7.738 -17.328 1 95.69 203 ALA A N 1
ATOM 1558 C CA . ALA A 1 203 ? 3.785 -8.789 -16.453 1 95.69 203 ALA A CA 1
ATOM 1559 C C . ALA A 1 203 ? 2.379 -9.234 -16.844 1 95.69 203 ALA A C 1
ATOM 1561 O O . ALA A 1 203 ? 2.102 -10.43 -16.938 1 95.69 203 ALA A O 1
ATOM 1562 N N . VAL A 1 204 ? 1.54 -8.305 -17.109 1 94.12 204 VAL A N 1
ATOM 1563 C CA . VAL A 1 204 ? 0.16 -8.57 -17.5 1 94.12 204 VAL A CA 1
ATOM 1564 C C . VAL A 1 204 ? 0.133 -9.336 -18.828 1 94.12 204 VAL A C 1
ATOM 1566 O O . VAL A 1 204 ? -0.613 -10.305 -18.969 1 94.12 204 VAL A O 1
ATOM 1569 N N . GLU A 1 205 ? 0.922 -8.914 -19.75 1 93.75 205 GLU A N 1
ATOM 1570 C CA . GLU A 1 205 ? 0.99 -9.57 -21.047 1 93.75 205 GLU A CA 1
ATOM 1571 C C . GLU A 1 205 ? 1.378 -11.039 -20.906 1 93.75 205 GLU A C 1
ATOM 1573 O O . GLU A 1 205 ? 0.779 -11.914 -21.531 1 93.75 205 GLU A O 1
ATOM 1578 N N . ILE A 1 206 ? 2.342 -11.266 -20.125 1 95.06 206 ILE A N 1
ATOM 1579 C CA . ILE A 1 206 ? 2.814 -12.625 -19.906 1 95.06 206 ILE A CA 1
ATOM 1580 C C . ILE A 1 206 ? 1.694 -13.477 -19.312 1 95.06 206 ILE A C 1
ATOM 1582 O O . ILE A 1 206 ? 1.448 -14.594 -19.75 1 95.06 206 ILE A O 1
ATOM 1586 N N . CYS A 1 207 ? 1.043 -12.969 -18.312 1 93.06 207 CYS A N 1
ATOM 1587 C CA . CYS A 1 207 ? -0.035 -13.688 -17.641 1 93.06 207 CYS A CA 1
ATOM 1588 C C . CYS A 1 207 ? -1.153 -14.031 -18.609 1 93.06 207 CYS A C 1
ATOM 1590 O O . CYS A 1 207 ? -1.763 -15.102 -18.516 1 93.06 207 CYS A O 1
ATOM 1592 N N . CYS A 1 208 ? -1.357 -13.18 -19.516 1 89.69 208 CYS A N 1
ATOM 1593 C CA . CYS A 1 208 ? -2.475 -13.328 -20.453 1 89.69 208 CYS A CA 1
ATOM 1594 C C . CYS A 1 208 ? -2.176 -14.391 -21.5 1 89.69 208 CYS A C 1
ATOM 1596 O O . CYS A 1 208 ? -3.08 -14.852 -22.188 1 89.69 208 CYS A O 1
ATOM 1598 N N . LYS A 1 209 ? -0.983 -14.82 -21.547 1 90.88 209 LYS A N 1
ATOM 1599 C CA . LYS A 1 209 ? -0.61 -15.812 -22.547 1 90.88 209 LYS A CA 1
ATOM 1600 C C . LYS A 1 209 ? -1.017 -17.219 -22.109 1 90.88 209 LYS A C 1
ATOM 1602 O O . LYS A 1 209 ? -1.076 -18.141 -22.922 1 90.88 209 LYS A O 1
ATOM 1607 N N . GLU A 1 210 ? -1.235 -17.359 -20.844 1 87.56 210 GLU A N 1
ATOM 1608 C CA . GLU A 1 210 ? -1.652 -18.688 -20.359 1 87.56 210 GLU A CA 1
ATOM 1609 C C . GLU A 1 210 ? -3.084 -19 -20.797 1 87.56 210 GLU A C 1
ATOM 1611 O O . GLU A 1 210 ? -3.934 -18.109 -20.828 1 87.56 210 GLU A O 1
ATOM 1616 N N . SER A 1 211 ? -3.383 -20.234 -21 1 82.81 211 SER A N 1
ATOM 1617 C CA . SER A 1 211 ? -4.684 -20.656 -21.516 1 82.81 211 SER A CA 1
ATOM 1618 C C . SER A 1 211 ? -5.672 -20.906 -20.375 1 82.81 211 SER A C 1
ATOM 1620 O O . SER A 1 211 ? -6.848 -21.188 -20.625 1 82.81 211 SER A O 1
ATOM 1622 N N . PHE A 1 212 ? -5.246 -20.984 -19.203 1 81.75 212 PHE A N 1
ATOM 1623 C CA . PHE A 1 212 ? -6.152 -21.172 -18.078 1 81.75 212 PHE A CA 1
ATOM 1624 C C . PHE A 1 212 ? -6.129 -19.938 -17.156 1 81.75 212 PHE A C 1
ATOM 1626 O O . PHE A 1 212 ? -5.223 -19.109 -17.25 1 81.75 212 PHE A O 1
ATOM 1633 N N . GLN A 1 213 ? -7.102 -19.906 -16.312 1 85.5 213 GLN A N 1
ATOM 1634 C CA . GLN A 1 213 ? -7.191 -18.812 -15.336 1 85.5 213 GLN A CA 1
ATOM 1635 C C . GLN A 1 213 ? -6.566 -19.219 -14 1 85.5 213 GLN A C 1
ATOM 1637 O O . GLN A 1 213 ? -6.824 -20.312 -13.492 1 85.5 213 GLN A O 1
ATOM 1642 N N . PHE A 1 214 ? -5.797 -18.375 -13.547 1 93.25 214 PHE A N 1
ATOM 1643 C CA . PHE A 1 214 ? -5.27 -18.594 -12.203 1 93.25 214 PHE A CA 1
ATOM 1644 C C . PHE A 1 214 ? -6.363 -18.406 -11.156 1 93.25 214 PHE A C 1
ATOM 1646 O O . PHE A 1 214 ? -7.207 -17.531 -11.273 1 93.25 214 PHE A O 1
ATOM 1653 N N . SER A 1 215 ? -6.297 -19.25 -10.148 1 92.44 215 SER A N 1
ATOM 1654 C CA . SER A 1 215 ? -7.273 -19.156 -9.07 1 92.44 215 SER A CA 1
ATOM 1655 C C . SER A 1 215 ? -6.953 -18 -8.133 1 92.44 215 SER A C 1
ATOM 1657 O O . SER A 1 215 ? -7.852 -17.422 -7.523 1 92.44 215 SER A O 1
ATOM 1659 N N . SER A 1 216 ? -5.691 -17.734 -8.016 1 95.19 216 SER A N 1
ATOM 1660 C CA . SER A 1 216 ? -5.227 -16.625 -7.184 1 95.19 216 SER A CA 1
ATOM 1661 C C . SER A 1 216 ? -3.873 -16.109 -7.656 1 95.19 216 SER A C 1
ATOM 1663 O O . SER A 1 216 ? -3.186 -16.766 -8.43 1 95.19 216 SER A O 1
ATOM 1665 N N . THR A 1 217 ? -3.584 -14.898 -7.234 1 96.5 217 THR A N 1
ATOM 1666 C CA . THR A 1 217 ? -2.301 -14.266 -7.512 1 96.5 217 THR A CA 1
ATOM 1667 C C . THR A 1 217 ? -1.691 -13.695 -6.234 1 96.5 217 THR A C 1
ATOM 1669 O O . THR A 1 217 ? -2.369 -13 -5.473 1 96.5 217 THR A O 1
ATOM 1672 N N . CYS A 1 218 ? -0.529 -14.094 -5.945 1 96.75 218 CYS A N 1
ATOM 1673 C CA . CYS A 1 218 ? 0.198 -13.477 -4.84 1 96.75 218 CYS A CA 1
ATOM 1674 C C . CYS A 1 218 ? 1.262 -12.516 -5.359 1 96.75 218 CYS A C 1
ATOM 1676 O O . CYS A 1 218 ? 2.041 -12.867 -6.25 1 96.75 218 CYS A O 1
ATOM 1678 N N . ILE A 1 219 ? 1.237 -11.305 -4.902 1 96.12 219 ILE A N 1
ATOM 1679 C CA . ILE A 1 219 ? 2.133 -10.242 -5.352 1 96.12 219 ILE A CA 1
ATOM 1680 C C . ILE A 1 219 ? 3.018 -9.789 -4.191 1 96.12 219 ILE A C 1
ATOM 1682 O O . ILE A 1 219 ? 2.52 -9.445 -3.117 1 96.12 219 ILE A O 1
ATOM 1686 N N . TRP A 1 220 ? 4.285 -9.867 -4.418 1 94.5 220 TRP A N 1
ATOM 1687 C CA . TRP A 1 220 ? 5.27 -9.383 -3.457 1 94.5 220 TRP A CA 1
ATOM 1688 C C . TRP A 1 220 ? 5.914 -8.086 -3.939 1 94.5 220 TRP A C 1
ATOM 1690 O O . TRP A 1 220 ? 6.887 -8.117 -4.699 1 94.5 220 TRP A O 1
ATOM 1700 N N . ASN A 1 221 ? 5.312 -7.035 -3.541 1 89.31 221 ASN A N 1
ATOM 1701 C CA . ASN A 1 221 ? 5.637 -5.672 -3.941 1 89.31 221 ASN A CA 1
ATOM 1702 C C . ASN A 1 221 ? 5.375 -4.676 -2.812 1 89.31 221 ASN A C 1
ATOM 1704 O O . ASN A 1 221 ? 4.457 -4.871 -2.012 1 89.31 221 ASN A O 1
ATOM 1708 N N . GLU A 1 222 ? 6.113 -3.582 -2.688 1 78.25 222 GLU A N 1
ATOM 1709 C CA . GLU A 1 222 ? 5.875 -2.6 -1.635 1 78.25 222 GLU A CA 1
ATOM 1710 C C . GLU A 1 222 ? 5.043 -1.429 -2.15 1 78.25 222 GLU A C 1
ATOM 1712 O O . GLU A 1 222 ? 4.52 -0.637 -1.363 1 78.25 222 GLU A O 1
ATOM 1717 N N . SER A 1 223 ? 4.852 -1.394 -3.445 1 75.75 223 SER A N 1
ATOM 1718 C CA . SER A 1 223 ? 4.113 -0.282 -4.039 1 75.75 223 SER A CA 1
ATOM 1719 C C . SER A 1 223 ? 2.615 -0.558 -4.051 1 75.75 223 SER A C 1
ATOM 1721 O O . SER A 1 223 ? 2.156 -1.491 -4.711 1 75.75 223 SER A O 1
ATOM 1723 N N . LEU A 1 224 ? 1.842 0.266 -3.438 1 74.06 224 LEU A N 1
ATOM 1724 C CA . LEU A 1 224 ? 0.389 0.149 -3.391 1 74.06 224 LEU A CA 1
ATOM 1725 C C . LEU A 1 224 ? -0.217 0.36 -4.773 1 74.06 224 LEU A C 1
ATOM 1727 O O . LEU A 1 224 ? -1.077 -0.413 -5.203 1 74.06 224 LEU A O 1
ATOM 1731 N N . GLU A 1 225 ? 0.168 1.366 -5.406 1 73.31 225 GLU A N 1
ATOM 1732 C CA . GLU A 1 225 ? -0.37 1.682 -6.727 1 73.31 225 GLU A CA 1
ATOM 1733 C C . GLU A 1 225 ? -0.168 0.521 -7.695 1 73.31 225 GLU A C 1
ATOM 1735 O O . GLU A 1 225 ? -1.068 0.19 -8.469 1 73.31 225 GLU A O 1
ATOM 1740 N N . GLY A 1 226 ? 0.963 -0.058 -7.656 1 78.06 226 GLY A N 1
ATOM 1741 C CA . GLY A 1 226 ? 1.277 -1.169 -8.539 1 78.06 226 GLY A CA 1
ATOM 1742 C C . GLY A 1 226 ? 0.389 -2.379 -8.32 1 78.06 226 GLY A C 1
ATOM 1743 O O . GLY A 1 226 ? -0 -3.055 -9.273 1 78.06 226 GLY A O 1
ATOM 1744 N N . ILE A 1 227 ? 0.028 -2.504 -7.117 1 81.81 227 ILE A N 1
ATOM 1745 C CA . ILE A 1 227 ? -0.757 -3.678 -6.754 1 81.81 227 ILE A CA 1
ATOM 1746 C C . ILE A 1 227 ? -2.154 -3.574 -7.359 1 81.81 227 ILE A C 1
ATOM 1748 O O . ILE A 1 227 ? -2.656 -4.535 -7.945 1 81.81 227 ILE A O 1
ATOM 1752 N N . TYR A 1 228 ? -2.742 -2.48 -7.305 1 83.31 228 TYR A N 1
ATOM 1753 C CA . TYR A 1 228 ? -4.098 -2.318 -7.812 1 83.31 228 TYR A CA 1
ATOM 1754 C C . TYR A 1 228 ? -4.113 -2.297 -9.336 1 83.31 228 TYR A C 1
ATOM 1756 O O . TYR A 1 228 ? -5.066 -2.766 -9.961 1 83.31 228 TYR A O 1
ATOM 1764 N N . GLN A 1 229 ? -3.037 -1.788 -9.867 1 83.56 229 GLN A N 1
ATOM 1765 C CA . GLN A 1 229 ? -2.908 -1.866 -11.32 1 83.56 229 GLN A CA 1
ATOM 1766 C C . GLN A 1 229 ? -2.957 -3.314 -11.797 1 83.56 229 GLN A C 1
ATOM 1768 O O . GLN A 1 229 ? -3.652 -3.629 -12.766 1 83.56 229 GLN A O 1
ATOM 1773 N N . LEU A 1 230 ? -2.262 -4.102 -11.117 1 90.94 230 LEU A N 1
ATOM 1774 C CA . LEU A 1 230 ? -2.225 -5.512 -11.484 1 90.94 230 LEU A CA 1
ATOM 1775 C C . LEU A 1 230 ? -3.568 -6.18 -11.219 1 90.94 230 LEU A C 1
ATOM 1777 O O . LEU A 1 230 ? -4.031 -6.996 -12.016 1 90.94 230 LEU A O 1
ATOM 1781 N N . ALA A 1 231 ? -4.168 -5.836 -10.078 1 88.44 231 ALA A N 1
ATOM 1782 C CA . ALA A 1 231 ? -5.453 -6.426 -9.719 1 88.44 231 ALA A CA 1
ATOM 1783 C C . ALA A 1 231 ? -6.516 -6.117 -10.773 1 88.44 231 ALA A C 1
ATOM 1785 O O . ALA A 1 231 ? -7.379 -6.949 -11.055 1 88.44 231 ALA A O 1
ATOM 1786 N N . VAL A 1 232 ? -6.402 -5.02 -11.383 1 82.94 232 VAL A N 1
ATOM 1787 C CA . VAL A 1 232 ? -7.363 -4.609 -12.406 1 82.94 232 VAL A CA 1
ATOM 1788 C C . VAL A 1 232 ? -7.062 -5.344 -13.719 1 82.94 232 VAL A C 1
ATOM 1790 O O . VAL A 1 232 ? -7.98 -5.793 -14.406 1 82.94 232 VAL A O 1
ATOM 1793 N N . ALA A 1 233 ? -5.863 -5.523 -14 1 87.25 233 ALA A N 1
ATOM 1794 C CA . ALA A 1 233 ? -5.449 -5.961 -15.328 1 87.25 233 ALA A CA 1
ATOM 1795 C C . ALA A 1 233 ? -5.441 -7.48 -15.43 1 87.25 233 ALA A C 1
ATOM 1797 O O . ALA A 1 233 ? -5.645 -8.039 -16.516 1 87.25 233 ALA A O 1
ATOM 1798 N N . ILE A 1 234 ? -5.172 -8.133 -14.328 1 91.5 234 ILE A N 1
ATOM 1799 C CA . ILE A 1 234 ? -5.055 -9.586 -14.359 1 91.5 234 ILE A CA 1
ATOM 1800 C C . ILE A 1 234 ? -6.402 -10.227 -14.047 1 91.5 234 ILE A C 1
ATOM 1802 O O . ILE A 1 234 ? -7.059 -9.852 -13.062 1 91.5 234 ILE A O 1
ATOM 1806 N N . ASP A 1 235 ? -6.781 -11.117 -14.891 1 89.19 235 ASP A N 1
ATOM 1807 C CA . ASP A 1 235 ? -8.047 -11.812 -14.688 1 89.19 235 ASP A CA 1
ATOM 1808 C C . ASP A 1 235 ? -7.902 -12.938 -13.664 1 89.19 235 ASP A C 1
ATOM 1810 O O . ASP A 1 235 ? -7.633 -14.078 -14.031 1 89.19 235 ASP A O 1
ATOM 1814 N N . CYS A 1 236 ? -8.094 -12.641 -12.461 1 93.06 236 CYS A N 1
ATOM 1815 C CA . CYS A 1 236 ? -7.977 -13.508 -11.297 1 93.06 236 CYS A CA 1
ATOM 1816 C C . CYS A 1 236 ? -8.898 -13.047 -10.172 1 93.06 236 CYS A C 1
ATOM 1818 O O . CYS A 1 236 ? -9.031 -11.852 -9.93 1 93.06 236 CYS A O 1
ATOM 1820 N N . PRO A 1 237 ? -9.5 -13.945 -9.477 1 92.06 237 PRO A N 1
ATOM 1821 C CA . PRO A 1 237 ? -10.5 -13.523 -8.492 1 92.06 237 PRO A CA 1
ATOM 1822 C C . PRO A 1 237 ? -9.883 -13.102 -7.16 1 92.06 237 PRO A C 1
ATOM 1824 O O . PRO A 1 237 ? -10.461 -12.273 -6.445 1 92.06 237 PRO A O 1
ATOM 1827 N N . ILE A 1 238 ? -8.758 -13.703 -6.797 1 94.56 238 ILE A N 1
ATOM 1828 C CA . ILE A 1 238 ? -8.203 -13.469 -5.469 1 94.56 238 ILE A CA 1
ATOM 1829 C C . ILE A 1 238 ? -6.773 -12.945 -5.59 1 94.56 238 ILE A C 1
ATOM 1831 O O . ILE A 1 238 ? -5.953 -13.531 -6.305 1 94.56 238 ILE A O 1
ATOM 1835 N N . PHE A 1 239 ? -6.562 -11.898 -4.871 1 95.31 239 PHE A N 1
ATOM 1836 C CA . PHE A 1 239 ? -5.23 -11.312 -4.844 1 95.31 239 PHE A CA 1
ATOM 1837 C C . PHE A 1 239 ? -4.699 -11.242 -3.416 1 95.31 239 PHE A C 1
ATOM 1839 O O . PHE A 1 239 ? -5.355 -10.688 -2.531 1 95.31 239 PHE A O 1
ATOM 1846 N N . TYR A 1 240 ? -3.537 -11.844 -3.219 1 94.94 240 TYR A N 1
ATOM 1847 C CA . TYR A 1 240 ? -2.781 -11.727 -1.977 1 94.94 240 TYR A CA 1
ATOM 1848 C C . TYR A 1 240 ? -1.602 -10.781 -2.143 1 94.94 240 TYR A C 1
ATOM 1850 O O . TYR A 1 240 ? -0.679 -11.055 -2.912 1 94.94 240 TYR A O 1
ATOM 1858 N N . PHE A 1 241 ? -1.668 -9.75 -1.416 1 92.75 241 PHE A N 1
ATOM 1859 C CA . PHE A 1 241 ? -0.571 -8.789 -1.468 1 92.75 241 PHE A CA 1
ATOM 1860 C C . PHE A 1 241 ? 0.307 -8.906 -0.228 1 92.75 241 PHE A C 1
ATOM 1862 O O . PHE A 1 241 ? -0.167 -8.727 0.896 1 92.75 241 PHE A O 1
ATOM 1869 N N . ASN A 1 242 ? 1.585 -9.273 -0.435 1 90.06 242 ASN A N 1
ATOM 1870 C CA . ASN A 1 242 ? 2.578 -9.453 0.619 1 90.06 242 ASN A CA 1
ATOM 1871 C C . ASN A 1 242 ? 2.131 -10.5 1.636 1 90.06 242 ASN A C 1
ATOM 1873 O O . ASN A 1 242 ? 2.381 -10.359 2.834 1 90.06 242 ASN A O 1
ATOM 1877 N N . CYS A 1 243 ? 1.438 -11.352 1.169 1 90.5 243 CYS A N 1
ATOM 1878 C CA . CYS A 1 243 ? 1 -12.539 1.894 1 90.5 243 CYS A CA 1
ATOM 1879 C C . CYS A 1 243 ? 0.587 -13.648 0.93 1 90.5 243 CYS A C 1
ATOM 1881 O O . CYS A 1 243 ? 0.647 -13.469 -0.288 1 90.5 243 CYS A O 1
ATOM 1883 N N . ASN A 1 244 ? 0.321 -14.797 1.477 1 92.62 244 ASN A N 1
ATOM 1884 C CA . ASN A 1 244 ? -0.047 -15.93 0.632 1 92.62 244 ASN A CA 1
ATOM 1885 C C . ASN A 1 244 ? -0.965 -16.906 1.366 1 92.62 244 ASN A C 1
ATOM 1887 O O . ASN A 1 244 ? -0.696 -17.266 2.51 1 92.62 244 ASN A O 1
ATOM 1891 N N . ASN A 1 245 ? -2.041 -17.266 0.708 1 89.38 245 ASN A N 1
ATOM 1892 C CA . ASN A 1 245 ? -2.955 -18.312 1.118 1 89.38 245 ASN A CA 1
ATOM 1893 C C . ASN A 1 245 ? -3.566 -18.031 2.486 1 89.38 245 ASN A C 1
ATOM 1895 O O . ASN A 1 245 ? -3.703 -18.938 3.311 1 89.38 245 ASN A O 1
ATOM 1899 N N . VAL A 1 246 ? -3.826 -16.812 2.758 1 89.62 246 VAL A N 1
ATOM 1900 C CA . VAL A 1 246 ? -4.555 -16.422 3.963 1 89.62 246 VAL A CA 1
ATOM 1901 C C . VAL A 1 246 ? -6.012 -16.875 3.854 1 89.62 246 VAL A C 1
ATOM 1903 O O . VAL A 1 246 ? -6.598 -16.828 2.77 1 89.62 246 VAL A O 1
ATOM 1906 N N . SER A 1 247 ? -6.578 -17.25 4.984 1 89.69 247 SER A N 1
ATOM 1907 C CA . SER A 1 247 ? -7.941 -17.766 4.996 1 89.69 247 SER A CA 1
ATOM 1908 C C . SER A 1 247 ? -8.922 -16.766 4.391 1 89.69 247 SER A C 1
ATOM 1910 O O . SER A 1 247 ? -8.82 -15.57 4.652 1 89.69 247 SER A O 1
ATOM 1912 N N . LEU A 1 248 ? -9.906 -17.297 3.654 1 91.06 248 LEU A N 1
ATOM 1913 C CA . LEU A 1 248 ? -10.922 -16.453 3.029 1 91.06 248 LEU A CA 1
ATOM 1914 C C . LEU A 1 248 ? -12.188 -16.406 3.875 1 91.06 248 LEU A C 1
ATOM 1916 O O . LEU A 1 248 ? -13.156 -15.734 3.516 1 91.06 248 LEU A O 1
ATOM 1920 N N . SER A 1 249 ? -12.117 -17.031 4.984 1 88.12 249 SER A N 1
ATOM 1921 C CA . SER A 1 249 ? -13.297 -17.172 5.836 1 88.12 249 SER A CA 1
ATOM 1922 C C . SER A 1 249 ? -13.859 -15.805 6.23 1 88.12 249 SER A C 1
ATOM 1924 O O . SER A 1 249 ? -15.07 -15.602 6.23 1 88.12 249 SER A O 1
ATOM 1926 N N . PRO A 1 250 ? -13.062 -14.805 6.504 1 84.94 250 PRO A N 1
ATOM 1927 C CA . PRO A 1 250 ? -13.602 -13.516 6.949 1 84.94 250 PRO A CA 1
ATOM 1928 C C . PRO A 1 250 ? -14.398 -12.805 5.863 1 84.94 250 PRO A C 1
ATOM 1930 O O . PRO A 1 250 ? -15.188 -11.906 6.164 1 84.94 250 PRO A O 1
ATOM 1933 N N . ILE A 1 251 ? -14.164 -13.195 4.625 1 87.81 251 ILE A N 1
ATOM 1934 C CA . ILE A 1 251 ? -14.828 -12.508 3.516 1 87.81 251 ILE A CA 1
ATOM 1935 C C . ILE A 1 251 ? -15.57 -13.523 2.652 1 87.81 251 ILE A C 1
ATOM 1937 O O . ILE A 1 251 ? -15.703 -13.344 1.439 1 87.81 251 ILE A O 1
ATOM 1941 N N . SER A 1 252 ? -16.031 -14.523 3.254 1 84.81 252 SER A N 1
ATOM 1942 C CA . SER A 1 252 ? -16.703 -15.617 2.555 1 84.81 252 SER A CA 1
ATOM 1943 C C . SER A 1 252 ? -18.062 -15.18 2.021 1 84.81 252 SER A C 1
ATOM 1945 O O . SER A 1 252 ? -18.5 -15.656 0.974 1 84.81 252 SER A O 1
ATOM 1947 N N . SER A 1 253 ? -18.656 -14.266 2.775 1 79.25 253 SER A N 1
ATOM 1948 C CA . SER A 1 253 ? -19.953 -13.758 2.346 1 79.25 253 SER A CA 1
ATOM 1949 C C . SER A 1 253 ? -19.797 -12.602 1.359 1 79.25 253 SER A C 1
ATOM 1951 O O . SER A 1 253 ? -18.969 -11.719 1.56 1 79.25 253 SER A O 1
ATOM 1953 N N . ASP A 1 254 ? -20.609 -12.648 0.341 1 77.94 254 ASP A N 1
ATOM 1954 C CA . ASP A 1 254 ? -20.547 -11.602 -0.675 1 77.94 254 ASP A CA 1
ATOM 1955 C C . ASP A 1 254 ? -20.984 -10.25 -0.101 1 77.94 254 ASP A C 1
ATOM 1957 O O . ASP A 1 254 ? -20.734 -9.203 -0.7 1 77.94 254 ASP A O 1
ATOM 1961 N N . GLU A 1 255 ? -21.516 -10.312 1.008 1 75.75 255 GLU A N 1
ATOM 1962 C CA . GLU A 1 255 ? -22.016 -9.094 1.644 1 75.75 255 GLU A CA 1
ATOM 1963 C C . GLU A 1 255 ? -20.875 -8.312 2.289 1 75.75 255 GLU A C 1
ATOM 1965 O O . GLU A 1 255 ? -20.984 -7.102 2.496 1 75.75 255 GLU A O 1
ATOM 1970 N N . ILE A 1 256 ? -19.844 -9.008 2.596 1 77.31 256 ILE A N 1
ATOM 1971 C CA . ILE A 1 256 ? -18.703 -8.352 3.232 1 77.31 256 ILE A CA 1
ATOM 1972 C C . ILE A 1 256 ? -17.797 -7.746 2.166 1 77.31 256 ILE A C 1
ATOM 1974 O O . ILE A 1 256 ? -17.172 -8.477 1.386 1 77.31 256 ILE A O 1
ATOM 1978 N N . LYS A 1 257 ? -17.75 -6.406 2.105 1 81.31 257 LYS A N 1
ATOM 1979 C CA . LYS A 1 257 ? -16.938 -5.734 1.099 1 81.31 257 LYS A CA 1
ATOM 1980 C C . LYS A 1 257 ? -15.57 -5.344 1.668 1 81.31 257 LYS A C 1
ATOM 1982 O O . LYS A 1 257 ? -14.609 -5.176 0.92 1 81.31 257 LYS A O 1
ATOM 1987 N N . LEU A 1 258 ? -15.609 -5.191 2.949 1 85.69 258 LEU A N 1
ATOM 1988 C CA . LEU A 1 258 ? -14.406 -4.762 3.646 1 85.69 258 LEU A CA 1
ATOM 1989 C C . LEU A 1 258 ? -14.383 -5.297 5.074 1 85.69 258 LEU A C 1
ATOM 1991 O O . LEU A 1 258 ? -15.398 -5.258 5.773 1 85.69 258 LEU A O 1
ATOM 1995 N N . CYS A 1 259 ? -13.227 -5.828 5.461 1 82.31 259 CYS A N 1
ATOM 1996 C CA . CYS A 1 259 ? -13.086 -6.215 6.859 1 82.31 259 CYS A CA 1
ATOM 1997 C C . CYS A 1 259 ? -11.617 -6.359 7.238 1 82.31 259 CYS A C 1
ATOM 1999 O O . CYS A 1 259 ? -10.758 -6.539 6.371 1 82.31 259 CYS A O 1
ATOM 2001 N N . ILE A 1 260 ? -11.383 -6.141 8.438 1 81.12 260 ILE A N 1
ATOM 2002 C CA . ILE A 1 260 ? -10.078 -6.41 9.039 1 81.12 260 ILE A CA 1
ATOM 2003 C C . ILE A 1 260 ? -10.188 -7.602 9.992 1 81.12 260 ILE A C 1
ATOM 2005 O O . ILE A 1 260 ? -11.086 -7.648 10.836 1 81.12 260 ILE A O 1
ATOM 2009 N N . PHE A 1 261 ? -9.344 -8.609 9.805 1 82.06 261 PHE A N 1
ATOM 2010 C CA . PHE A 1 261 ? -9.375 -9.805 10.648 1 82.06 261 PHE A CA 1
ATOM 2011 C C . PHE A 1 261 ? -7.977 -10.359 10.852 1 82.06 261 PHE A C 1
ATOM 2013 O O . PHE A 1 261 ? -7.223 -10.539 9.891 1 82.06 261 PHE A O 1
ATOM 2020 N N . ASP A 1 262 ? -7.574 -10.492 12.078 1 79.94 262 ASP A N 1
ATOM 2021 C CA . ASP A 1 262 ? -6.32 -11.133 12.469 1 79.94 262 ASP A CA 1
ATOM 2022 C C . ASP A 1 262 ? -5.129 -10.469 11.781 1 79.94 262 ASP A C 1
ATOM 2024 O O . ASP A 1 262 ? -4.281 -11.156 11.203 1 79.94 262 ASP A O 1
ATOM 2028 N N . GLY A 1 263 ? -5.168 -9.195 11.609 1 78.69 263 GLY A N 1
ATOM 2029 C CA . GLY A 1 263 ? -4.031 -8.445 11.094 1 78.69 263 GLY A CA 1
ATOM 2030 C C . GLY A 1 263 ? -4.027 -8.328 9.586 1 78.69 263 GLY A C 1
ATOM 2031 O O . GLY A 1 263 ? -3.07 -7.812 9 1 78.69 263 GLY A O 1
ATOM 2032 N N . PHE A 1 264 ? -5.137 -8.781 8.977 1 87.44 264 PHE A N 1
ATOM 2033 C CA . PHE A 1 264 ? -5.234 -8.695 7.523 1 87.44 264 PHE A CA 1
ATOM 2034 C C . PHE A 1 264 ? -6.391 -7.793 7.113 1 87.44 264 PHE A C 1
ATOM 2036 O O . PHE A 1 264 ? -7.445 -7.789 7.754 1 87.44 264 PHE A O 1
ATOM 2043 N N . HIS A 1 265 ? -6.176 -7.039 6.152 1 86.81 265 HIS A N 1
ATOM 2044 C CA . HIS A 1 265 ? -7.168 -6.227 5.461 1 86.81 265 HIS A CA 1
ATOM 2045 C C . HIS A 1 265 ? -7.789 -6.984 4.293 1 86.81 265 HIS A C 1
ATOM 2047 O O . HIS A 1 265 ? -7.07 -7.484 3.422 1 86.81 265 HIS A O 1
ATOM 2053 N N . TYR A 1 266 ? -9.094 -7.203 4.324 1 88.06 266 TYR A N 1
ATOM 2054 C CA . TYR A 1 266 ? -9.844 -7.863 3.264 1 88.06 266 TYR A CA 1
ATOM 2055 C C . TYR A 1 266 ? -10.758 -6.875 2.549 1 88.06 266 TYR A C 1
ATOM 2057 O O . TYR A 1 266 ? -11.477 -6.102 3.193 1 88.06 266 TYR A O 1
ATOM 2065 N N . GLU A 1 267 ? -10.711 -6.961 1.254 1 87.75 267 GLU A N 1
ATOM 2066 C CA . GLU A 1 267 ? -11.695 -6.164 0.531 1 87.75 267 GLU A CA 1
ATOM 2067 C C . GLU A 1 267 ? -12.211 -6.902 -0.701 1 87.75 267 GLU A C 1
ATOM 2069 O O . GLU A 1 267 ? -11.5 -7.742 -1.265 1 87.75 267 GLU A O 1
ATOM 2074 N N . ARG A 1 268 ? -13.406 -6.719 -1.003 1 88.19 268 ARG A N 1
ATOM 2075 C CA . ARG A 1 268 ? -14.055 -7.18 -2.225 1 88.19 268 ARG A CA 1
ATOM 2076 C C . ARG A 1 268 ? -14.414 -6.004 -3.129 1 88.19 268 ARG A C 1
ATOM 2078 O O . ARG A 1 268 ? -15.164 -5.113 -2.725 1 88.19 268 ARG A O 1
ATOM 2085 N N . LEU A 1 269 ? -13.844 -6.016 -4.305 1 82.75 269 LEU A N 1
ATOM 2086 C CA . LEU A 1 269 ? -14.039 -4.895 -5.219 1 82.75 269 LEU A CA 1
ATOM 2087 C C . LEU A 1 269 ? -14.625 -5.367 -6.543 1 82.75 269 LEU A C 1
ATOM 2089 O O . LEU A 1 269 ? -14.172 -6.367 -7.109 1 82.75 269 LEU A O 1
ATOM 2093 N N . PRO A 1 270 ? -15.633 -4.715 -6.895 1 78.56 270 PRO A N 1
ATOM 2094 C CA . PRO A 1 270 ? -16.094 -4.98 -8.258 1 78.56 270 PRO A CA 1
ATOM 2095 C C . PRO A 1 270 ? -15.195 -4.352 -9.32 1 78.56 270 PRO A C 1
ATOM 2097 O O . PRO A 1 270 ? -15.117 -3.125 -9.43 1 78.56 270 PRO A O 1
ATOM 2100 N N . ILE A 1 271 ? -14.484 -5.098 -9.945 1 74.38 271 ILE A N 1
ATOM 2101 C CA . ILE A 1 271 ? -13.578 -4.648 -11 1 74.38 271 ILE A CA 1
ATOM 2102 C C . ILE A 1 271 ? -13.984 -5.285 -12.328 1 74.38 271 ILE A C 1
ATOM 2104 O O . ILE A 1 271 ? -13.969 -6.508 -12.469 1 74.38 271 ILE A O 1
ATOM 2108 N N . ASN A 1 272 ? -14.312 -4.434 -13.305 1 69.31 272 ASN A N 1
ATOM 2109 C CA . ASN A 1 272 ? -14.703 -4.91 -14.633 1 69.31 272 ASN A CA 1
ATOM 2110 C C . ASN A 1 272 ? -15.82 -5.945 -14.547 1 69.31 272 ASN A C 1
ATOM 2112 O O . ASN A 1 272 ? -15.75 -7 -15.18 1 69.31 272 ASN A O 1
ATOM 2116 N N . GLY A 1 273 ? -16.719 -5.66 -13.641 1 69.19 273 GLY A N 1
ATOM 2117 C CA . GLY A 1 273 ? -17.891 -6.516 -13.516 1 69.19 273 GLY A CA 1
ATOM 2118 C C . GLY A 1 273 ? -17.625 -7.777 -12.719 1 69.19 273 GLY A C 1
ATOM 2119 O O . GLY A 1 273 ? -18.5 -8.633 -12.586 1 69.19 273 GLY A O 1
ATOM 2120 N N . LYS A 1 274 ? -16.469 -7.93 -12.273 1 78.69 274 LYS A N 1
ATOM 2121 C CA . LYS A 1 274 ? -16.078 -9.086 -11.477 1 78.69 274 LYS A CA 1
ATOM 2122 C C . LYS A 1 274 ? -15.734 -8.68 -10.047 1 78.69 274 LYS A C 1
ATOM 2124 O O . LYS A 1 274 ? -15.094 -7.641 -9.828 1 78.69 274 LYS A O 1
ATOM 2129 N N . ASN A 1 275 ? -16.25 -9.516 -9.078 1 84.62 275 ASN A N 1
ATOM 2130 C CA . ASN A 1 275 ? -15.875 -9.258 -7.688 1 84.62 275 ASN A CA 1
ATOM 2131 C C . ASN A 1 275 ? -14.523 -9.867 -7.348 1 84.62 275 ASN A C 1
ATOM 2133 O O . ASN A 1 275 ? -14.375 -11.094 -7.344 1 84.62 275 ASN A O 1
ATOM 2137 N N . LYS A 1 276 ? -13.656 -9.008 -7.145 1 89.5 276 LYS A N 1
ATOM 2138 C CA . LYS A 1 276 ? -12.312 -9.469 -6.809 1 89.5 276 LYS A CA 1
ATOM 2139 C C . LYS A 1 276 ? -12.016 -9.266 -5.324 1 89.5 276 LYS A C 1
ATOM 2141 O O . LYS A 1 276 ? -12.43 -8.266 -4.734 1 89.5 276 LYS A O 1
ATOM 2146 N N . ILE A 1 277 ? -11.344 -10.242 -4.766 1 93.25 277 ILE A N 1
ATOM 2147 C CA . ILE A 1 277 ? -10.93 -10.164 -3.369 1 93.25 277 ILE A CA 1
ATOM 2148 C C . ILE A 1 277 ? -9.453 -9.781 -3.283 1 93.25 277 ILE A C 1
ATOM 2150 O O . ILE A 1 277 ? -8.617 -10.359 -3.977 1 93.25 277 ILE A O 1
ATOM 2154 N N . ILE A 1 278 ? -9.195 -8.789 -2.488 1 92.44 278 ILE A N 1
ATOM 2155 C CA . ILE A 1 278 ? -7.824 -8.352 -2.246 1 92.44 278 ILE A CA 1
ATOM 2156 C C . ILE A 1 278 ? -7.512 -8.438 -0.753 1 92.44 278 ILE A C 1
ATOM 2158 O O . ILE A 1 278 ? -8.273 -7.93 0.076 1 92.44 278 ILE A O 1
ATOM 2162 N N . ILE A 1 279 ? -6.402 -9.094 -0.404 1 92 279 ILE A N 1
ATOM 2163 C CA . ILE A 1 279 ? -6.004 -9.289 0.984 1 92 279 ILE A CA 1
ATOM 2164 C C . ILE A 1 279 ? -4.562 -8.828 1.177 1 92 279 ILE A C 1
ATOM 2166 O O . ILE A 1 279 ? -3.699 -9.102 0.339 1 92 279 ILE A O 1
ATOM 2170 N N . PHE A 1 280 ? -4.312 -8.086 2.248 1 89.81 280 PHE A N 1
ATOM 2171 C CA . PHE A 1 280 ? -2.939 -7.73 2.58 1 89.81 280 PHE A CA 1
ATOM 2172 C C . PHE A 1 280 ? -2.783 -7.516 4.082 1 89.81 280 PHE A C 1
ATOM 2174 O O . PHE A 1 280 ? -3.756 -7.203 4.773 1 89.81 280 PHE A O 1
ATOM 2181 N N . PRO A 1 281 ? -1.518 -7.734 4.562 1 86.94 281 PRO A N 1
ATOM 2182 C CA . PRO A 1 281 ? -1.286 -7.547 5.996 1 86.94 281 PRO A CA 1
ATOM 2183 C C . PRO A 1 281 ? -1.201 -6.074 6.391 1 86.94 281 PRO A C 1
ATOM 2185 O O . PRO A 1 281 ? -0.682 -5.254 5.629 1 86.94 281 PRO A O 1
ATOM 2188 N N . ILE A 1 282 ? -1.755 -5.719 7.445 1 78.31 282 ILE A N 1
ATOM 2189 C CA . ILE A 1 282 ? -1.668 -4.352 7.949 1 78.31 282 ILE A CA 1
ATOM 2190 C C . ILE A 1 282 ? -0.999 -4.348 9.32 1 78.31 282 ILE A C 1
ATOM 2192 O O . ILE A 1 282 ? -0.852 -3.293 9.945 1 78.31 282 ILE A O 1
ATOM 2196 N N . GLY A 1 283 ? -0.477 -5.344 9.703 1 64.06 283 GLY A N 1
ATOM 2197 C CA . GLY A 1 283 ? 0.24 -5.449 10.961 1 64.06 283 GLY A CA 1
ATOM 2198 C C . GLY A 1 283 ? -0.654 -5.832 12.125 1 64.06 283 GLY A C 1
ATOM 2199 O O . GLY A 1 283 ? -1.879 -5.723 12.039 1 64.06 283 GLY A O 1
ATOM 2200 N N . ALA A 1 284 ? -0.193 -6.59 12.984 1 52.66 284 ALA A N 1
ATOM 2201 C CA . ALA A 1 284 ? -0.885 -7.117 14.164 1 52.66 284 ALA A CA 1
ATOM 2202 C C . ALA A 1 284 ? -1.513 -5.992 14.977 1 52.66 284 ALA A C 1
ATOM 2204 O O . ALA A 1 284 ? -2.322 -6.242 15.875 1 52.66 284 ALA A O 1
ATOM 2205 N N . HIS A 1 285 ? -1.254 -4.859 14.57 1 47.81 285 HIS A N 1
ATOM 2206 C CA . HIS A 1 285 ? -1.646 -3.777 15.469 1 47.81 285 HIS A CA 1
ATOM 2207 C C . HIS A 1 285 ? -3.146 -3.516 15.398 1 47.81 285 HIS A C 1
ATOM 2209 O O . HIS A 1 285 ? -3.713 -2.879 16.281 1 47.81 285 HIS A O 1
ATOM 2215 N N . ILE A 1 286 ? -3.771 -4.082 14.367 1 49.25 286 ILE A N 1
ATOM 2216 C CA . ILE A 1 286 ? -5.191 -3.775 14.211 1 49.25 286 ILE A CA 1
ATOM 2217 C C . ILE A 1 286 ? -6.027 -4.906 14.805 1 49.25 286 ILE A C 1
ATOM 2219 O O . ILE A 1 286 ? -6.262 -5.926 14.141 1 49.25 286 ILE A O 1
ATOM 2223 N N . SER A 1 287 ? -5.57 -5.633 15.922 1 39.69 287 SER A N 1
ATOM 2224 C CA . SER A 1 287 ? -6.391 -6.73 16.422 1 39.69 287 SER A CA 1
ATOM 2225 C C . SER A 1 287 ? -7.805 -6.262 16.75 1 39.69 287 SER A C 1
ATOM 2227 O O . SER A 1 287 ? -7.992 -5.359 17.562 1 39.69 287 SER A O 1
ATOM 2229 N N . GLN A 1 288 ? -8.672 -6.48 15.75 1 38.62 288 GLN A N 1
ATOM 2230 C CA . GLN A 1 288 ? -10.07 -6.355 16.156 1 38.62 288 GLN A CA 1
ATOM 2231 C C . GLN A 1 288 ? -10.438 -7.422 17.188 1 38.62 288 GLN A C 1
ATOM 2233 O O . GLN A 1 288 ? -10.078 -8.594 17.031 1 38.62 288 GLN A O 1
ATOM 2238 N N . LYS A 1 289 ? -10.578 -7.305 18.469 1 34.53 289 LYS A N 1
ATOM 2239 C CA . LYS A 1 289 ? -11.258 -8.281 19.312 1 34.53 289 LYS A CA 1
ATOM 2240 C C . LYS A 1 289 ? -12.547 -8.781 18.656 1 34.53 289 LYS A C 1
ATOM 2242 O O . LYS A 1 289 ? -13.508 -8.023 18.516 1 34.53 289 LYS A O 1
ATOM 2247 N N . SER A 1 290 ? -12.539 -9.789 17.719 1 32.66 290 SER A N 1
ATOM 2248 C CA . SER A 1 290 ? -13.656 -10.523 17.125 1 32.66 290 SER A CA 1
ATOM 2249 C C . SER A 1 290 ? -14.594 -11.055 18.203 1 32.66 290 SER A C 1
ATOM 2251 O O . SER A 1 290 ? -15.383 -11.969 17.953 1 32.66 290 SER A O 1
ATOM 2253 N N . ASP A 1 291 ? -14.586 -10.898 19.375 1 32 291 ASP A N 1
ATOM 2254 C CA . ASP A 1 291 ? -15.758 -11.602 19.891 1 32 291 ASP A CA 1
ATOM 2255 C C . ASP A 1 291 ? -17 -11.25 19.078 1 32 291 ASP A C 1
ATOM 2257 O O . ASP A 1 291 ? -18.094 -11.734 19.375 1 32 291 ASP A O 1
ATOM 2261 N N . GLU A 1 292 ? -17.188 -10.008 18.5 1 33.69 292 GLU A N 1
ATOM 2262 C CA . GLU A 1 292 ? -18.484 -9.867 17.844 1 33.69 292 GLU A CA 1
ATOM 2263 C C . GLU A 1 292 ? -18.469 -10.477 16.453 1 33.69 292 GLU A C 1
ATOM 2265 O O . GLU A 1 292 ? -17.453 -10.414 15.758 1 33.69 292 GLU A O 1
ATOM 2270 N N . PRO A 1 293 ? -19.469 -11.383 16.031 1 31.41 293 PRO A N 1
ATOM 2271 C CA . PRO A 1 293 ? -19.609 -12.141 14.781 1 31.41 293 PRO A CA 1
ATOM 2272 C C . PRO A 1 293 ? -19.297 -11.312 13.539 1 31.41 293 PRO A C 1
ATOM 2274 O O . PRO A 1 293 ? -19.406 -10.086 13.57 1 31.41 293 PRO A O 1
ATOM 2277 N N . PRO A 1 294 ? -18.656 -11.938 12.555 1 31.05 294 PRO A N 1
ATOM 2278 C CA . PRO A 1 294 ? -18.328 -11.328 11.266 1 31.05 294 PRO A CA 1
ATOM 2279 C C . PRO A 1 294 ? -19.438 -10.422 10.742 1 31.05 294 PRO A C 1
ATOM 2281 O O . PRO A 1 294 ? -20.609 -10.805 10.766 1 31.05 294 PRO A O 1
ATOM 2284 N N . ILE A 1 295 ? -19.359 -9.234 10.984 1 31.5 295 ILE A N 1
ATOM 2285 C CA . ILE A 1 295 ? -20.422 -8.359 10.531 1 31.5 295 ILE A CA 1
ATOM 2286 C C . ILE A 1 295 ? -20.625 -8.516 9.023 1 31.5 295 ILE A C 1
ATOM 2288 O O . ILE A 1 295 ? -19.719 -8.219 8.242 1 31.5 295 ILE A O 1
ATOM 2292 N N . VAL A 1 296 ? -21.469 -9.547 8.586 1 26.62 296 VAL A N 1
ATOM 2293 C CA . VAL A 1 296 ? -21.953 -9.922 7.27 1 26.62 296 VAL A CA 1
ATOM 2294 C C . VAL A 1 296 ? -22.719 -8.758 6.648 1 26.62 296 VAL A C 1
ATOM 2296 O O . VAL A 1 296 ? -23.734 -8.305 7.199 1 26.62 296 VAL A O 1
ATOM 2299 N N . SER A 1 297 ? -22.078 -7.742 6.293 1 27.84 297 SER A N 1
ATOM 2300 C CA . SER A 1 297 ? -22.922 -6.758 5.617 1 27.84 297 SER A CA 1
ATOM 2301 C C . SER A 1 297 ? -23.406 -7.281 4.266 1 27.84 297 SER A C 1
ATOM 2303 O O . SER A 1 297 ? -22.594 -7.707 3.436 1 27.84 297 SER A O 1
ATOM 2305 N N . ASN A 1 298 ? -24.594 -7.953 4.09 1 25.62 298 ASN A N 1
ATOM 2306 C CA . ASN A 1 298 ? -25.328 -8.516 2.955 1 25.62 298 ASN A CA 1
ATOM 2307 C C . ASN A 1 298 ? -25.5 -7.496 1.835 1 25.62 298 ASN A C 1
ATOM 2309 O O . ASN A 1 298 ? -26.25 -7.727 0.89 1 25.62 298 ASN A O 1
ATOM 2313 N N . SER A 1 299 ? -25.375 -6.176 2.113 1 25.59 299 SER A N 1
ATOM 2314 C CA . SER A 1 299 ? -26.109 -5.527 1.028 1 25.59 299 SER A CA 1
ATOM 2315 C C . SER A 1 299 ? -25.359 -5.648 -0.293 1 25.59 299 SER A C 1
ATOM 2317 O O . SER A 1 299 ? -24.125 -5.57 -0.324 1 25.59 299 SER A O 1
ATOM 2319 N N . PRO A 1 300 ? -26.031 -6.09 -1.292 1 23.02 300 PRO A N 1
ATOM 2320 C CA . PRO A 1 300 ? -25.531 -6.34 -2.646 1 23.02 300 PRO A CA 1
ATOM 2321 C C . PRO A 1 300 ? -24.828 -5.129 -3.25 1 23.02 300 PRO A C 1
ATOM 2323 O O . PRO A 1 300 ? -25.266 -3.99 -3.037 1 23.02 300 PRO A O 1
ATOM 2326 N N . ILE A 1 301 ? -23.672 -5.152 -3.256 1 26.34 301 ILE A N 1
ATOM 2327 C CA . ILE A 1 301 ? -22.906 -4.148 -3.982 1 26.34 301 ILE A CA 1
ATOM 2328 C C . ILE A 1 301 ? -23.422 -4.035 -5.414 1 26.34 301 ILE A C 1
ATOM 2330 O O . ILE A 1 301 ? -23.344 -4.996 -6.184 1 26.34 301 ILE A O 1
ATOM 2334 N N . PRO A 1 302 ? -24.484 -3.283 -5.57 1 23.84 302 PRO A N 1
ATOM 2335 C CA . PRO A 1 302 ? -25.062 -3.273 -6.922 1 23.84 302 PRO A CA 1
ATOM 2336 C C . PRO A 1 302 ? -24 -3.047 -8 1 23.84 302 PRO A C 1
ATOM 2338 O O . PRO A 1 302 ? -23.25 -2.072 -7.938 1 23.84 302 PRO A O 1
ATOM 2341 N N . PHE A 1 303 ? -23.453 -4.102 -8.32 1 23 303 PHE A N 1
ATOM 2342 C CA . PHE A 1 303 ? -22.688 -4.148 -9.555 1 23 303 PHE A CA 1
ATOM 2343 C C . PHE A 1 303 ? -23.516 -3.688 -10.734 1 23 303 PHE A C 1
ATOM 2345 O O . PHE A 1 303 ? -24.594 -4.23 -10.992 1 23 303 PHE A O 1
ATOM 2352 N N . LEU A 1 304 ? -23.75 -2.441 -10.945 1 23.47 304 LEU A N 1
ATOM 2353 C CA . LEU A 1 304 ? -24.578 -1.94 -12.039 1 23.47 304 LEU A CA 1
ATOM 2354 C C . LEU A 1 304 ? -24.359 -2.762 -13.305 1 23.47 304 LEU A C 1
ATOM 2356 O O . LEU A 1 304 ? -23.219 -2.896 -13.773 1 23.47 304 LEU A O 1
ATOM 2360 N N . ILE A 1 305 ? -25.109 -3.969 -13.297 1 19.98 305 ILE A N 1
ATOM 2361 C CA . ILE A 1 305 ? -25.438 -4.699 -14.516 1 19.98 305 ILE A CA 1
ATOM 2362 C C . ILE A 1 305 ? -26.016 -3.742 -15.547 1 19.98 305 ILE A C 1
ATOM 2364 O O . ILE A 1 305 ? -27.078 -3.154 -15.328 1 19.98 305 ILE A O 1
ATOM 2368 N N . GLU A 1 306 ? -25.484 -2.65 -15.969 1 20.69 306 GLU A N 1
ATOM 2369 C CA . GLU A 1 306 ? -26.094 -2.467 -17.281 1 20.69 306 GLU A CA 1
ATOM 2370 C C . GLU A 1 306 ? -25.625 -3.539 -18.266 1 20.69 306 GLU A C 1
ATOM 2372 O O . GLU A 1 306 ? -24.469 -3.971 -18.219 1 20.69 306 GLU A O 1
ATOM 2377 N N . MET B 1 1 ? 82.938 39.094 -15.07 1 20.03 1 MET B N 1
ATOM 2378 C CA . MET B 1 1 ? 83.062 38.594 -13.703 1 20.03 1 MET B CA 1
ATOM 2379 C C . MET B 1 1 ? 82.312 37.281 -13.539 1 20.03 1 MET B C 1
ATOM 2381 O O . MET B 1 1 ? 81.25 37.062 -14.117 1 20.03 1 MET B O 1
ATOM 2385 N N . GLY B 1 2 ? 82.875 36.219 -12.531 1 19.72 2 GLY B N 1
ATOM 2386 C CA . GLY B 1 2 ? 83.125 34.812 -12.539 1 19.72 2 GLY B CA 1
ATOM 2387 C C . GLY B 1 2 ? 81.875 33.969 -12.172 1 19.72 2 GLY B C 1
ATOM 2388 O O . GLY B 1 2 ? 81.625 32.969 -12.805 1 19.72 2 GLY B O 1
ATOM 2389 N N . GLU B 1 3 ? 81.188 34.188 -11.016 1 21.48 3 GLU B N 1
ATOM 2390 C CA . GLU B 1 3 ? 81.188 33.188 -9.961 1 21.48 3 GLU B CA 1
ATOM 2391 C C . GLU B 1 3 ? 80 32.25 -10.133 1 21.48 3 GLU B C 1
ATOM 2393 O O . GLU B 1 3 ? 78.875 32.688 -10.477 1 21.48 3 GLU B O 1
ATOM 2398 N N . ASP B 1 4 ? 80.188 30.812 -10.078 1 22.47 4 ASP B N 1
ATOM 2399 C CA . ASP B 1 4 ? 79.625 29.531 -10.484 1 22.47 4 ASP B CA 1
ATOM 2400 C C . ASP B 1 4 ? 78.562 29.109 -9.531 1 22.47 4 ASP B C 1
ATOM 2402 O O . ASP B 1 4 ? 78.812 28.719 -8.391 1 22.47 4 ASP B O 1
ATOM 2406 N N . ARG B 1 5 ? 77.375 29.922 -9.438 1 18.81 5 ARG B N 1
ATOM 2407 C CA . ARG B 1 5 ? 76.438 29.969 -8.312 1 18.81 5 ARG B CA 1
ATOM 2408 C C . ARG B 1 5 ? 76 28.578 -7.898 1 18.81 5 ARG B C 1
ATOM 2410 O O . ARG B 1 5 ? 76.125 28.203 -6.73 1 18.81 5 ARG B O 1
ATOM 2417 N N . ARG B 1 6 ? 74.75 28.172 -8.07 1 19.39 6 ARG B N 1
ATOM 2418 C CA . ARG B 1 6 ? 73.625 27.953 -7.148 1 19.39 6 ARG B CA 1
ATOM 2419 C C . ARG B 1 6 ? 73.375 26.469 -6.961 1 19.39 6 ARG B C 1
ATOM 2421 O O . ARG B 1 6 ? 72.812 25.812 -7.855 1 19.39 6 ARG B O 1
ATOM 2428 N N . ASN B 1 7 ? 74.25 25.766 -6.215 1 16.69 7 ASN B N 1
ATOM 2429 C CA . ASN B 1 7 ? 74.562 24.344 -6.234 1 16.69 7 ASN B CA 1
ATOM 2430 C C . ASN B 1 7 ? 73.438 23.516 -5.719 1 16.69 7 ASN B C 1
ATOM 2432 O O . ASN B 1 7 ? 73.062 22.484 -6.316 1 16.69 7 ASN B O 1
ATOM 2436 N N . SER B 1 8 ? 72.938 23.766 -4.512 1 16.23 8 SER B N 1
ATOM 2437 C CA . SER B 1 8 ? 72.938 22.688 -3.531 1 16.23 8 SER B CA 1
ATOM 2438 C C . SER B 1 8 ? 71.625 21.859 -3.602 1 16.23 8 SER B C 1
ATOM 2440 O O . SER B 1 8 ? 70.562 22.359 -3.361 1 16.23 8 SER B O 1
ATOM 2442 N N . TYR B 1 9 ? 71.5 20.953 -4.504 1 18.91 9 TYR B N 1
ATOM 2443 C CA . TYR B 1 9 ? 70.312 20.172 -4.785 1 18.91 9 TYR B CA 1
ATOM 2444 C C . TYR B 1 9 ? 70.062 19.188 -3.648 1 18.91 9 TYR B C 1
ATOM 2446 O O . TYR B 1 9 ? 70.812 18.234 -3.445 1 18.91 9 TYR B O 1
ATOM 2454 N N . ASP B 1 10 ? 69.875 19.938 -2.453 1 16.75 10 ASP B N 1
ATOM 2455 C CA . ASP B 1 10 ? 69.812 19.109 -1.256 1 16.75 10 ASP B CA 1
ATOM 2456 C C . ASP B 1 10 ? 69 17.844 -1.521 1 16.75 10 ASP B C 1
ATOM 2458 O O . ASP B 1 10 ? 68.125 17.828 -2.4 1 16.75 10 ASP B O 1
ATOM 2462 N N . ALA B 1 11 ? 69.375 16.906 -0.81 1 16.02 11 ALA B N 1
ATOM 2463 C CA . ALA B 1 11 ? 69.312 15.461 -0.554 1 16.02 11 ALA B CA 1
ATOM 2464 C C . ALA B 1 11 ? 67.812 15.031 -0.337 1 16.02 11 ALA B C 1
ATOM 2466 O O . ALA B 1 11 ? 67.062 15.781 0.238 1 16.02 11 ALA B O 1
ATOM 2467 N N . VAL B 1 12 ? 67.5 13.898 -0.747 1 19.42 12 VAL B N 1
ATOM 2468 C CA . VAL B 1 12 ? 66.562 12.953 -1.339 1 19.42 12 VAL B CA 1
ATOM 2469 C C . VAL B 1 12 ? 65.75 12.258 -0.237 1 19.42 12 VAL B C 1
ATOM 2471 O O . VAL B 1 12 ? 64.625 11.797 -0.471 1 19.42 12 VAL B O 1
ATOM 2474 N N . SER B 1 13 ? 66.125 12.391 1.138 1 16.39 13 SER B N 1
ATOM 2475 C CA . SER B 1 13 ? 66.125 11.117 1.853 1 16.39 13 SER B CA 1
ATOM 2476 C C . SER B 1 13 ? 64.688 10.602 2.006 1 16.39 13 SER B C 1
ATOM 2478 O O . SER B 1 13 ? 63.719 11.391 1.971 1 16.39 13 SER B O 1
ATOM 2480 N N . ILE B 1 14 ? 64.5 9.258 2.055 1 18.62 14 ILE B N 1
ATOM 2481 C CA . ILE B 1 14 ? 63.656 8.094 1.84 1 18.62 14 ILE B CA 1
ATOM 2482 C C . ILE B 1 14 ? 62.688 7.934 3.014 1 18.62 14 ILE B C 1
ATOM 2484 O O . ILE B 1 14 ? 61.688 7.23 2.906 1 18.62 14 ILE B O 1
ATOM 2488 N N . PRO B 1 15 ? 62.469 8.945 3.98 1 17.66 15 PRO B N 1
ATOM 2489 C CA . PRO B 1 15 ? 62.312 8.195 5.23 1 17.66 15 PRO B CA 1
ATOM 2490 C C . PRO B 1 15 ? 61.188 7.145 5.156 1 17.66 15 PRO B C 1
ATOM 2492 O O . PRO B 1 15 ? 60.25 7.281 4.363 1 17.66 15 PRO B O 1
ATOM 2495 N N . SER B 1 16 ? 61.562 5.922 5.566 1 18.05 16 SER B N 1
ATOM 2496 C CA . SER B 1 16 ? 61.062 4.559 5.727 1 18.05 16 SER B CA 1
ATOM 2497 C C . SER B 1 16 ? 59.812 4.531 6.559 1 18.05 16 SER B C 1
ATOM 2499 O O . SER B 1 16 ? 59.812 4.883 7.742 1 18.05 16 SER B O 1
ATOM 2501 N N . TYR B 1 17 ? 58.688 5.07 6.035 1 17.48 17 TYR B N 1
ATOM 2502 C CA . TYR B 1 17 ? 57.5 5.273 6.848 1 17.48 17 TYR B CA 1
ATOM 2503 C C . TYR B 1 17 ? 57.062 3.977 7.516 1 17.48 17 TYR B C 1
ATOM 2505 O O . TYR B 1 17 ? 56.656 3.027 6.844 1 17.48 17 TYR B O 1
ATOM 2513 N N . GLU B 1 18 ? 57.875 3.543 8.484 1 17.25 18 GLU B N 1
ATOM 2514 C CA . GLU B 1 18 ? 57.75 2.398 9.383 1 17.25 18 GLU B CA 1
ATOM 2515 C C . GLU B 1 18 ? 56.312 2.156 9.797 1 17.25 18 GLU B C 1
ATOM 2517 O O . GLU B 1 18 ? 55.875 1.01 9.914 1 17.25 18 GLU B O 1
ATOM 2522 N N . SER B 1 19 ? 55.844 3.086 10.523 1 17.86 19 SER B N 1
ATOM 2523 C CA . SER B 1 19 ? 55.188 2.697 11.773 1 17.86 19 SER B CA 1
ATOM 2524 C C . SER B 1 19 ? 53.906 1.943 11.508 1 17.86 19 SER B C 1
ATOM 2526 O O . SER B 1 19 ? 53.031 2.428 10.773 1 17.86 19 SER B O 1
ATOM 2528 N N . LEU B 1 20 ? 53.781 0.655 11.82 1 17.55 20 LEU B N 1
ATOM 2529 C CA . LEU B 1 20 ? 53.062 -0.6 11.68 1 17.55 20 LEU B CA 1
ATOM 2530 C C . LEU B 1 20 ? 51.562 -0.401 11.961 1 17.55 20 LEU B C 1
ATOM 2532 O O . LEU B 1 20 ? 51.156 0.641 12.484 1 17.55 20 LEU B O 1
ATOM 2536 N N . SER B 1 21 ? 50.875 -1.48 12.633 1 17.73 21 SER B N 1
ATOM 2537 C CA . SER B 1 21 ? 49.875 -2.551 12.641 1 17.73 21 SER B CA 1
ATOM 2538 C C . SER B 1 21 ? 48.688 -2.193 13.516 1 17.73 21 SER B C 1
ATOM 2540 O O . SER B 1 21 ? 47.781 -3.027 13.742 1 17.73 21 SER B O 1
ATOM 2542 N N . LYS B 1 22 ? 48.719 -1.252 14.328 1 19.84 22 LYS B N 1
ATOM 2543 C CA . LYS B 1 22 ? 47.906 -1.447 15.523 1 19.84 22 LYS B CA 1
ATOM 2544 C C . LYS B 1 22 ? 46.438 -1.714 15.164 1 19.84 22 LYS B C 1
ATOM 2546 O O . LYS B 1 22 ? 45.812 -0.899 14.492 1 19.84 22 LYS B O 1
ATOM 2551 N N . LYS B 1 23 ? 46.062 -3.008 15.148 1 21.78 23 LYS B N 1
ATOM 2552 C CA . LYS B 1 23 ? 44.812 -3.73 15.023 1 21.78 23 LYS B CA 1
ATOM 2553 C C . LYS B 1 23 ? 43.719 -3.117 15.906 1 21.78 23 LYS B C 1
ATOM 2555 O O . LYS B 1 23 ? 43.719 -3.33 17.125 1 21.78 23 LYS B O 1
ATOM 2560 N N . SER B 1 24 ? 43.719 -1.8 15.984 1 19.16 24 SER B N 1
ATOM 2561 C CA . SER B 1 24 ? 42.719 -1.45 17 1 19.16 24 SER B CA 1
ATOM 2562 C C . SER B 1 24 ? 41.438 -2.275 16.828 1 19.16 24 SER B C 1
ATOM 2564 O O . SER B 1 24 ? 40.906 -2.393 15.719 1 19.16 24 SER B O 1
ATOM 2566 N N . GLU B 1 25 ? 41.25 -3.238 17.641 1 22.38 25 GLU B N 1
ATOM 2567 C CA . GLU B 1 25 ? 40.188 -4.172 18.016 1 22.38 25 GLU B CA 1
ATOM 2568 C C . GLU B 1 25 ? 38.875 -3.451 18.188 1 22.38 25 GLU B C 1
ATOM 2570 O O . GLU B 1 25 ? 38.594 -2.85 19.219 1 22.38 25 GLU B O 1
ATOM 2575 N N . SER B 1 26 ? 38.75 -2.369 17.547 1 19.62 26 SER B N 1
ATOM 2576 C CA . SER B 1 26 ? 37.531 -1.685 17.969 1 19.62 26 SER B CA 1
ATOM 2577 C C . SER B 1 26 ? 36.344 -2.637 17.984 1 19.62 26 SER B C 1
ATOM 2579 O O . SER B 1 26 ? 36.094 -3.363 17.016 1 19.62 26 SER B O 1
ATOM 2581 N N . SER B 1 27 ? 36.062 -3.154 19.125 1 21.11 27 SER B N 1
ATOM 2582 C CA . SER B 1 27 ? 34.938 -3.98 19.578 1 21.11 27 SER B CA 1
ATOM 2583 C C . SER B 1 27 ? 33.625 -3.492 19.016 1 21.11 27 SER B C 1
ATOM 2585 O O . SER B 1 27 ? 33.094 -2.482 19.469 1 21.11 27 SER B O 1
ATOM 2587 N N . HIS B 1 28 ? 33.656 -3.199 17.828 1 20.98 28 HIS B N 1
ATOM 2588 C CA . HIS B 1 28 ? 32.344 -2.82 17.266 1 20.98 28 HIS B CA 1
ATOM 2589 C C . HIS B 1 28 ? 31.25 -3.768 17.734 1 20.98 28 HIS B C 1
ATOM 2591 O O . HIS B 1 28 ? 31.328 -4.977 17.5 1 20.98 28 HIS B O 1
ATOM 2597 N N . THR B 1 29 ? 30.844 -3.533 18.922 1 21.55 29 THR B N 1
ATOM 2598 C CA . THR B 1 29 ? 29.719 -4.281 19.469 1 21.55 29 THR B CA 1
ATOM 2599 C C . THR B 1 29 ? 28.688 -4.574 18.375 1 21.55 29 THR B C 1
ATOM 2601 O O . THR B 1 29 ? 28.328 -3.688 17.594 1 21.55 29 THR B O 1
ATOM 2604 N N . SER B 1 30 ? 28.766 -5.734 17.984 1 21.94 30 SER B N 1
ATOM 2605 C CA . SER B 1 30 ? 27.891 -6.457 17.078 1 21.94 30 SER B CA 1
ATOM 2606 C C . SER B 1 30 ? 26.438 -5.996 17.234 1 21.94 30 SER B C 1
ATOM 2608 O O . SER B 1 30 ? 25.859 -6.102 18.328 1 21.94 30 SER B O 1
ATOM 2610 N N . GLN B 1 31 ? 26.234 -4.863 16.812 1 21.16 31 GLN B N 1
ATOM 2611 C CA . GLN B 1 31 ? 24.844 -4.414 16.844 1 21.16 31 GLN B CA 1
ATOM 2612 C C . GLN B 1 31 ? 23.891 -5.574 16.594 1 21.16 31 GLN B C 1
ATOM 2614 O O . GLN B 1 31 ? 23.938 -6.211 15.547 1 21.16 31 GLN B O 1
ATOM 2619 N N . ASP B 1 32 ? 23.656 -6.281 17.625 1 22.84 32 ASP B N 1
ATOM 2620 C CA . ASP B 1 32 ? 22.672 -7.359 17.781 1 22.84 32 ASP B CA 1
ATOM 2621 C C . ASP B 1 32 ? 21.469 -7.152 16.859 1 22.84 32 ASP B C 1
ATOM 2623 O O . ASP B 1 32 ? 20.844 -6.09 16.891 1 22.84 32 ASP B O 1
ATOM 2627 N N . ASP B 1 33 ? 21.547 -7.672 15.805 1 23 33 ASP B N 1
ATOM 2628 C CA . ASP B 1 33 ? 20.562 -7.883 14.75 1 23 33 ASP B CA 1
ATOM 2629 C C . ASP B 1 33 ? 19.172 -8.125 15.352 1 23 33 ASP B C 1
ATOM 2631 O O . ASP B 1 33 ? 18.922 -9.188 15.922 1 23 33 ASP B O 1
ATOM 2635 N N . ILE B 1 34 ? 18.781 -7.152 16.094 1 23.62 34 ILE B N 1
ATOM 2636 C CA . ILE B 1 34 ? 17.438 -7.344 16.641 1 23.62 34 ILE B CA 1
ATOM 2637 C C . ILE B 1 34 ? 16.516 -7.883 15.547 1 23.62 34 ILE B C 1
ATOM 2639 O O . ILE B 1 34 ? 16.188 -7.176 14.586 1 23.62 34 ILE B O 1
ATOM 2643 N N . GLN B 1 35 ? 16.797 -9.07 15.203 1 23.98 35 GLN B N 1
ATOM 2644 C CA . GLN B 1 35 ? 15.844 -9.883 14.453 1 23.98 35 GLN B CA 1
ATOM 2645 C C . GLN B 1 35 ? 14.43 -9.711 15 1 23.98 35 GLN B C 1
ATOM 2647 O O . GLN B 1 35 ? 14.164 -10.016 16.156 1 23.98 35 GLN B O 1
ATOM 2652 N N . VAL B 1 36 ? 13.789 -8.75 14.75 1 23.3 36 VAL B N 1
ATOM 2653 C CA . VAL B 1 36 ? 12.406 -8.648 15.203 1 23.3 36 VAL B CA 1
ATOM 2654 C C . VAL B 1 36 ? 11.703 -9.984 15.016 1 23.3 36 VAL B C 1
ATOM 2656 O O . VAL B 1 36 ? 11.438 -10.406 13.891 1 23.3 36 VAL B O 1
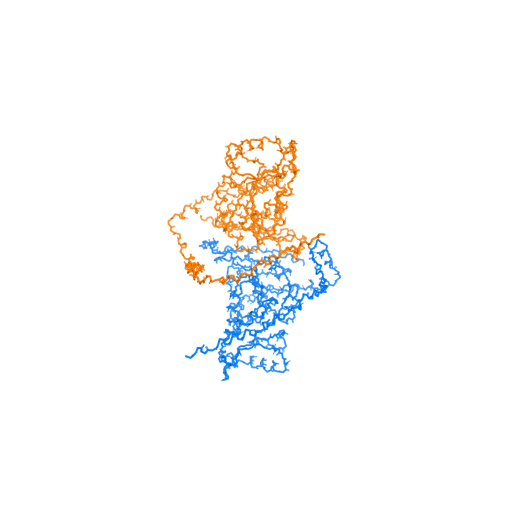ATOM 2659 N N . THR B 1 37 ? 12.109 -11.148 15.664 1 24.91 37 THR B N 1
ATOM 2660 C CA . THR B 1 37 ? 11.594 -12.516 15.734 1 24.91 37 THR B CA 1
ATOM 2661 C C . THR B 1 37 ? 10.164 -12.516 16.266 1 24.91 37 THR B C 1
ATOM 2663 O O . THR B 1 37 ? 9.703 -11.531 16.844 1 24.91 37 THR B O 1
ATOM 2666 N N . LYS B 1 38 ? 9.438 -13.695 16.156 1 24.31 38 LYS B N 1
ATOM 2667 C CA . LYS B 1 38 ? 8.195 -14.078 16.812 1 24.31 38 LYS B CA 1
ATOM 2668 C C . LYS B 1 38 ? 8.164 -13.586 18.25 1 24.31 38 LYS B C 1
ATOM 2670 O O . LYS B 1 38 ? 7.113 -13.172 18.75 1 24.31 38 LYS B O 1
ATOM 2675 N N . ARG B 1 39 ? 9.266 -13.641 18.938 1 24.31 39 ARG B N 1
ATOM 2676 C CA . ARG B 1 39 ? 9.43 -13.43 20.375 1 24.31 39 ARG B CA 1
ATOM 2677 C C . ARG B 1 39 ? 9.328 -11.953 20.719 1 24.31 39 ARG B C 1
ATOM 2679 O O . ARG B 1 39 ? 8.891 -11.602 21.812 1 24.31 39 ARG B O 1
ATOM 2686 N N . MET B 1 40 ? 9.867 -11.102 19.891 1 25.03 40 MET B N 1
ATOM 2687 C CA . MET B 1 40 ? 9.812 -9.719 20.359 1 25.03 40 MET B CA 1
ATOM 2688 C C . MET B 1 40 ? 8.398 -9.156 20.234 1 25.03 40 MET B C 1
ATOM 2690 O O . MET B 1 40 ? 8.016 -8.25 20.984 1 25.03 40 MET B O 1
ATOM 2694 N N . VAL B 1 41 ? 7.645 -9.773 19.234 1 26.52 41 VAL B N 1
ATOM 2695 C CA . VAL B 1 41 ? 6.242 -9.383 19.156 1 26.52 41 VAL B CA 1
ATOM 2696 C C . VAL B 1 41 ? 5.492 -9.891 20.391 1 26.52 41 VAL B C 1
ATOM 2698 O O . VAL B 1 41 ? 4.539 -9.258 20.844 1 26.52 41 VAL B O 1
ATOM 2701 N N . TYR B 1 42 ? 5.898 -11.039 20.891 1 25.72 42 TYR B N 1
ATOM 2702 C CA . TYR B 1 42 ? 5.227 -11.539 22.078 1 25.72 42 TYR B CA 1
ATOM 2703 C C . TYR B 1 42 ? 5.457 -10.617 23.266 1 25.72 42 TYR B C 1
ATOM 2705 O O . TYR B 1 42 ? 4.645 -10.57 24.188 1 25.72 42 TYR B O 1
ATOM 2713 N N . ASN B 1 43 ? 6.621 -10.055 23.328 1 26.36 43 ASN B N 1
ATOM 2714 C CA . ASN B 1 43 ? 6.848 -9.367 24.594 1 26.36 43 ASN B CA 1
ATOM 2715 C C . ASN B 1 43 ? 6.047 -8.07 24.672 1 26.36 43 ASN B C 1
ATOM 2717 O O . ASN B 1 43 ? 6.207 -7.293 25.609 1 26.36 43 ASN B O 1
ATOM 2721 N N . LEU B 1 44 ? 5.602 -7.574 23.547 1 25.2 44 LEU B N 1
ATOM 2722 C CA . LEU B 1 44 ? 4.684 -6.508 23.922 1 25.2 44 LEU B CA 1
ATOM 2723 C C . LEU B 1 44 ? 3.463 -7.066 24.641 1 25.2 44 LEU B C 1
ATOM 2725 O O . LEU B 1 44 ? 2.453 -7.379 24 1 25.2 44 LEU B O 1
ATOM 2729 N N . GLU B 1 45 ? 3.568 -8.023 25.375 1 26.2 45 GLU B N 1
ATOM 2730 C CA . GLU B 1 45 ? 2.611 -8.352 26.422 1 26.2 45 GLU B CA 1
ATOM 2731 C C . GLU B 1 45 ? 2.203 -7.105 27.203 1 26.2 45 GLU B C 1
ATOM 2733 O O . GLU B 1 45 ? 3.059 -6.355 27.672 1 26.2 45 GLU B O 1
ATOM 2738 N N . CYS B 1 46 ? 0.957 -6.641 26.859 1 25.2 46 CYS B N 1
ATOM 2739 C CA . CYS B 1 46 ? 0.228 -5.699 27.703 1 25.2 46 CYS B CA 1
ATOM 2740 C C . CYS B 1 46 ? 0.441 -6.012 29.188 1 25.2 46 CYS B C 1
ATOM 2742 O O . CYS B 1 46 ? 0.002 -7.055 29.672 1 25.2 46 CYS B O 1
ATOM 2744 N N . GLU B 1 47 ? 1.414 -5.758 29.781 1 24.95 47 GLU B N 1
ATOM 2745 C CA . GLU B 1 47 ? 1.156 -5.559 31.203 1 24.95 47 GLU B CA 1
ATOM 2746 C C . GLU B 1 47 ? -0.143 -4.793 31.438 1 24.95 47 GLU B C 1
ATOM 2748 O O . GLU B 1 47 ? -0.664 -4.16 30.516 1 24.95 47 GLU B O 1
ATOM 2753 N N . ASP B 1 48 ? -0.673 -4.418 32.75 1 26.53 48 ASP B N 1
ATOM 2754 C CA . ASP B 1 48 ? -1.819 -3.764 33.375 1 26.53 48 ASP B CA 1
ATOM 2755 C C . ASP B 1 48 ? -2.145 -2.443 32.688 1 26.53 48 ASP B C 1
ATOM 2757 O O . ASP B 1 48 ? -3.305 -2.027 32.656 1 26.53 48 ASP B O 1
ATOM 2761 N N . ASP B 1 49 ? -1.175 -1.623 32.375 1 24.09 49 ASP B N 1
ATOM 2762 C CA . ASP B 1 49 ? -1.42 -0.205 32.156 1 24.09 49 ASP B CA 1
ATOM 2763 C C . ASP B 1 49 ? -1.937 0.029 30.734 1 24.09 49 ASP B C 1
ATOM 2765 O O . ASP B 1 49 ? -2.137 1.174 30.312 1 24.09 49 ASP B O 1
ATOM 2769 N N . VAL B 1 50 ? -1.836 -0.799 29.922 1 28.11 50 VAL B N 1
ATOM 2770 C CA . VAL B 1 50 ? -2.416 -0.569 28.609 1 28.11 50 VAL B CA 1
ATOM 2771 C C . VAL B 1 50 ? -3.939 -0.614 28.688 1 28.11 50 VAL B C 1
ATOM 2773 O O . VAL B 1 50 ? -4.633 -0.498 27.672 1 28.11 50 VAL B O 1
ATOM 2776 N N . GLU B 1 51 ? -4.598 -0.959 29.719 1 26.42 51 GLU B N 1
ATOM 2777 C CA . GLU B 1 51 ? -5.984 -0.779 30.141 1 26.42 51 GLU B CA 1
ATOM 2778 C C . GLU B 1 51 ? -6.426 0.673 29.969 1 26.42 51 GLU B C 1
ATOM 2780 O O . GLU B 1 51 ? -7.602 0.948 29.75 1 26.42 51 GLU B O 1
ATOM 2785 N N . LYS B 1 52 ? -5.527 1.607 30.266 1 26.8 52 LYS B N 1
ATOM 2786 C CA . LYS B 1 52 ? -5.918 3.014 30.312 1 26.8 52 LYS B CA 1
ATOM 2787 C C . LYS B 1 52 ? -6.242 3.539 28.922 1 26.8 52 LYS B C 1
ATOM 2789 O O . LYS B 1 52 ? -7.047 4.461 28.766 1 26.8 52 LYS B O 1
ATOM 2794 N N . PHE B 1 53 ? -5.367 3.127 27.953 1 24.75 53 PHE B N 1
ATOM 2795 C CA . PHE B 1 53 ? -5.633 3.904 26.75 1 24.75 53 PHE B CA 1
ATOM 2796 C C . PHE B 1 53 ? -6.875 3.387 26.031 1 24.75 53 PHE B C 1
ATOM 2798 O O . PHE B 1 53 ? -7.43 4.066 25.172 1 24.75 53 PHE B O 1
ATOM 2805 N N . MET B 1 54 ? -7.23 2.135 26.172 1 26.36 54 MET B N 1
ATOM 2806 C CA . MET B 1 54 ? -8.344 1.565 25.422 1 26.36 54 MET B CA 1
ATOM 2807 C C . MET B 1 54 ? -9.672 2.119 25.922 1 26.36 54 MET B C 1
ATOM 2809 O O . MET B 1 54 ? -10.719 1.89 25.312 1 26.36 54 MET B O 1
ATOM 2813 N N . ASN B 1 55 ? -9.742 2.432 27.156 1 24.95 55 ASN B N 1
ATOM 2814 C CA . ASN B 1 55 ? -11.047 2.787 27.703 1 24.95 55 ASN B CA 1
ATOM 2815 C C . ASN B 1 55 ? -11.453 4.207 27.328 1 24.95 55 ASN B C 1
ATOM 2817 O O . ASN B 1 55 ? -11.398 5.121 28.156 1 24.95 55 ASN B O 1
ATOM 2821 N N . ILE B 1 56 ? -10.898 4.688 26.203 1 25.33 56 ILE B N 1
ATOM 2822 C CA . ILE B 1 56 ? -11.539 5.996 26.109 1 25.33 56 ILE B CA 1
ATOM 2823 C C . ILE B 1 56 ? -13.039 5.812 25.875 1 25.33 56 ILE B C 1
ATOM 2825 O O . ILE B 1 56 ? -13.445 5.023 25.031 1 25.33 56 ILE B O 1
ATOM 2829 N N . PRO B 1 57 ? -13.844 6.168 26.656 1 24.75 57 PRO B N 1
ATOM 2830 C CA . PRO B 1 57 ? -15.297 6.18 26.516 1 24.75 57 PRO B CA 1
ATOM 2831 C C . PRO B 1 57 ? -15.766 6.621 25.141 1 24.75 57 PRO B C 1
ATOM 2833 O O . PRO B 1 57 ? -15.133 7.484 24.516 1 24.75 57 PRO B O 1
ATOM 2836 N N . ALA B 1 58 ? -16.438 5.715 24.344 1 28.06 58 ALA B N 1
ATOM 2837 C CA . ALA B 1 58 ? -17.203 6 23.141 1 28.06 58 ALA B CA 1
ATOM 2838 C C . ALA B 1 58 ? -17.875 7.363 23.219 1 28.06 58 ALA B C 1
ATOM 2840 O O . ALA B 1 58 ? -18.922 7.504 23.875 1 28.06 58 ALA B O 1
ATOM 2841 N N . THR B 1 59 ? -17.297 8.398 23.516 1 27.52 59 THR B N 1
ATOM 2842 C CA . THR B 1 59 ? -18.078 9.617 23.359 1 27.52 59 THR B CA 1
ATOM 2843 C C . THR B 1 59 ? -18.672 9.703 21.969 1 27.52 59 THR B C 1
ATOM 2845 O O . THR B 1 59 ? -18.031 9.281 20.984 1 27.52 59 THR B O 1
ATOM 2848 N N . PRO B 1 60 ? -19.859 10 21.625 1 31.08 60 PRO B N 1
ATOM 2849 C CA . PRO B 1 60 ? -20.578 10.18 20.359 1 31.08 60 PRO B CA 1
ATOM 2850 C C . PRO B 1 60 ? -19.719 10.836 19.281 1 31.08 60 PRO B C 1
ATOM 2852 O O . PRO B 1 60 ? -19.594 12.062 19.25 1 31.08 60 PRO B O 1
ATOM 2855 N N . ALA B 1 61 ? -18.625 10.367 18.906 1 35.81 61 ALA B N 1
ATOM 2856 C CA . ALA B 1 61 ? -17.531 10.672 17.984 1 35.81 61 ALA B CA 1
ATOM 2857 C C . ALA B 1 61 ? -18.031 10.844 16.562 1 35.81 61 ALA B C 1
ATOM 2859 O O . ALA B 1 61 ? -17.391 11.5 15.742 1 35.81 61 ALA B O 1
ATOM 2860 N N . GLY B 1 62 ? -19.141 10.203 16.156 1 37.44 62 GLY B N 1
ATOM 2861 C CA . GLY B 1 62 ? -19.797 10.43 14.883 1 37.44 62 GLY B CA 1
ATOM 2862 C C . GLY B 1 62 ? -19.969 11.906 14.547 1 37.44 62 GLY B C 1
ATOM 2863 O O . GLY B 1 62 ? -19.781 12.305 13.398 1 37.44 62 GLY B O 1
ATOM 2864 N N . ASP B 1 63 ? -20.297 12.641 15.586 1 44.31 63 ASP B N 1
ATOM 2865 C CA . ASP B 1 63 ? -20.609 14.055 15.391 1 44.31 63 ASP B CA 1
ATOM 2866 C C . ASP B 1 63 ? -19.359 14.852 15.047 1 44.31 63 ASP B C 1
ATOM 2868 O O . ASP B 1 63 ? -19.406 15.773 14.227 1 44.31 63 ASP B O 1
ATOM 2872 N N . PHE B 1 64 ? -18.266 14.43 15.617 1 41.19 64 PHE B N 1
ATOM 2873 C CA . PHE B 1 64 ? -17.062 15.219 15.367 1 41.19 64 PHE B CA 1
ATOM 2874 C C . PHE B 1 64 ? -16.562 14.992 13.945 1 41.19 64 PHE B C 1
ATOM 2876 O O . PHE B 1 64 ? -16.219 15.938 13.242 1 41.19 64 PHE B O 1
ATOM 2883 N N . TYR B 1 65 ? -16.578 13.742 13.547 1 48.53 65 TYR B N 1
ATOM 2884 C CA . TYR B 1 65 ? -16.047 13.375 12.242 1 48.53 65 TYR B CA 1
ATOM 2885 C C . TYR B 1 65 ? -16.891 13.969 11.117 1 48.53 65 TYR B C 1
ATOM 2887 O O . TYR B 1 65 ? -16.344 14.461 10.125 1 48.53 65 TYR B O 1
ATOM 2895 N N . ASN B 1 66 ? -18.156 13.898 11.344 1 48.62 66 ASN B N 1
ATOM 2896 C CA . ASN B 1 66 ? -19.047 14.578 10.414 1 48.62 66 ASN B CA 1
ATOM 2897 C C . ASN B 1 66 ? -18.844 16.094 10.438 1 48.62 66 ASN B C 1
ATOM 2899 O O . ASN B 1 66 ? -18.906 16.75 9.398 1 48.62 66 ASN B O 1
ATOM 2903 N N . GLN B 1 67 ? -18.5 16.516 11.578 1 47.66 67 GLN B N 1
ATOM 2904 C CA . GLN B 1 67 ? -18.297 17.953 11.734 1 47.66 67 GLN B CA 1
ATOM 2905 C C . GLN B 1 67 ? -17.016 18.406 11.062 1 47.66 67 GLN B C 1
ATOM 2907 O O . GLN B 1 67 ? -16.969 19.469 10.422 1 47.66 67 GLN B O 1
ATOM 2912 N N . VAL B 1 68 ? -16.047 17.578 11.141 1 48.81 68 VAL B N 1
ATOM 2913 C CA . VAL B 1 68 ? -14.766 17.953 10.547 1 48.81 68 VAL B CA 1
ATOM 2914 C C . VAL B 1 68 ? -14.883 17.969 9.023 1 48.81 68 VAL B C 1
ATOM 2916 O O . VAL B 1 68 ? -14.406 18.906 8.375 1 48.81 68 VAL B O 1
ATOM 2919 N N . ALA B 1 69 ? -15.586 16.938 8.531 1 51.47 69 ALA B N 1
ATOM 2920 C CA . ALA B 1 69 ? -15.797 16.922 7.086 1 51.47 69 ALA B CA 1
ATOM 2921 C C . ALA B 1 69 ? -16.609 18.125 6.625 1 51.47 69 ALA B C 1
ATOM 2923 O O . ALA B 1 69 ? -16.312 18.719 5.59 1 51.47 69 ALA B O 1
ATOM 2924 N N . THR B 1 70 ? -17.594 18.469 7.445 1 47.38 70 THR B N 1
ATOM 2925 C CA . THR B 1 70 ? -18.422 19.625 7.152 1 47.38 70 THR B CA 1
ATOM 2926 C C . THR B 1 70 ? -17.625 20.922 7.277 1 47.38 70 THR B C 1
ATOM 2928 O O . THR B 1 70 ? -17.75 21.812 6.438 1 47.38 70 THR B O 1
ATOM 2931 N N . ALA B 1 71 ? -16.812 20.969 8.344 1 49.53 71 ALA B N 1
ATOM 2932 C CA . ALA B 1 71 ? -16.016 22.188 8.531 1 49.53 71 ALA B CA 1
ATOM 2933 C C . ALA B 1 71 ? -15.047 22.391 7.379 1 49.53 71 ALA B C 1
ATOM 2935 O O . ALA B 1 71 ? -14.914 23.5 6.859 1 49.53 71 ALA B O 1
ATOM 2936 N N . ALA B 1 72 ? -14.406 21.328 6.953 1 50.88 72 ALA B N 1
ATOM 2937 C CA . ALA B 1 72 ? -13.492 21.406 5.816 1 50.88 72 ALA B CA 1
ATOM 2938 C C . ALA B 1 72 ? -14.219 21.906 4.566 1 50.88 72 ALA B C 1
ATOM 2940 O O . ALA B 1 72 ? -13.688 22.734 3.822 1 50.88 72 ALA B O 1
ATOM 2941 N N . SER B 1 73 ? -15.445 21.438 4.445 1 48.06 73 SER B N 1
ATOM 2942 C CA . SER B 1 73 ? -16.234 21.859 3.297 1 48.06 73 SER B CA 1
ATOM 2943 C C . SER B 1 73 ? -16.672 23.312 3.434 1 48.06 73 SER B C 1
ATOM 2945 O O . SER B 1 73 ? -16.922 24 2.432 1 48.06 73 SER B O 1
ATOM 2947 N N . GLN B 1 74 ? -16.75 23.797 4.699 1 50.31 74 GLN B N 1
ATOM 2948 C CA . GLN B 1 74 ? -17.234 25.156 4.914 1 50.31 74 GLN B CA 1
ATOM 2949 C C . GLN B 1 74 ? -16.062 26.125 5.031 1 50.31 74 GLN B C 1
ATOM 2951 O O . GLN B 1 74 ? -16.266 27.312 5.355 1 50.31 74 GLN B O 1
ATOM 2956 N N . GLY B 1 75 ? -14.891 25.703 4.863 1 55.91 75 GLY B N 1
ATOM 2957 C CA . GLY B 1 75 ? -13.766 26.625 4.875 1 55.91 75 GLY B CA 1
ATOM 2958 C C . GLY B 1 75 ? -13.25 26.922 6.273 1 55.91 75 GLY B C 1
ATOM 2959 O O . GLY B 1 75 ? -12.547 27.906 6.484 1 55.91 75 GLY B O 1
ATOM 2960 N N . LEU B 1 76 ? -13.781 26.234 7.262 1 64.25 76 LEU B N 1
ATOM 2961 C CA . LEU B 1 76 ? -13.297 26.438 8.617 1 64.25 76 LEU B CA 1
ATOM 2962 C C . LEU B 1 76 ? -11.922 25.797 8.797 1 64.25 76 LEU B C 1
ATOM 2964 O O . LEU B 1 76 ? -11.562 24.859 8.078 1 64.25 76 LEU B O 1
ATOM 2968 N N . PHE B 1 77 ? -11.188 26.469 9.734 1 72.94 77 PHE B N 1
ATOM 2969 C CA . PHE B 1 77 ? -9.82 26.016 9.992 1 72.94 77 PHE B CA 1
ATOM 2970 C C . PHE B 1 77 ? -9.789 24.531 10.328 1 72.94 77 PHE B C 1
ATOM 2972 O O . PHE B 1 77 ? -10.438 24.094 11.289 1 72.94 77 PHE B O 1
ATOM 2979 N N . SER B 1 78 ? -9.242 23.688 9.477 1 86.81 78 SER B N 1
ATOM 2980 C CA . SER B 1 78 ? -9.062 22.25 9.609 1 86.81 78 SER B CA 1
ATOM 2981 C C . SER B 1 78 ? -7.59 21.859 9.547 1 86.81 78 SER B C 1
ATOM 2983 O O . SER B 1 78 ? -7.066 21.562 8.477 1 86.81 78 SER B O 1
ATOM 2985 N N . PRO B 1 79 ? -6.887 21.922 10.734 1 92.06 79 PRO B N 1
ATOM 2986 C CA . PRO B 1 79 ? -5.441 21.703 10.766 1 92.06 79 PRO B CA 1
ATOM 2987 C C . PRO B 1 79 ? -5.051 20.297 10.273 1 92.06 79 PRO B C 1
ATOM 2989 O O . PRO B 1 79 ? -5.672 19.312 10.656 1 92.06 79 PRO B O 1
ATOM 2992 N N . GLN B 1 80 ? -4.066 20.297 9.445 1 96 80 GLN B N 1
ATOM 2993 C CA . GLN B 1 80 ? -3.621 19.031 8.875 1 96 80 GLN B CA 1
ATOM 2994 C C . GLN B 1 80 ? -2.223 18.672 9.367 1 96 80 GLN B C 1
ATOM 2996 O O . GLN B 1 80 ? -1.365 19.547 9.516 1 96 80 GLN B O 1
ATOM 3001 N N . LEU B 1 81 ? -2.07 17.359 9.664 1 97.44 81 LEU B N 1
ATOM 3002 C CA . LEU B 1 81 ? -0.767 16.75 9.93 1 97.44 81 LEU B CA 1
ATOM 3003 C C . LEU B 1 81 ? -0.188 16.125 8.664 1 97.44 81 LEU B C 1
ATOM 3005 O O . LEU B 1 81 ? -0.898 15.445 7.926 1 97.44 81 LEU B O 1
ATOM 3009 N N . MET B 1 82 ? 1.084 16.438 8.391 1 98.12 82 MET B N 1
ATOM 3010 C CA . MET B 1 82 ? 1.77 15.797 7.273 1 98.12 82 MET B CA 1
ATOM 3011 C C . MET B 1 82 ? 2.941 14.953 7.766 1 98.12 82 MET B C 1
ATOM 3013 O O . MET B 1 82 ? 3.754 15.414 8.562 1 98.12 82 MET B O 1
ATOM 3017 N N . ILE B 1 83 ? 2.986 13.719 7.363 1 97.94 83 ILE B N 1
ATOM 3018 C CA . ILE B 1 83 ? 4.098 12.828 7.68 1 97.94 83 ILE B CA 1
ATOM 3019 C C . ILE B 1 83 ? 4.801 12.406 6.391 1 97.94 83 ILE B C 1
ATOM 3021 O O . ILE B 1 83 ? 4.184 11.812 5.504 1 97.94 83 ILE B O 1
ATOM 3025 N N . VAL B 1 84 ? 6.141 12.648 6.328 1 97.81 84 VAL B N 1
ATOM 3026 C CA . VAL B 1 84 ? 6.883 12.422 5.094 1 97.81 84 VAL B CA 1
ATOM 3027 C C . VAL B 1 84 ? 8 11.414 5.344 1 97.81 84 VAL B C 1
ATOM 3029 O O . VAL B 1 84 ? 8.898 11.664 6.16 1 97.81 84 VAL B O 1
ATOM 3032 N N . TYR B 1 85 ? 7.953 10.32 4.645 1 95.69 85 TYR B N 1
ATOM 3033 C CA . TYR B 1 85 ? 9 9.297 4.688 1 95.69 85 TYR B CA 1
ATOM 3034 C C . TYR B 1 85 ? 9.984 9.477 3.541 1 95.69 85 TYR B C 1
ATOM 3036 O O . TYR B 1 85 ? 9.656 10.078 2.518 1 95.69 85 TYR B O 1
ATOM 3044 N N . ALA B 1 86 ? 11.148 8.875 3.699 1 94.56 86 ALA B N 1
ATOM 3045 C CA . ALA B 1 86 ? 12.219 8.977 2.705 1 94.56 86 ALA B CA 1
ATOM 3046 C C . ALA B 1 86 ? 11.789 8.352 1.38 1 94.56 86 ALA B C 1
ATOM 3048 O O . ALA B 1 86 ? 12.164 8.828 0.309 1 94.56 86 ALA B O 1
ATOM 3049 N N . ASP B 1 87 ? 10.953 7.355 1.453 1 85.44 87 ASP B N 1
ATOM 3050 C CA . ASP B 1 87 ? 10.562 6.645 0.239 1 85.44 87 ASP B CA 1
ATOM 3051 C C . ASP B 1 87 ? 9.273 7.227 -0.345 1 85.44 87 ASP B C 1
ATOM 3053 O O . ASP B 1 87 ? 8.797 6.773 -1.39 1 85.44 87 ASP B O 1
ATOM 3057 N N . GLY B 1 88 ? 8.734 8.18 0.305 1 90.75 88 GLY B N 1
ATOM 3058 C CA . GLY B 1 88 ? 7.516 8.805 -0.182 1 90.75 88 GLY B CA 1
ATOM 3059 C C . GLY B 1 88 ? 7.762 9.82 -1.285 1 90.75 88 GLY B C 1
ATOM 3060 O O . GLY B 1 88 ? 8.914 10.125 -1.604 1 90.75 88 GLY B O 1
ATOM 3061 N N . ASP B 1 89 ? 6.738 10.328 -1.913 1 89.12 89 ASP B N 1
ATOM 3062 C CA . ASP B 1 89 ? 6.816 11.367 -2.934 1 89.12 89 ASP B CA 1
ATOM 3063 C C . ASP B 1 89 ? 7.125 12.727 -2.311 1 89.12 89 ASP B C 1
ATOM 3065 O O . ASP B 1 89 ? 6.211 13.5 -2.016 1 89.12 89 ASP B O 1
ATOM 3069 N N . ILE B 1 90 ? 8.328 13.039 -2.234 1 95.06 90 ILE B N 1
ATOM 3070 C CA . ILE B 1 90 ? 8.812 14.227 -1.539 1 95.06 90 ILE B CA 1
ATOM 3071 C C . ILE B 1 90 ? 8.406 15.477 -2.314 1 95.06 90 ILE B C 1
ATOM 3073 O O . ILE B 1 90 ? 8.055 16.5 -1.717 1 95.06 90 ILE B O 1
ATOM 3077 N N . ASN B 1 91 ? 8.406 15.414 -3.627 1 93.31 91 ASN B N 1
ATOM 3078 C CA . ASN B 1 91 ? 8.039 16.562 -4.449 1 93.31 91 ASN B CA 1
ATOM 3079 C C . ASN B 1 91 ? 6.59 16.984 -4.207 1 93.31 91 ASN B C 1
ATOM 3081 O O . ASN B 1 91 ? 6.309 18.172 -4.02 1 93.31 91 ASN B O 1
ATOM 3085 N N . CYS B 1 92 ? 5.734 16.031 -4.164 1 93.81 92 CYS B N 1
ATOM 3086 C CA . CYS B 1 92 ? 4.332 16.328 -3.91 1 93.81 92 CYS B CA 1
ATOM 3087 C C . CYS B 1 92 ? 4.137 16.844 -2.488 1 93.81 92 CYS B C 1
ATOM 3089 O O . CYS B 1 92 ? 3.383 17.797 -2.268 1 93.81 92 CYS B O 1
ATOM 3091 N N . ALA B 1 93 ? 4.832 16.188 -1.55 1 96.44 93 ALA B N 1
ATOM 3092 C CA . ALA B 1 93 ? 4.75 16.641 -0.164 1 96.44 93 ALA B CA 1
ATOM 3093 C C . ALA B 1 93 ? 5.164 18.109 -0.041 1 96.44 93 ALA B C 1
ATOM 3095 O O . ALA B 1 93 ? 4.469 18.906 0.597 1 96.44 93 ALA B O 1
ATOM 3096 N N . LEU B 1 94 ? 6.25 18.438 -0.737 1 96.31 94 LEU B N 1
ATOM 3097 C CA . LEU B 1 94 ? 6.777 19.797 -0.683 1 96.31 94 LEU B CA 1
ATOM 3098 C C . LEU B 1 94 ? 5.793 20.781 -1.303 1 96.31 94 LEU B C 1
ATOM 3100 O O . LEU B 1 94 ? 5.613 21.891 -0.788 1 96.31 94 LEU B O 1
ATOM 3104 N N . HIS B 1 95 ? 5.207 20.375 -2.355 1 95.5 95 HIS B N 1
ATOM 3105 C CA . HIS B 1 95 ? 4.242 21.25 -3.021 1 95.5 95 HIS B CA 1
ATOM 3106 C C . HIS B 1 95 ? 3.131 21.672 -2.066 1 95.5 95 HIS B C 1
ATOM 3108 O O . HIS B 1 95 ? 2.879 22.875 -1.892 1 95.5 95 HIS B O 1
ATOM 3114 N N . TYR B 1 96 ? 2.543 20.75 -1.4 1 94.5 96 TYR B N 1
ATOM 3115 C CA . TYR B 1 96 ? 1.431 21.031 -0.501 1 94.5 96 TYR B CA 1
ATOM 3116 C C . TYR B 1 96 ? 1.911 21.781 0.742 1 94.5 96 TYR B C 1
ATOM 3118 O O . TYR B 1 96 ? 1.202 22.625 1.276 1 94.5 96 TYR B O 1
ATOM 3126 N N . LEU B 1 97 ? 3.068 21.422 1.154 1 97.5 97 LEU B N 1
ATOM 3127 C CA . LEU B 1 97 ? 3.621 22.062 2.334 1 97.5 97 LEU B CA 1
ATOM 3128 C C . LEU B 1 97 ? 3.902 23.547 2.059 1 97.5 97 LEU B C 1
ATOM 3130 O O . LEU B 1 97 ? 3.576 24.406 2.877 1 97.5 97 LEU B O 1
ATOM 3134 N N . ILE B 1 98 ? 4.488 23.828 0.923 1 97 98 ILE B N 1
ATOM 3135 C CA . ILE B 1 98 ? 4.812 25.203 0.543 1 97 98 ILE B CA 1
ATOM 3136 C C . ILE B 1 98 ? 3.527 26.016 0.393 1 97 98 ILE B C 1
ATOM 3138 O O . ILE B 1 98 ? 3.453 27.156 0.845 1 97 98 ILE B O 1
ATOM 3142 N N . ASP B 1 99 ? 2.521 25.391 -0.209 1 95.5 99 ASP B N 1
ATOM 3143 C CA . ASP B 1 99 ? 1.223 26.047 -0.308 1 95.5 99 ASP B CA 1
ATOM 3144 C C . ASP B 1 99 ? 0.689 26.422 1.072 1 95.5 99 ASP B C 1
ATOM 3146 O O . ASP B 1 99 ? 0.201 27.547 1.273 1 95.5 99 ASP B O 1
ATOM 3150 N N . SER B 1 100 ? 0.83 25.562 2.02 1 96.44 100 SER B N 1
ATOM 3151 C CA . SER B 1 100 ? 0.334 25.781 3.375 1 96.44 100 SER B CA 1
ATOM 3152 C C . SER B 1 100 ? 1.145 26.859 4.094 1 96.44 100 SER B C 1
ATOM 3154 O O . SER B 1 100 ? 0.599 27.625 4.887 1 96.44 100 SER B O 1
ATOM 3156 N N . LEU B 1 101 ? 2.4 26.875 3.848 1 97 101 LEU B N 1
ATOM 3157 C CA . LEU B 1 101 ? 3.281 27.875 4.438 1 97 101 LEU B CA 1
ATOM 3158 C C . LEU B 1 101 ? 2.846 29.281 4.047 1 97 101 LEU B C 1
ATOM 3160 O O . LEU B 1 101 ? 2.957 30.219 4.844 1 97 101 LEU B O 1
ATOM 3164 N N . HIS B 1 102 ? 2.312 29.422 2.869 1 97.38 102 HIS B N 1
ATOM 3165 C CA . HIS B 1 102 ? 1.987 30.75 2.35 1 97.38 102 HIS B CA 1
ATOM 3166 C C . HIS B 1 102 ? 0.511 31.078 2.553 1 97.38 102 HIS B C 1
ATOM 3168 O O . HIS B 1 102 ? 0.093 32.219 2.375 1 97.38 102 HIS B O 1
ATOM 3174 N N . ASP B 1 103 ? -0.247 30.094 2.871 1 94.75 103 ASP B N 1
ATOM 3175 C CA . ASP B 1 103 ? -1.66 30.281 3.188 1 94.75 103 ASP B CA 1
ATOM 3176 C C . ASP B 1 103 ? -2.047 29.5 4.441 1 94.75 103 ASP B C 1
ATOM 3178 O O . ASP B 1 103 ? -2.924 28.641 4.398 1 94.75 103 ASP B O 1
ATOM 3182 N N . PRO B 1 104 ? -1.417 29.906 5.539 1 95.12 104 PRO B N 1
ATOM 3183 C CA . PRO B 1 104 ? -1.521 29.094 6.75 1 95.12 104 PRO B CA 1
ATOM 3184 C C . PRO B 1 104 ? -2.918 29.125 7.367 1 95.12 104 PRO B C 1
ATOM 3186 O O . PRO B 1 104 ? -3.256 28.266 8.188 1 95.12 104 PRO B O 1
ATOM 3189 N N . PHE B 1 105 ? -3.77 30.031 7.012 1 91.88 105 PHE B N 1
ATOM 3190 C CA . PHE B 1 105 ? -5.074 30.172 7.648 1 91.88 105 PHE B CA 1
ATOM 3191 C C . PHE B 1 105 ? -6.18 29.641 6.738 1 91.88 105 PHE B C 1
ATOM 3193 O O . PHE B 1 105 ? -7.363 29.781 7.039 1 91.88 105 PHE B O 1
ATOM 3200 N N . SER B 1 106 ? -5.742 29 5.703 1 86.81 106 SER B N 1
ATOM 3201 C CA . SER B 1 106 ? -6.715 28.359 4.82 1 86.81 106 SER B CA 1
ATOM 3202 C C . SER B 1 106 ? -7.309 27.109 5.457 1 86.81 106 SER B C 1
ATOM 3204 O O . SER B 1 106 ? -6.762 26.578 6.434 1 86.81 106 SER B O 1
ATOM 3206 N N . ALA B 1 107 ? -8.469 26.609 5.059 1 82.56 107 ALA B N 1
ATOM 3207 C CA . ALA B 1 107 ? -9.242 25.516 5.652 1 82.56 107 ALA B CA 1
ATOM 3208 C C . ALA B 1 107 ? -8.438 24.219 5.688 1 82.56 107 ALA B C 1
ATOM 3210 O O . ALA B 1 107 ? -8.578 23.422 6.613 1 82.56 107 ALA B O 1
ATOM 3211 N N . LYS B 1 108 ? -7.512 23.922 4.789 1 85.81 108 LYS B N 1
ATOM 3212 C CA . LYS B 1 108 ? -6.832 22.625 4.781 1 85.81 108 LYS B CA 1
ATOM 3213 C C . LYS B 1 108 ? -5.316 22.797 4.738 1 85.81 108 LYS B C 1
ATOM 3215 O O . LYS B 1 108 ? -4.625 22.062 4.023 1 85.81 108 LYS B O 1
ATOM 3220 N N . SER B 1 109 ? -4.871 23.578 5.617 1 92.81 109 SER B N 1
ATOM 3221 C CA . SER B 1 109 ? -3.434 23.828 5.621 1 92.81 109 SER B CA 1
ATOM 3222 C C . SER B 1 109 ? -2.711 22.859 6.555 1 92.81 109 SER B C 1
ATOM 3224 O O . SER B 1 109 ? -3.217 22.531 7.629 1 92.81 109 SER B O 1
ATOM 3226 N N . VAL B 1 110 ? -1.611 22.484 6.152 1 96.81 110 VAL B N 1
ATOM 3227 C CA . VAL B 1 110 ? -0.717 21.719 7.016 1 96.81 110 VAL B CA 1
ATOM 3228 C C . VAL B 1 110 ? -0.204 22.609 8.141 1 96.81 110 VAL B C 1
ATOM 3230 O O . VAL B 1 110 ? 0.29 23.719 7.895 1 96.81 110 VAL B O 1
ATOM 3233 N N . VAL B 1 111 ? -0.318 22.141 9.375 1 96.56 111 VAL B N 1
ATOM 3234 C CA . VAL B 1 111 ? 0.148 22.953 10.484 1 96.56 111 VAL B CA 1
ATOM 3235 C C . VAL B 1 111 ? 1.342 22.297 11.164 1 96.56 111 VAL B C 1
ATOM 3237 O O . VAL B 1 111 ? 2.107 22.938 11.875 1 96.56 111 VAL B O 1
ATOM 3240 N N . THR B 1 112 ? 1.436 21 10.992 1 97.75 112 THR B N 1
ATOM 3241 C CA . THR B 1 112 ? 2.553 20.234 11.523 1 97.75 112 THR B CA 1
ATOM 3242 C C . THR B 1 112 ? 3.082 19.25 10.484 1 97.75 112 THR B C 1
ATOM 3244 O O . THR B 1 112 ? 2.303 18.594 9.789 1 97.75 112 THR B O 1
ATOM 3247 N N . VAL B 1 113 ? 4.383 19.188 10.367 1 98.44 113 VAL B N 1
ATOM 3248 C CA . VAL B 1 113 ? 4.996 18.234 9.453 1 98.44 113 VAL B CA 1
ATOM 3249 C C . VAL B 1 113 ? 6.043 17.406 10.203 1 98.44 113 VAL B C 1
ATOM 3251 O O . VAL B 1 113 ? 6.848 17.953 10.961 1 98.44 113 VAL B O 1
ATOM 3254 N N . LEU B 1 114 ? 5.953 16.109 10.148 1 98.56 114 LEU B N 1
ATOM 3255 C CA . LEU B 1 114 ? 6.988 15.172 10.57 1 98.56 114 LEU B CA 1
ATOM 3256 C C . LEU B 1 114 ? 7.773 14.648 9.375 1 98.56 114 LEU B C 1
ATOM 3258 O O . LEU B 1 114 ? 7.191 14.156 8.406 1 98.56 114 LEU B O 1
ATOM 3262 N N . VAL B 1 115 ? 9.047 14.797 9.43 1 98.56 115 VAL B N 1
ATOM 3263 C CA . VAL B 1 115 ? 9.914 14.344 8.344 1 98.56 115 VAL B CA 1
ATOM 3264 C C . VAL B 1 115 ? 10.875 13.273 8.859 1 98.56 115 VAL B C 1
ATOM 3266 O O . VAL B 1 115 ? 11.469 13.43 9.938 1 98.56 115 VAL B O 1
ATOM 3269 N N . GLU B 1 116 ? 10.938 12.203 8.117 1 97.69 116 GLU B N 1
ATOM 3270 C CA . GLU B 1 116 ? 11.906 11.188 8.5 1 97.69 116 GLU B CA 1
ATOM 3271 C C . GLU B 1 116 ? 13.305 11.789 8.641 1 97.69 116 GLU B C 1
ATOM 3273 O O . GLU B 1 116 ? 13.742 12.555 7.785 1 97.69 116 GLU B O 1
ATOM 3278 N N . GLU B 1 117 ? 13.992 11.367 9.602 1 97.75 117 GLU B N 1
ATOM 3279 C CA . GLU B 1 117 ? 15.219 12.039 10.031 1 97.75 117 GLU B CA 1
ATOM 3280 C C . GLU B 1 117 ? 16.25 12.055 8.922 1 97.75 117 GLU B C 1
ATOM 3282 O O . GLU B 1 117 ? 16.953 13.055 8.727 1 97.75 117 GLU B O 1
ATOM 3287 N N . CYS B 1 118 ? 16.328 11.047 8.172 1 96.56 118 CYS B N 1
ATOM 3288 C CA . CYS B 1 118 ? 17.406 10.898 7.188 1 96.56 118 CYS B CA 1
ATOM 3289 C C . CYS B 1 118 ? 17.219 11.875 6.031 1 96.56 118 CYS B C 1
ATOM 3291 O O . CYS B 1 118 ? 18.156 12.133 5.277 1 96.56 118 CYS B O 1
ATOM 3293 N N . ILE B 1 119 ? 16.062 12.477 5.859 1 97.44 119 ILE B N 1
ATOM 3294 C CA . ILE B 1 119 ? 15.867 13.383 4.734 1 97.44 119 ILE B CA 1
ATOM 3295 C C . ILE B 1 119 ? 15.625 14.797 5.25 1 97.44 119 ILE B C 1
ATOM 3297 O O . ILE B 1 119 ? 15.297 15.695 4.473 1 97.44 119 ILE B O 1
ATOM 3301 N N . GLN B 1 120 ? 15.758 15.055 6.473 1 97.31 120 GLN B N 1
ATOM 3302 C CA . GLN B 1 120 ? 15.422 16.344 7.09 1 97.31 120 GLN B CA 1
ATOM 3303 C C . GLN B 1 120 ? 16.188 17.484 6.426 1 97.31 120 GLN B C 1
ATOM 3305 O O . GLN B 1 120 ? 15.602 18.5 6.047 1 97.31 120 GLN B O 1
ATOM 3310 N N . LYS B 1 121 ? 17.5 17.344 6.359 1 96.94 121 LYS B N 1
ATOM 3311 C CA . LYS B 1 121 ? 18.344 18.422 5.855 1 96.94 121 LYS B CA 1
ATOM 3312 C C . LYS B 1 121 ? 17.938 18.828 4.438 1 96.94 121 LYS B C 1
ATOM 3314 O O . LYS B 1 121 ? 17.719 20 4.156 1 96.94 121 LYS B O 1
ATOM 3319 N N . GLU B 1 122 ? 17.859 17.781 3.613 1 96.69 122 GLU B N 1
ATOM 3320 C CA . GLU B 1 122 ? 17.484 18.047 2.227 1 96.69 122 GLU B CA 1
ATOM 3321 C C . GLU B 1 122 ? 16.078 18.641 2.133 1 96.69 122 GLU B C 1
ATOM 3323 O O . GLU B 1 122 ? 15.844 19.562 1.355 1 96.69 122 GLU B O 1
ATOM 3328 N N . PHE B 1 123 ? 15.242 18.078 2.9 1 97.75 123 PHE B N 1
ATOM 3329 C CA . PHE B 1 123 ? 13.844 18.516 2.9 1 97.75 123 PHE B CA 1
ATOM 3330 C C . PHE B 1 123 ? 13.734 19.984 3.291 1 97.75 123 PHE B C 1
ATOM 3332 O O . PHE B 1 123 ? 13.062 20.766 2.613 1 97.75 123 PHE B O 1
ATOM 3339 N N . VAL B 1 124 ? 14.398 20.469 4.285 1 97.25 124 VAL B N 1
ATOM 3340 C CA . VAL B 1 124 ? 14.375 21.828 4.797 1 97.25 124 VAL B CA 1
ATOM 3341 C C . VAL B 1 124 ? 15.008 22.781 3.781 1 97.25 124 VAL B C 1
ATOM 3343 O O . VAL B 1 124 ? 14.492 23.875 3.543 1 97.25 124 VAL B O 1
ATOM 3346 N N . GLN B 1 125 ? 16.078 22.359 3.236 1 96.38 125 GLN B N 1
ATOM 3347 C CA . GLN B 1 125 ? 16.734 23.172 2.229 1 96.38 125 GLN B CA 1
ATOM 3348 C C . GLN B 1 125 ? 15.805 23.484 1.062 1 96.38 125 GLN B C 1
ATOM 3350 O O . GLN B 1 125 ? 15.742 24.609 0.583 1 96.38 125 GLN B O 1
ATOM 3355 N N . ARG B 1 126 ? 15.117 22.469 0.673 1 96.75 126 ARG B N 1
ATOM 3356 C CA . ARG B 1 126 ? 14.195 22.625 -0.449 1 96.75 126 ARG B CA 1
ATOM 3357 C C . ARG B 1 126 ? 13.039 23.547 -0.081 1 96.75 126 ARG B C 1
ATOM 3359 O O . ARG B 1 126 ? 12.562 24.312 -0.914 1 96.75 126 ARG B O 1
ATOM 3366 N N . ILE B 1 127 ? 12.594 23.453 1.136 1 97.12 127 ILE B N 1
ATOM 3367 C CA . ILE B 1 127 ? 11.531 24.328 1.603 1 97.12 127 ILE B CA 1
ATOM 3368 C C . ILE B 1 127 ? 12.023 25.781 1.616 1 97.12 127 ILE B C 1
ATOM 3370 O O . ILE B 1 127 ? 11.359 26.672 1.079 1 97.12 127 ILE B O 1
ATOM 3374 N N . GLN B 1 128 ? 13.141 25.969 2.203 1 95.56 128 GLN B N 1
ATOM 3375 C CA . GLN B 1 128 ? 13.695 27.312 2.377 1 95.56 128 GLN B CA 1
ATOM 3376 C C . GLN B 1 128 ? 13.898 28 1.031 1 95.56 128 GLN B C 1
ATOM 3378 O O . GLN B 1 128 ? 13.617 29.203 0.89 1 95.56 128 GLN B O 1
ATOM 3383 N N . SER B 1 129 ? 14.328 27.234 0.056 1 94.31 129 SER B N 1
ATOM 3384 C CA . SER B 1 129 ? 14.633 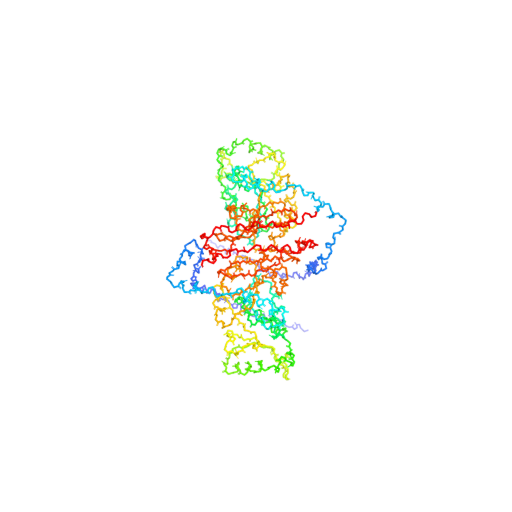27.797 -1.258 1 94.31 129 SER B CA 1
ATOM 3385 C C . SER B 1 129 ? 13.352 28.219 -1.98 1 94.31 129 SER B C 1
ATOM 3387 O O . SER B 1 129 ? 13.414 28.969 -2.951 1 94.31 129 SER B O 1
ATOM 3389 N N . GLN B 1 130 ? 12.266 27.766 -1.479 1 95.56 130 GLN B N 1
ATOM 3390 C CA . GLN B 1 130 ? 11.016 28.031 -2.17 1 95.56 130 GLN B CA 1
ATOM 3391 C C . GLN B 1 130 ? 10.172 29.047 -1.398 1 95.56 130 GLN B C 1
ATOM 3393 O O . GLN B 1 130 ? 9.055 29.375 -1.804 1 95.56 130 GLN B O 1
ATOM 3398 N N . MET B 1 131 ? 10.703 29.578 -0.335 1 96.75 131 MET B N 1
ATOM 3399 C CA . MET B 1 131 ? 9.969 30.547 0.472 1 96.75 131 MET B CA 1
ATOM 3400 C C . MET B 1 131 ? 9.867 31.891 -0.248 1 96.75 131 MET B C 1
ATOM 3402 O O . MET B 1 131 ? 10.844 32.344 -0.834 1 96.75 131 MET B O 1
ATOM 3406 N N . GLN B 1 132 ? 8.672 32.375 -0.265 1 96.38 132 GLN B N 1
ATOM 3407 C CA . GLN B 1 132 ? 8.352 33.6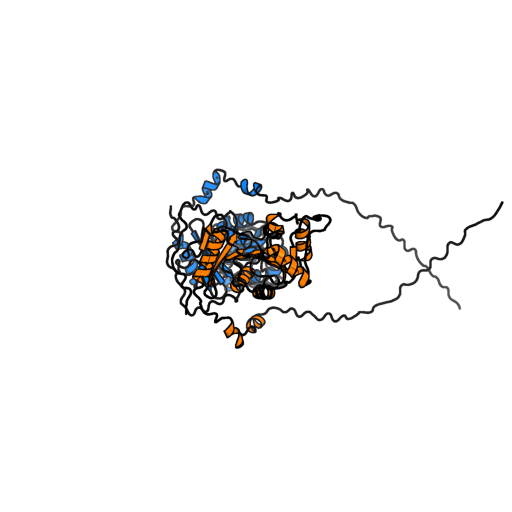88 -0.766 1 96.38 132 GLN B CA 1
ATOM 3408 C C . GLN B 1 132 ? 7.703 34.562 0.32 1 96.38 132 GLN B C 1
ATOM 3410 O O . GLN B 1 132 ? 7.211 34.031 1.318 1 96.38 132 GLN B O 1
ATOM 3415 N N . PRO B 1 133 ? 7.77 35.906 0.148 1 97.12 133 PRO B N 1
ATOM 3416 C CA . PRO B 1 133 ? 7.137 36.75 1.165 1 97.12 133 PRO B CA 1
ATOM 3417 C C . PRO B 1 133 ? 5.668 36.375 1.392 1 97.12 133 PRO B C 1
ATOM 3419 O O . PRO B 1 133 ? 4.949 36.062 0.438 1 97.12 133 PRO B O 1
ATOM 3422 N N . LEU B 1 134 ? 5.281 36.5 2.625 1 97.5 134 LEU B N 1
ATOM 3423 C CA . LEU B 1 134 ? 3.877 36.281 2.963 1 97.5 134 LEU B CA 1
ATOM 3424 C C . LEU B 1 134 ? 3.016 37.438 2.441 1 97.5 134 LEU B C 1
ATOM 3426 O O . LEU B 1 134 ? 3.473 38.594 2.377 1 97.5 134 LEU B O 1
ATOM 3430 N N . ALA B 1 135 ? 1.75 37.094 2.109 1 96.06 135 ALA B N 1
ATOM 3431 C CA . ALA B 1 135 ? 0.771 38.125 1.853 1 96.06 135 ALA B CA 1
ATOM 3432 C C . ALA B 1 135 ? 0.59 39.031 3.078 1 96.06 135 ALA B C 1
ATOM 3434 O O . ALA B 1 135 ? 0.679 38.562 4.215 1 96.06 135 ALA B O 1
ATOM 3435 N N . GLU B 1 136 ? 0.309 40.281 2.867 1 95.81 136 GLU B N 1
ATOM 3436 C CA . GLU B 1 136 ? 0.121 41.219 3.951 1 95.81 136 GLU B CA 1
ATOM 3437 C C . GLU B 1 136 ? -0.968 40.781 4.914 1 95.81 136 GLU B C 1
ATOM 3439 O O . GLU B 1 136 ? -0.853 40.969 6.129 1 95.81 136 GLU B O 1
ATOM 3444 N N . SER B 1 137 ? -2.01 40.188 4.367 1 95.5 137 SER B N 1
ATOM 3445 C CA . SER B 1 137 ? -3.123 39.719 5.184 1 95.5 137 SER B CA 1
ATOM 3446 C C . SER B 1 137 ? -2.672 38.625 6.176 1 95.5 137 SER B C 1
ATOM 3448 O O . SER B 1 137 ? -3.207 38.562 7.285 1 95.5 137 SER B O 1
ATOM 3450 N N . VAL B 1 138 ? -1.659 37.875 5.781 1 95.44 138 VAL B N 1
ATOM 3451 C CA . VAL B 1 138 ? -1.13 36.844 6.664 1 95.44 138 VAL B CA 1
ATOM 3452 C C . VAL B 1 138 ? -0.152 37.469 7.66 1 95.44 138 VAL B C 1
ATOM 3454 O O . VAL B 1 138 ? -0.256 37.219 8.867 1 95.44 138 VAL B O 1
ATOM 3457 N N . ALA B 1 139 ? 0.723 38.312 7.188 1 96 139 ALA B N 1
ATOM 3458 C CA . ALA B 1 139 ? 1.792 38.906 7.984 1 96 139 ALA B CA 1
ATOM 3459 C C . ALA B 1 139 ? 1.224 39.781 9.102 1 96 139 ALA B C 1
ATOM 3461 O O . ALA B 1 139 ? 1.852 39.938 10.156 1 96 139 ALA B O 1
ATOM 3462 N N . THR B 1 140 ? 0.059 40.25 8.859 1 96.31 140 THR B N 1
ATOM 3463 C CA . THR B 1 140 ? -0.52 41.156 9.852 1 96.31 140 THR B CA 1
ATOM 3464 C C . THR B 1 140 ? -1.65 40.469 10.609 1 96.31 140 THR B C 1
ATOM 3466 O O . THR B 1 140 ? -2.328 41.094 11.43 1 96.31 140 THR B O 1
ATOM 3469 N N . HIS B 1 141 ? -1.972 39.281 10.273 1 95.38 141 HIS B N 1
ATOM 3470 C CA . HIS B 1 141 ? -3.006 38.531 10.992 1 95.38 141 HIS B CA 1
ATOM 3471 C C . HIS B 1 141 ? -2.734 38.531 12.492 1 95.38 141 HIS B C 1
ATOM 3473 O O . HIS B 1 141 ? -1.607 38.281 12.922 1 95.38 141 HIS B O 1
ATOM 3479 N N . PRO B 1 142 ? -3.672 38.781 13.312 1 95.5 142 PRO B N 1
ATOM 3480 C CA . PRO B 1 142 ? -3.465 38.906 14.758 1 95.5 142 PRO B CA 1
ATOM 3481 C C . PRO B 1 142 ? -2.834 37.625 15.352 1 95.5 142 PRO B C 1
ATOM 3483 O O . PRO B 1 142 ? -1.944 37.75 16.203 1 95.5 142 PRO B O 1
ATOM 3486 N N . ASN B 1 143 ? -3.273 36.5 14.898 1 95 143 ASN B N 1
ATOM 3487 C CA . ASN B 1 143 ? -2.717 35.281 15.422 1 95 143 ASN B CA 1
ATOM 3488 C C . ASN B 1 143 ? -1.247 35.094 15.047 1 95 143 ASN B C 1
ATOM 3490 O O . ASN B 1 143 ? -0.448 34.625 15.844 1 95 143 ASN B O 1
ATOM 3494 N N . TYR B 1 144 ? -0.936 35.469 13.844 1 96.38 144 TYR B N 1
ATOM 3495 C CA . TYR B 1 144 ? 0.445 35.344 13.391 1 96.38 144 TYR B CA 1
ATOM 3496 C C . TYR B 1 144 ? 1.368 36.25 14.18 1 96.38 144 TYR B C 1
ATOM 3498 O O . TYR B 1 144 ? 2.438 35.844 14.633 1 96.38 144 TYR B O 1
ATOM 3506 N N . VAL B 1 145 ? 0.936 37.5 14.375 1 96.5 145 VAL B N 1
ATOM 3507 C CA . VAL B 1 145 ? 1.715 38.469 15.117 1 96.5 145 VAL B CA 1
ATOM 3508 C C . VAL B 1 145 ? 1.925 38 16.547 1 96.5 145 VAL B C 1
ATOM 3510 O O . VAL B 1 145 ? 3.043 38.031 17.078 1 96.5 145 VAL B O 1
ATOM 3513 N N . ALA B 1 146 ? 0.87 37.531 17.125 1 96.75 146 ALA B N 1
ATOM 3514 C CA . ALA B 1 146 ? 0.965 37 18.484 1 96.75 146 ALA B CA 1
ATOM 3515 C C . ALA B 1 146 ? 1.937 35.812 18.547 1 96.75 146 ALA B C 1
ATOM 3517 O O . ALA B 1 146 ? 2.701 35.688 19.5 1 96.75 146 ALA B O 1
ATOM 3518 N N . THR B 1 147 ? 1.891 34.938 17.531 1 97.25 147 THR B N 1
ATOM 3519 C CA . THR B 1 147 ? 2.762 33.781 17.453 1 97.25 147 THR B CA 1
ATOM 3520 C C . THR B 1 147 ? 4.223 34.188 17.344 1 97.25 147 THR B C 1
ATOM 3522 O O . THR B 1 147 ? 5.094 33.625 18 1 97.25 147 THR B O 1
ATOM 3525 N N . LEU B 1 148 ? 4.465 35.219 16.578 1 96.44 148 LEU B N 1
ATOM 3526 C CA . LEU B 1 148 ? 5.828 35.719 16.422 1 96.44 148 LEU B CA 1
ATOM 3527 C C . LEU B 1 148 ? 6.375 36.219 17.766 1 96.44 148 LEU B C 1
ATOM 3529 O O . LEU B 1 148 ? 7.539 35.969 18.094 1 96.44 148 LEU B O 1
ATOM 3533 N N . GLU B 1 149 ? 5.562 36.875 18.422 1 96.56 149 GLU B N 1
ATOM 3534 C CA . GLU B 1 149 ? 5.969 37.344 19.75 1 96.56 149 GLU B CA 1
ATOM 3535 C C . GLU B 1 149 ? 6.32 36.188 20.672 1 96.56 149 GLU B C 1
ATOM 3537 O O . GLU B 1 149 ? 7.324 36.25 21.391 1 96.56 149 GLU B O 1
ATOM 3542 N N . MET B 1 150 ? 5.512 35.188 20.641 1 97.44 150 MET B N 1
ATOM 3543 C CA . MET B 1 150 ? 5.723 34.031 21.5 1 97.44 150 MET B CA 1
ATOM 3544 C C . MET B 1 150 ? 7 33.312 21.109 1 97.44 150 MET B C 1
ATOM 3546 O O . MET B 1 150 ? 7.754 32.844 21.969 1 97.44 150 MET B O 1
ATOM 3550 N N . ILE B 1 151 ? 7.227 33.156 19.797 1 97.19 151 ILE B N 1
ATOM 3551 C CA . ILE B 1 151 ? 8.438 32.5 19.297 1 97.19 151 ILE B CA 1
ATOM 3552 C C . ILE B 1 151 ? 9.664 33.219 19.844 1 97.19 151 ILE B C 1
ATOM 3554 O O . ILE B 1 151 ? 10.633 32.562 20.266 1 97.19 151 ILE B O 1
ATOM 3558 N N . GLY B 1 152 ? 9.625 34.531 19.859 1 95.81 152 GLY B N 1
ATOM 3559 C CA . GLY B 1 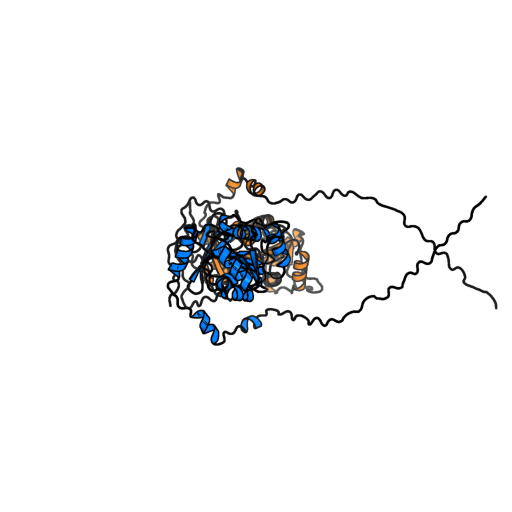152 ? 10.711 35.312 20.406 1 95.81 152 GLY B CA 1
ATOM 3560 C C . GLY B 1 152 ? 10.93 35.062 21.891 1 95.81 152 GLY B C 1
ATOM 3561 O O . GLY B 1 152 ? 12.07 34.906 22.344 1 95.81 152 GLY B O 1
ATOM 3562 N N . LYS B 1 153 ? 9.891 34.969 22.578 1 96.94 153 LYS B N 1
ATOM 3563 C CA . LYS B 1 153 ? 9.945 34.781 24.016 1 96.94 153 LYS B CA 1
ATOM 3564 C C . LYS B 1 153 ? 10.508 33.406 24.359 1 96.94 153 LYS B C 1
ATOM 3566 O O . LYS B 1 153 ? 11.273 33.281 25.312 1 96.94 153 LYS B O 1
ATOM 3571 N N . LEU B 1 154 ? 10.141 32.406 23.609 1 96.44 154 LEU B N 1
ATOM 3572 C CA . LEU B 1 154 ? 10.5 31.016 23.922 1 96.44 154 LEU B CA 1
ATOM 3573 C C . LEU B 1 154 ? 11.875 30.672 23.359 1 96.44 154 LEU B C 1
ATOM 3575 O O . LEU B 1 154 ? 12.477 29.672 23.75 1 96.44 154 LEU B O 1
ATOM 3579 N N . SER B 1 155 ? 12.414 31.453 22.5 1 94.94 155 SER B N 1
ATOM 3580 C CA . SER B 1 155 ? 13.711 31.25 21.859 1 94.94 155 SER B CA 1
ATOM 3581 C C . SER B 1 155 ? 13.789 29.875 21.203 1 94.94 155 SER B C 1
ATOM 3583 O O . SER B 1 155 ? 14.781 29.156 21.375 1 94.94 155 SER B O 1
ATOM 3585 N N . VAL B 1 156 ? 12.719 29.531 20.578 1 95.75 156 VAL B N 1
ATOM 3586 C CA . VAL B 1 156 ? 12.68 28.25 19.891 1 95.75 156 VAL B CA 1
ATOM 3587 C C . VAL B 1 156 ? 13.375 28.375 18.531 1 95.75 156 VAL B C 1
ATOM 3589 O O . VAL B 1 156 ? 13.461 29.453 17.969 1 95.75 156 VAL B O 1
ATOM 3592 N N . LYS B 1 157 ? 13.867 27.234 18.078 1 96.88 157 LYS B N 1
ATOM 3593 C CA . LYS B 1 157 ? 14.531 27.203 16.781 1 96.88 157 LYS B CA 1
ATOM 3594 C C . LYS B 1 157 ? 13.523 27.359 15.641 1 96.88 157 LYS B C 1
ATOM 3596 O O . LYS B 1 157 ? 12.5 26.672 15.617 1 96.88 157 LYS B O 1
ATOM 3601 N N . THR B 1 158 ? 13.844 28.297 14.711 1 97.88 158 THR B N 1
ATOM 3602 C CA . THR B 1 158 ? 12.969 28.531 13.562 1 97.88 158 THR B CA 1
ATOM 3603 C C . THR B 1 158 ? 13.758 28.469 12.258 1 97.88 158 THR B C 1
ATOM 3605 O O . THR B 1 158 ? 14.984 28.547 12.266 1 97.88 158 THR B O 1
ATOM 3608 N N . ILE B 1 159 ? 13.047 28.156 11.219 1 97.44 159 ILE B N 1
ATOM 3609 C CA . ILE B 1 159 ? 13.586 28.188 9.867 1 97.44 159 ILE B CA 1
ATOM 3610 C C . ILE B 1 159 ? 12.82 29.219 9.031 1 97.44 159 ILE B C 1
ATOM 3612 O O . ILE B 1 159 ? 11.594 29.156 8.93 1 97.44 159 ILE B O 1
ATOM 3616 N N . SER B 1 160 ? 13.5 30.172 8.5 1 96.56 160 SER B N 1
ATOM 3617 C CA . SER B 1 160 ? 12.953 31.234 7.648 1 96.56 160 SER B CA 1
ATOM 3618 C C . SER B 1 160 ? 13.789 31.406 6.383 1 96.56 160 SER B C 1
ATOM 3620 O O . SER B 1 160 ? 14.836 30.781 6.238 1 96.56 160 SER B O 1
ATOM 3622 N N . ALA B 1 161 ? 13.25 32.125 5.484 1 95.31 161 ALA B N 1
ATOM 3623 C CA . ALA B 1 161 ? 13.984 32.406 4.258 1 95.31 161 ALA B CA 1
ATOM 3624 C C . ALA B 1 161 ? 15.258 33.188 4.555 1 95.31 161 ALA B C 1
ATOM 3626 O O . ALA B 1 161 ? 15.328 33.938 5.539 1 95.31 161 ALA B O 1
ATOM 3627 N N . ASP B 1 162 ? 16.219 32.969 3.719 1 90.81 162 ASP B N 1
ATOM 3628 C CA . ASP B 1 162 ? 17.406 33.812 3.795 1 90.81 162 ASP B CA 1
ATOM 3629 C C . ASP B 1 162 ? 17.062 35.281 3.615 1 90.81 162 ASP B C 1
ATOM 3631 O O . ASP B 1 162 ? 16.219 35.625 2.781 1 90.81 162 ASP B O 1
ATOM 3635 N N . LYS B 1 163 ? 17.75 36.094 4.32 1 89.25 163 LYS B N 1
ATOM 3636 C CA . LYS B 1 163 ? 17.484 37.531 4.258 1 89.25 163 LYS B CA 1
ATOM 3637 C C . LYS B 1 163 ? 17.734 38.094 2.857 1 89.25 163 LYS B C 1
ATOM 3639 O O . LYS B 1 163 ? 17.141 39.094 2.455 1 89.25 163 LYS B O 1
ATOM 3644 N N . LYS B 1 164 ? 18.609 37.344 2.152 1 89.5 164 LYS B N 1
ATOM 3645 C CA . LYS B 1 164 ? 18.875 37.75 0.772 1 89.5 164 LYS B CA 1
ATOM 3646 C C . LYS B 1 164 ? 17.672 37.5 -0.121 1 89.5 164 LYS B C 1
ATOM 3648 O O . LYS B 1 164 ? 17.453 38.188 -1.105 1 89.5 164 LYS B O 1
ATOM 3653 N N . LEU B 1 165 ? 16.859 36.562 0.256 1 88.81 165 LEU B N 1
ATOM 3654 C CA . LEU B 1 165 ? 15.695 36.156 -0.535 1 88.81 165 LEU B CA 1
ATOM 3655 C C . LEU B 1 165 ? 14.477 37 -0.137 1 88.81 165 LEU B C 1
ATOM 3657 O O . LEU B 1 165 ? 13.727 37.438 -0.999 1 88.81 165 LEU B O 1
ATOM 3661 N N . ILE B 1 166 ? 14.242 37.156 1.143 1 92.5 166 ILE B N 1
ATOM 3662 C CA . ILE B 1 166 ? 13.148 37.938 1.686 1 92.5 166 ILE B CA 1
ATOM 3663 C C . ILE B 1 166 ? 13.703 38.969 2.684 1 92.5 166 ILE B C 1
ATOM 3665 O O . ILE B 1 166 ? 14.125 38.594 3.783 1 92.5 166 ILE B O 1
ATOM 3669 N N . SER B 1 167 ? 13.648 40.219 2.234 1 88.94 167 SER B N 1
ATOM 3670 C CA . SER B 1 167 ? 14.195 41.281 3.084 1 88.94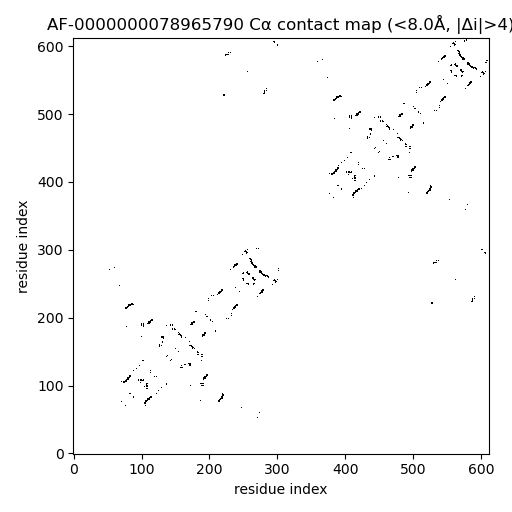 167 SER B CA 1
ATOM 3671 C C . SER B 1 167 ? 13.086 42.125 3.686 1 88.94 167 SER B C 1
ATOM 3673 O O . SER B 1 167 ? 11.984 42.219 3.131 1 88.94 167 SER B O 1
ATOM 3675 N N . ASP B 1 168 ? 13.5 42.75 4.777 1 86.62 168 ASP B N 1
ATOM 3676 C CA . ASP B 1 168 ? 12.562 43.688 5.379 1 86.62 168 ASP B CA 1
ATOM 3677 C C . ASP B 1 168 ? 12.109 44.719 4.363 1 86.62 168 ASP B C 1
ATOM 3679 O O . ASP B 1 168 ? 12.898 45.188 3.527 1 86.62 168 ASP B O 1
ATOM 3683 N N . PRO B 1 169 ? 10.711 45.031 4.531 1 91.38 169 PRO B N 1
ATOM 3684 C CA . PRO B 1 169 ? 9.719 44.719 5.566 1 91.38 169 PRO B CA 1
ATOM 3685 C C . PRO B 1 169 ? 8.906 43.5 5.246 1 91.38 169 PRO B C 1
ATOM 3687 O O . PRO B 1 169 ? 7.887 43.219 5.895 1 91.38 169 PRO B O 1
ATOM 3690 N N . LEU B 1 170 ? 9.305 42.906 4.129 1 93.06 170 LEU B N 1
ATOM 3691 C CA . LEU B 1 170 ? 8.57 41.688 3.777 1 93.06 170 LEU B CA 1
ATOM 3692 C C . LEU B 1 170 ? 8.781 40.594 4.832 1 93.06 170 LEU B C 1
ATOM 3694 O O . LEU B 1 170 ? 9.844 40.531 5.449 1 93.06 170 LEU B O 1
ATOM 3698 N N . VAL B 1 171 ? 7.805 39.844 5.02 1 95.69 171 VAL B N 1
ATOM 3699 C CA . VAL B 1 171 ? 7.812 38.875 6.094 1 95.69 171 VAL B CA 1
ATOM 3700 C C . VAL B 1 171 ? 7.949 37.469 5.504 1 95.69 171 VAL B C 1
ATOM 3702 O O . VAL B 1 171 ? 7.234 37.094 4.562 1 95.69 171 VAL B O 1
ATOM 3705 N N . SER B 1 172 ? 8.844 36.688 6.008 1 97.19 172 SER B N 1
ATOM 3706 C CA . SER B 1 172 ? 9.055 35.281 5.602 1 97.19 172 SER B CA 1
ATOM 3707 C C . SER B 1 172 ? 8.102 34.344 6.324 1 97.19 172 SER B C 1
ATOM 3709 O O . SER B 1 172 ? 7.777 34.562 7.496 1 97.19 172 SER B O 1
ATOM 3711 N N . PRO B 1 173 ? 7.625 33.25 5.609 1 97.81 173 PRO B N 1
ATOM 3712 C CA . PRO B 1 173 ? 7.02 32.156 6.371 1 97.81 173 PRO B CA 1
ATOM 3713 C C . PRO B 1 173 ? 8 31.5 7.332 1 97.81 173 PRO B C 1
ATOM 3715 O O . PRO B 1 173 ? 9.219 31.641 7.172 1 97.81 173 PRO B O 1
ATOM 3718 N N . ILE B 1 174 ? 7.484 30.812 8.336 1 97.75 174 ILE B N 1
ATOM 3719 C CA . ILE B 1 174 ? 8.352 30.281 9.383 1 97.75 174 ILE B CA 1
ATOM 3720 C C . ILE B 1 174 ? 7.988 28.828 9.664 1 97.75 174 ILE B C 1
ATOM 3722 O O . ILE B 1 174 ? 6.809 28.484 9.758 1 97.75 174 ILE B O 1
ATOM 3726 N N . LEU B 1 175 ? 8.984 28 9.688 1 98.31 175 LEU B N 1
ATOM 3727 C CA . LEU B 1 175 ? 8.906 26.703 10.336 1 98.31 175 LEU B CA 1
ATOM 3728 C C . LEU B 1 175 ? 9.445 26.766 11.758 1 98.31 175 LEU B C 1
ATOM 3730 O O . LEU B 1 175 ? 10.508 27.344 12 1 98.31 175 LEU B O 1
ATOM 3734 N N . VAL B 1 176 ? 8.711 26.234 12.672 1 98.44 176 VAL B N 1
ATOM 3735 C CA . VAL B 1 176 ? 9.188 26.156 14.047 1 98.44 176 VAL B CA 1
ATOM 3736 C C . VAL B 1 176 ? 9.594 24.719 14.367 1 98.44 176 VAL B C 1
ATOM 3738 O O . VAL B 1 176 ? 8.797 23.797 14.234 1 98.44 176 VAL B O 1
ATOM 3741 N N . CYS B 1 177 ? 10.781 24.547 14.836 1 97.75 177 CYS B N 1
ATOM 3742 C CA . CYS B 1 177 ? 11.328 23.203 15 1 97.75 177 CYS B CA 1
ATOM 3743 C C . CYS B 1 177 ? 11.055 22.672 16.406 1 97.75 177 CYS B C 1
ATOM 3745 O O . CYS B 1 177 ? 11.328 23.344 17.391 1 97.75 177 CYS B O 1
ATOM 3747 N N . ASN B 1 178 ? 10.516 21.469 16.422 1 96.19 178 ASN B N 1
ATOM 3748 C CA . ASN B 1 178 ? 10.367 20.688 17.641 1 96.19 178 ASN B CA 1
ATOM 3749 C C . ASN B 1 178 ? 9.562 21.438 18.703 1 96.19 178 ASN B C 1
ATOM 3751 O O . ASN B 1 178 ? 9.969 21.5 19.859 1 96.19 178 ASN B O 1
ATOM 3755 N N . CYS B 1 179 ? 8.539 22.047 18.25 1 96.31 179 CYS B N 1
ATOM 3756 C CA . CYS B 1 179 ? 7.652 22.812 19.109 1 96.31 179 CYS B CA 1
ATOM 3757 C C . CYS B 1 179 ? 6.195 22.453 18.859 1 96.31 179 CYS B C 1
ATOM 3759 O O . CYS B 1 179 ? 5.797 22.188 17.734 1 96.31 179 CYS B O 1
ATOM 3761 N N . GLN B 1 180 ? 5.453 22.453 19.938 1 95.06 180 GLN B N 1
ATOM 3762 C CA . GLN B 1 180 ? 4.012 22.234 19.844 1 95.06 180 GLN B CA 1
ATOM 3763 C C . GLN B 1 180 ? 3.271 23.562 19.641 1 95.06 180 GLN B C 1
ATOM 3765 O O . GLN B 1 180 ? 3.707 24.594 20.141 1 95.06 180 GLN B O 1
ATOM 3770 N N . HIS B 1 181 ? 2.188 23.438 18.938 1 94.5 181 HIS B N 1
ATOM 3771 C CA . HIS B 1 181 ? 1.396 24.641 18.703 1 94.5 181 HIS B CA 1
ATOM 3772 C C . HIS B 1 181 ? 0.862 25.203 20.016 1 94.5 181 HIS B C 1
ATOM 3774 O O . HIS B 1 181 ? 0.719 26.422 20.156 1 94.5 181 HIS B O 1
ATOM 3780 N N . SER B 1 182 ? 0.618 24.344 20.969 1 91.81 182 SER B N 1
ATOM 3781 C CA . SER B 1 182 ? 0.064 24.75 22.25 1 91.81 182 SER B CA 1
ATOM 3782 C C . SER B 1 182 ? 1.012 25.688 22.984 1 91.81 182 SER B C 1
ATOM 3784 O O . SER B 1 182 ? 0.584 26.469 23.844 1 91.81 182 SER B O 1
ATOM 3786 N N . MET B 1 183 ? 2.258 25.672 22.641 1 94.88 183 MET B N 1
ATOM 3787 C CA . MET B 1 183 ? 3.252 26.547 23.25 1 94.88 183 MET B CA 1
ATOM 3788 C C . MET B 1 183 ? 3.258 27.922 22.578 1 94.88 183 MET B C 1
ATOM 3790 O O . MET B 1 183 ? 3.764 28.891 23.125 1 94.88 183 MET B O 1
ATOM 3794 N N . LEU B 1 184 ? 2.699 27.969 21.453 1 95.69 184 LEU B N 1
ATOM 3795 C CA . LEU B 1 184 ? 2.811 29.172 20.641 1 95.69 184 LEU B CA 1
ATOM 3796 C C . LEU B 1 184 ? 1.548 30.031 20.75 1 95.69 184 LEU B C 1
ATOM 3798 O O . LEU B 1 184 ? 1.581 31.234 20.5 1 95.69 184 LEU B O 1
ATOM 3802 N N . GLY B 1 185 ? 0.48 29.406 21.047 1 90.25 185 GLY B N 1
ATOM 3803 C CA . GLY B 1 185 ? -0.776 30.125 21.172 1 90.25 185 GLY B CA 1
ATOM 3804 C C . GLY B 1 185 ? -1.994 29.234 21.016 1 90.25 185 GLY B C 1
ATOM 3805 O O . GLY B 1 185 ? -1.864 28.016 20.875 1 90.25 185 GLY B O 1
ATOM 3806 N N . GLU B 1 186 ? -3.131 29.953 21.094 1 86.12 186 GLU B N 1
ATOM 3807 C CA . GLU B 1 186 ? -4.406 29.281 20.891 1 86.12 186 GLU B CA 1
ATOM 3808 C C . GLU B 1 186 ? -4.902 29.438 19.469 1 86.12 186 GLU B C 1
ATOM 3810 O O . GLU B 1 186 ? -4.699 30.5 18.844 1 86.12 186 GLU B O 1
ATOM 3815 N N . GLY B 1 187 ? -5.488 28.375 18.938 1 84.62 187 GLY B N 1
ATOM 3816 C CA . GLY B 1 187 ? -6.008 28.469 17.578 1 84.62 187 GLY B CA 1
ATOM 3817 C C . GLY B 1 187 ? -4.926 28.359 16.516 1 84.62 187 GLY B C 1
ATOM 3818 O O . GLY B 1 187 ? -3.85 27.812 16.781 1 84.62 187 GLY B O 1
ATOM 3819 N N . PRO B 1 188 ? -5.23 28.875 15.297 1 91.62 188 PRO B N 1
ATOM 3820 C CA . PRO B 1 188 ? -4.246 28.812 14.219 1 91.62 188 PRO B CA 1
ATOM 3821 C C . PRO B 1 188 ? -3.084 29.781 14.422 1 91.62 188 PRO B C 1
ATOM 3823 O O . PRO B 1 188 ? -3.297 30.984 14.555 1 91.62 188 PRO B O 1
ATOM 3826 N N . THR B 1 189 ? -1.922 29.297 14.406 1 95.19 189 THR B N 1
ATOM 3827 C CA . THR B 1 189 ? -0.742 30.094 14.742 1 95.19 189 THR B CA 1
ATOM 3828 C C . THR B 1 189 ? -0.17 30.766 13.5 1 95.19 189 THR B C 1
ATOM 3830 O O . THR B 1 189 ? 0.592 31.719 13.594 1 95.19 189 THR B O 1
ATOM 3833 N N . GLY B 1 190 ? -0.417 30.172 12.344 1 96.12 190 GLY B N 1
ATOM 3834 C CA . GLY B 1 190 ? 0.092 30.703 11.094 1 96.12 190 GLY B CA 1
ATOM 3835 C C . GLY B 1 190 ? 1.475 30.188 10.742 1 96.12 190 GLY B C 1
ATOM 3836 O O . GLY B 1 190 ? 2.031 30.547 9.703 1 96.12 190 GLY B O 1
ATOM 3837 N N . VAL B 1 191 ? 2.057 29.406 11.633 1 97.88 191 VAL B N 1
ATOM 3838 C CA . VAL B 1 191 ? 3.346 28.797 11.352 1 97.88 191 VAL B CA 1
ATOM 3839 C C . VAL B 1 191 ? 3.178 27.281 11.227 1 97.88 191 VAL B C 1
ATOM 3841 O O . VAL B 1 191 ? 2.125 26.734 11.57 1 97.88 191 VAL B O 1
ATOM 3844 N N . ILE B 1 192 ? 4.129 26.609 10.672 1 98.12 192 ILE B N 1
ATOM 3845 C CA . ILE B 1 192 ? 4.137 25.141 10.617 1 98.12 192 ILE B CA 1
ATOM 3846 C C . ILE B 1 192 ? 5.195 24.609 11.578 1 98.12 192 ILE B C 1
ATOM 3848 O O . ILE B 1 192 ? 6.348 25.047 11.562 1 98.12 192 ILE B O 1
ATOM 3852 N N . CYS B 1 193 ? 4.816 23.734 12.453 1 98.19 193 CYS B N 1
ATOM 3853 C CA . CYS B 1 193 ? 5.77 23.062 13.328 1 98.19 193 CYS B CA 1
ATOM 3854 C C . CYS B 1 193 ? 6.406 21.875 12.633 1 98.19 193 CYS B C 1
ATOM 3856 O O . CYS B 1 193 ? 5.703 21.031 12.062 1 98.19 193 CYS B O 1
ATOM 3858 N N . LEU B 1 194 ? 7.66 21.797 12.664 1 98.56 194 LEU B N 1
ATOM 3859 C CA . LEU B 1 194 ? 8.438 20.75 12.016 1 98.56 194 LEU B CA 1
ATOM 3860 C C . LEU B 1 194 ? 9.086 19.828 13.047 1 98.56 194 LEU B C 1
ATOM 3862 O O . LEU B 1 194 ? 9.75 20.297 13.969 1 98.56 194 LEU B O 1
ATOM 3866 N N . HIS B 1 195 ? 8.859 18.547 12.953 1 98.31 195 HIS B N 1
ATOM 3867 C CA . HIS B 1 195 ? 9.5 17.5 13.758 1 98.31 195 HIS B CA 1
ATOM 3868 C C . HIS B 1 195 ? 10.172 16.453 12.875 1 98.31 195 HIS B C 1
ATOM 3870 O O . HIS B 1 195 ? 9.844 16.328 11.695 1 98.31 195 HIS B O 1
ATOM 3876 N N . THR B 1 196 ? 11.117 15.805 13.43 1 97.94 196 THR B N 1
ATOM 3877 C CA . THR B 1 196 ? 11.695 14.633 12.781 1 97.94 196 THR B CA 1
ATOM 3878 C C . THR B 1 196 ? 11.32 13.359 13.531 1 97.94 196 THR B C 1
ATOM 3880 O O . THR B 1 196 ? 10.914 13.414 14.695 1 97.94 196 THR B O 1
ATOM 3883 N N . PHE B 1 197 ? 11.336 12.281 12.914 1 97.75 197 PHE B N 1
ATOM 3884 C CA . PHE B 1 197 ? 11.07 10.984 13.531 1 97.75 197 PHE B CA 1
ATOM 3885 C C . PHE B 1 197 ? 11.938 9.898 12.914 1 97.75 197 PHE B C 1
ATOM 3887 O O . PHE B 1 197 ? 12.477 10.078 11.82 1 97.75 197 PHE B O 1
ATOM 3894 N N . ARG B 1 198 ? 12.086 8.805 13.625 1 95.12 198 ARG B N 1
ATOM 3895 C CA . ARG B 1 198 ? 12.93 7.699 13.172 1 95.12 198 ARG B CA 1
ATOM 3896 C C . ARG B 1 198 ? 12.125 6.406 13.07 1 95.12 198 ARG B C 1
ATOM 3898 O O . ARG B 1 198 ? 12.602 5.422 12.5 1 95.12 198 ARG B O 1
ATOM 3905 N N . SER B 1 199 ? 10.898 6.438 13.695 1 92.56 199 SER B N 1
ATOM 3906 C CA . SER B 1 199 ? 10.016 5.277 13.68 1 92.56 199 SER B CA 1
ATOM 3907 C C . SER B 1 199 ? 8.547 5.703 13.742 1 92.56 199 SER B C 1
ATOM 3909 O O . SER B 1 199 ? 8.242 6.82 14.164 1 92.56 199 SER B O 1
ATOM 3911 N N . ASN B 1 200 ? 7.719 4.766 13.312 1 91.19 200 ASN B N 1
ATOM 3912 C CA . ASN B 1 200 ? 6.289 5.039 13.43 1 91.19 200 ASN B CA 1
ATOM 3913 C C . ASN B 1 200 ? 5.891 5.332 14.875 1 91.19 200 ASN B C 1
ATOM 3915 O O . ASN B 1 200 ? 5.074 6.219 15.125 1 91.19 200 ASN B O 1
ATOM 3919 N N . ALA B 1 201 ? 6.457 4.578 15.773 1 90.88 201 ALA B N 1
ATOM 3920 C CA . ALA B 1 201 ? 6.156 4.781 17.188 1 90.88 201 ALA B CA 1
ATOM 3921 C C . ALA B 1 201 ? 6.512 6.199 17.625 1 90.88 201 ALA B C 1
ATOM 3923 O O . ALA B 1 201 ? 5.734 6.852 18.328 1 90.88 201 ALA B O 1
ATOM 3924 N N . GLU B 1 202 ? 7.613 6.633 17.203 1 95.06 202 GLU B N 1
ATOM 3925 C CA . GLU B 1 202 ? 8.031 7.988 17.547 1 95.06 202 GLU B CA 1
ATOM 3926 C C . GLU B 1 202 ? 7.121 9.023 16.906 1 95.06 202 GLU B C 1
ATOM 3928 O O . GLU B 1 202 ? 6.777 10.031 17.516 1 95.06 202 GLU B O 1
ATOM 3933 N N . ALA B 1 203 ? 6.805 8.797 15.656 1 95.62 203 ALA B N 1
ATOM 3934 C CA . ALA B 1 203 ? 5.883 9.695 14.969 1 95.62 203 ALA B CA 1
ATOM 3935 C C . ALA B 1 203 ? 4.57 9.828 15.742 1 95.62 203 ALA B C 1
ATOM 3937 O O . ALA B 1 203 ? 4.074 10.938 15.945 1 95.62 203 ALA B O 1
ATOM 3938 N N . VAL B 1 204 ? 4.07 8.742 16.188 1 94.06 204 VAL B N 1
ATOM 3939 C CA . VAL B 1 204 ? 2.818 8.711 16.938 1 94.06 204 VAL B CA 1
ATOM 3940 C C . VAL B 1 204 ? 2.977 9.484 18.25 1 94.06 204 VAL B C 1
ATOM 3942 O O . VAL B 1 204 ? 2.104 10.273 18.625 1 94.06 204 VAL B O 1
ATOM 3945 N N . GLU B 1 205 ? 4.043 9.273 18.906 1 93.62 205 GLU B N 1
ATOM 3946 C CA . GLU B 1 205 ? 4.305 9.969 20.172 1 93.62 205 GLU B CA 1
ATOM 3947 C C . GLU B 1 205 ? 4.312 11.484 19.984 1 93.62 205 GLU B C 1
ATOM 3949 O O . GLU B 1 205 ? 3.729 12.219 20.781 1 93.62 205 GLU B O 1
ATOM 3954 N N . ILE B 1 206 ? 4.965 11.891 18.969 1 94.94 206 ILE B N 1
ATOM 3955 C CA . ILE B 1 206 ? 5.059 13.32 18.688 1 94.94 206 ILE B CA 1
ATOM 3956 C C . ILE B 1 206 ? 3.664 13.883 18.438 1 94.94 206 ILE B C 1
ATOM 3958 O O . ILE B 1 206 ? 3.309 14.938 18.969 1 94.94 206 ILE B O 1
ATOM 3962 N N . CYS B 1 207 ? 2.893 13.227 17.625 1 92.94 207 CYS B N 1
ATOM 3963 C CA . CYS B 1 207 ? 1.546 13.672 17.281 1 92.94 207 CYS B CA 1
ATOM 3964 C C . CYS B 1 207 ? 0.677 13.789 18.531 1 92.94 207 CYS B C 1
ATOM 3966 O O . CYS B 1 207 ? -0.155 14.688 18.641 1 92.94 207 CYS B O 1
ATOM 3968 N N . CYS B 1 208 ? 0.915 12.938 19.438 1 89.38 208 CYS B N 1
ATOM 3969 C CA . CYS B 1 208 ? 0.076 12.867 20.625 1 89.38 208 CYS B CA 1
ATOM 3970 C C . CYS B 1 208 ? 0.404 13.992 21.594 1 89.38 208 CYS B C 1
ATOM 3972 O O . CYS B 1 208 ? -0.364 14.266 22.516 1 89.38 208 CYS B O 1
ATOM 3974 N N . LYS B 1 209 ? 1.441 14.664 21.344 1 90.69 209 LYS B N 1
ATOM 3975 C CA . LYS B 1 209 ? 1.841 15.742 22.25 1 90.69 209 LYS B CA 1
ATOM 3976 C C . LYS B 1 209 ? 1.036 17.016 21.984 1 90.69 209 LYS B C 1
ATOM 3978 O O . LYS B 1 209 ? 0.996 17.922 22.812 1 90.69 209 LYS B O 1
ATOM 3983 N N . GLU B 1 210 ? 0.463 17.078 20.812 1 87.31 210 GLU B N 1
ATOM 3984 C CA . GLU B 1 210 ? -0.339 18.25 20.516 1 87.31 210 GLU B CA 1
ATOM 3985 C C . GLU B 1 210 ? -1.64 18.266 21.312 1 87.31 210 GLU B C 1
ATOM 3987 O O . GLU B 1 210 ? -2.234 17.203 21.547 1 87.31 210 GLU B O 1
ATOM 3992 N N . SER B 1 211 ? -2.135 19.406 21.641 1 82.44 211 SER B N 1
ATOM 3993 C CA . SER B 1 211 ? -3.312 19.547 22.484 1 82.44 211 SER B CA 1
ATOM 3994 C C . SER B 1 211 ? -4.594 19.547 21.656 1 82.44 211 SER B C 1
ATOM 3996 O O . SER B 1 211 ? -5.695 19.562 22.219 1 82.44 211 SER B O 1
ATOM 3998 N N . PHE B 1 212 ? -4.52 19.688 20.422 1 81.38 212 PHE B N 1
ATOM 3999 C CA . PHE B 1 212 ? -5.707 19.641 19.578 1 81.38 212 PHE B CA 1
ATOM 4000 C C . PHE B 1 212 ? -5.664 18.422 18.656 1 81.38 212 PHE B C 1
ATOM 4002 O O . PHE B 1 212 ? -4.609 17.812 18.469 1 81.38 212 PHE B O 1
ATOM 4009 N N . GLN B 1 213 ? -6.793 18.156 18.078 1 85.38 213 GLN B N 1
ATOM 4010 C CA . GLN B 1 213 ? -6.902 17.047 17.141 1 85.38 213 GLN B CA 1
ATOM 4011 C C . GLN B 1 213 ? -6.75 17.547 15.703 1 85.38 213 GLN B C 1
ATOM 4013 O O . GLN B 1 213 ? -7.367 18.547 15.312 1 85.38 213 GLN B O 1
ATOM 4018 N N . PHE B 1 214 ? -5.961 16.875 15.023 1 93.19 214 PHE B N 1
ATOM 4019 C CA . PHE B 1 214 ? -5.859 17.156 13.602 1 93.19 214 PHE B CA 1
ATOM 4020 C C . PHE B 1 214 ? -7.129 16.719 12.875 1 93.19 214 PHE B C 1
ATOM 4022 O O . PHE B 1 214 ? -7.699 15.664 13.188 1 93.19 214 PHE B O 1
ATOM 4029 N N . SER B 1 215 ? -7.52 17.531 11.914 1 92.44 215 SER B N 1
ATOM 4030 C CA . SER B 1 215 ? -8.703 17.188 11.133 1 92.44 215 SER B CA 1
ATOM 4031 C C . SER B 1 215 ? -8.391 16.109 10.102 1 92.44 215 SER B C 1
ATOM 4033 O O . SER B 1 215 ? -9.273 15.328 9.734 1 92.44 215 SER B O 1
ATOM 4035 N N . SER B 1 216 ? -7.172 16.109 9.648 1 95.19 216 SER B N 1
ATOM 4036 C CA . SER B 1 216 ? -6.715 15.117 8.688 1 95.19 216 SER B CA 1
ATOM 4037 C C . SER B 1 216 ? -5.207 14.914 8.766 1 95.19 216 SER B C 1
ATOM 4039 O O . SER B 1 216 ? -4.5 15.734 9.359 1 95.19 216 SER B O 1
ATOM 4041 N N . THR B 1 217 ? -4.781 13.797 8.242 1 96.5 217 THR B N 1
ATOM 4042 C CA . THR B 1 217 ? -3.365 13.469 8.156 1 96.5 217 THR B CA 1
ATOM 4043 C C . THR B 1 217 ? -3.006 13.016 6.742 1 96.5 217 THR B C 1
ATOM 4045 O O . THR B 1 217 ? -3.689 12.172 6.16 1 96.5 217 THR B O 1
ATOM 4048 N N . CYS B 1 218 ? -2.084 13.656 6.164 1 96.81 218 CYS B N 1
ATOM 4049 C CA . CYS B 1 218 ? -1.554 13.188 4.891 1 96.81 218 CYS B CA 1
ATOM 4050 C C . CYS B 1 218 ? -0.209 12.492 5.078 1 96.81 218 CYS B C 1
ATOM 4052 O O . CYS B 1 218 ? 0.681 13.023 5.742 1 96.81 218 CYS B O 1
ATOM 4054 N N . ILE B 1 219 ? -0.091 11.305 4.59 1 96.12 219 ILE B N 1
ATOM 4055 C CA . ILE B 1 219 ? 1.1 10.477 4.754 1 96.12 219 ILE B CA 1
ATOM 4056 C C . ILE B 1 219 ? 1.725 10.203 3.389 1 96.12 219 ILE B C 1
ATOM 4058 O O . ILE B 1 219 ? 1.047 9.727 2.473 1 96.12 219 ILE B O 1
ATOM 4062 N N . TRP B 1 220 ? 2.959 10.555 3.273 1 94.62 220 TRP B N 1
ATOM 4063 C CA . TRP B 1 220 ? 3.734 10.273 2.068 1 94.62 220 TRP B CA 1
ATOM 4064 C C . TRP B 1 220 ? 4.746 9.156 2.322 1 94.62 220 TRP B C 1
ATOM 4066 O O . TRP B 1 220 ? 5.855 9.414 2.797 1 94.62 220 TRP B O 1
ATOM 4076 N N . ASN B 1 221 ? 4.316 7.996 2.061 1 89.38 221 ASN B N 1
ATOM 4077 C CA . ASN B 1 221 ? 5.02 6.742 2.311 1 89.38 221 ASN B CA 1
ATOM 4078 C C . ASN B 1 221 ? 4.684 5.695 1.254 1 89.38 221 ASN B C 1
ATOM 4080 O O . ASN B 1 221 ? 3.58 5.688 0.707 1 89.38 221 ASN B O 1
ATOM 4084 N N . GLU B 1 222 ? 5.59 4.781 0.931 1 78.31 222 GLU B N 1
ATOM 4085 C CA . GLU B 1 222 ? 5.297 3.748 -0.058 1 78.31 222 GLU B CA 1
ATOM 4086 C C . GLU B 1 222 ? 4.891 2.439 0.614 1 78.31 222 GLU B C 1
ATOM 4088 O O . GLU B 1 222 ? 4.363 1.537 -0.038 1 78.31 222 GLU B O 1
ATOM 4093 N N . SER B 1 223 ? 5.055 2.379 1.894 1 75.69 223 SER B N 1
ATOM 4094 C CA . SER B 1 223 ? 4.75 1.146 2.615 1 75.69 223 SER B CA 1
ATOM 4095 C C . SER B 1 223 ? 3.287 1.098 3.035 1 75.69 223 SER B C 1
ATOM 4097 O O . SER B 1 223 ? 2.838 1.92 3.836 1 75.69 223 SER B O 1
ATOM 4099 N N . LEU B 1 224 ? 2.574 0.11 2.613 1 74.5 224 LEU B N 1
ATOM 4100 C CA . LEU B 1 224 ? 1.169 -0.08 2.957 1 74.5 224 LEU B CA 1
ATOM 4101 C C . LEU B 1 224 ? 1.01 -0.397 4.441 1 74.5 224 LEU B C 1
ATOM 4103 O O . LEU B 1 224 ? 0.147 0.172 5.113 1 74.5 224 LEU B O 1
ATOM 4107 N N . GLU B 1 225 ? 1.745 -1.271 4.91 1 73.81 225 GLU B N 1
ATOM 4108 C CA . GLU B 1 225 ? 1.659 -1.67 6.312 1 73.81 225 GLU B CA 1
ATOM 4109 C C . GLU B 1 225 ? 1.872 -0.476 7.238 1 73.81 225 GLU B C 1
ATOM 4111 O O . GLU B 1 225 ? 1.171 -0.328 8.242 1 73.81 225 GLU B O 1
ATOM 4116 N N . GLY B 1 226 ? 2.805 0.324 6.914 1 78.44 226 GLY B N 1
ATOM 4117 C CA . GLY B 1 226 ? 3.107 1.493 7.723 1 78.44 226 GLY B CA 1
ATOM 4118 C C . GLY B 1 226 ? 1.958 2.482 7.797 1 78.44 226 GLY B C 1
ATOM 4119 O O . GLY B 1 226 ? 1.711 3.076 8.852 1 78.44 226 GLY B O 1
ATOM 4120 N N . ILE B 1 227 ? 1.272 2.512 6.746 1 81.94 227 ILE B N 1
ATOM 4121 C CA . ILE B 1 227 ? 0.185 3.479 6.652 1 81.94 227 ILE B CA 1
ATOM 4122 C C . ILE B 1 227 ? -0.941 3.082 7.605 1 81.94 227 ILE B C 1
ATOM 4124 O O . ILE B 1 227 ? -1.466 3.924 8.344 1 81.94 227 ILE B O 1
ATOM 4128 N N . TYR B 1 228 ? -1.271 1.885 7.66 1 83.38 228 TYR B N 1
ATOM 4129 C CA . TYR B 1 228 ? -2.375 1.439 8.508 1 83.38 228 TYR B CA 1
ATOM 4130 C C . TYR B 1 228 ? -1.976 1.454 9.977 1 83.38 228 TYR B C 1
ATOM 4132 O O . TYR B 1 228 ? -2.807 1.718 10.852 1 83.38 228 TYR B O 1
ATOM 4140 N N . GLN B 1 229 ? -0.722 1.214 10.18 1 83.44 229 GLN B N 1
ATOM 4141 C CA . GLN B 1 229 ? -0.228 1.354 11.547 1 83.44 229 GLN B CA 1
ATOM 4142 C C . GLN B 1 229 ? -0.464 2.768 12.07 1 83.44 229 GLN B C 1
ATOM 4144 O O . GLN B 1 229 ? -0.926 2.945 13.203 1 83.44 229 GLN B O 1
ATOM 4149 N N . LEU B 1 230 ? -0.168 3.67 11.266 1 90.81 230 LEU B N 1
ATOM 4150 C CA . LEU B 1 230 ? -0.34 5.062 11.656 1 90.81 230 LEU B CA 1
ATOM 4151 C C . LEU B 1 230 ? -1.818 5.414 11.781 1 90.81 230 LEU B C 1
ATOM 4153 O O . LEU B 1 230 ? -2.219 6.125 12.703 1 90.81 230 LEU B O 1
ATOM 4157 N N . ALA B 1 231 ? -2.602 4.918 10.82 1 88.56 231 ALA B N 1
ATOM 4158 C CA . ALA B 1 231 ? -4.031 5.207 10.836 1 88.56 231 ALA B CA 1
ATOM 4159 C C . ALA B 1 231 ? -4.688 4.695 12.117 1 88.56 231 ALA B C 1
ATOM 4161 O O . ALA B 1 231 ? -5.605 5.324 12.641 1 88.56 231 ALA B O 1
ATOM 4162 N N . VAL B 1 232 ? -4.176 3.668 12.641 1 82.94 232 VAL B N 1
ATOM 4163 C CA . VAL B 1 232 ? -4.723 3.086 13.859 1 82.94 232 VAL B CA 1
ATOM 4164 C C . VAL B 1 232 ? -4.258 3.893 15.07 1 82.94 232 VAL B C 1
ATOM 4166 O O . VAL B 1 232 ? -5.035 4.148 15.992 1 82.94 232 VAL B O 1
ATOM 4169 N N . ALA B 1 233 ? -3.1 4.336 15.031 1 87.12 233 ALA B N 1
ATOM 4170 C CA . ALA B 1 233 ? -2.455 4.883 16.219 1 87.12 233 ALA B CA 1
ATOM 4171 C C . ALA B 1 233 ? -2.752 6.371 16.375 1 87.12 233 ALA B C 1
ATOM 4173 O O . ALA B 1 233 ? -2.785 6.898 17.484 1 87.12 233 ALA B O 1
ATOM 4174 N N . ILE B 1 234 ? -2.932 7.039 15.266 1 91.5 234 ILE B N 1
ATOM 4175 C CA . ILE B 1 234 ? -3.129 8.484 15.312 1 91.5 234 ILE B CA 1
ATOM 4176 C C . ILE B 1 234 ? -4.621 8.805 15.383 1 91.5 234 ILE B C 1
ATOM 4178 O O . ILE B 1 234 ? -5.41 8.273 14.594 1 91.5 234 ILE B O 1
ATOM 4182 N N . ASP B 1 235 ? -4.953 9.609 16.328 1 89.19 235 ASP B N 1
ATOM 4183 C CA . ASP B 1 235 ? -6.352 10 16.5 1 89.19 235 ASP B CA 1
ATOM 4184 C C . ASP B 1 235 ? -6.727 11.102 15.508 1 89.19 235 ASP B C 1
ATOM 4186 O O . ASP B 1 235 ? -6.629 12.289 15.828 1 89.19 235 ASP B O 1
ATOM 4190 N N . CYS B 1 236 ? -7.156 10.75 14.391 1 93.06 236 CYS B N 1
ATOM 4191 C CA . CYS B 1 236 ? -7.543 11.602 13.266 1 93.06 236 CYS B CA 1
ATOM 4192 C C . CYS B 1 236 ? -8.602 10.914 12.406 1 93.06 236 CYS B C 1
ATOM 4194 O O . CYS B 1 236 ? -8.523 9.711 12.164 1 93.06 236 CYS B O 1
ATOM 4196 N N . PRO B 1 237 ? -9.539 11.633 11.922 1 92 237 PRO B N 1
ATOM 4197 C CA . PRO B 1 237 ? -10.648 10.977 11.227 1 92 237 PRO B CA 1
ATOM 4198 C C . PRO B 1 237 ? -10.328 10.664 9.766 1 92 237 PRO B C 1
ATOM 4200 O O . PRO B 1 237 ? -10.867 9.711 9.203 1 92 237 PRO B O 1
ATOM 4203 N N . ILE B 1 238 ? -9.5 11.492 9.141 1 94.62 238 ILE B N 1
ATOM 4204 C CA . ILE B 1 238 ? -9.281 11.344 7.707 1 94.62 238 ILE B CA 1
ATOM 4205 C C . ILE B 1 238 ? -7.789 11.156 7.43 1 94.62 238 ILE B C 1
ATOM 4207 O O . ILE B 1 238 ? -6.961 11.922 7.922 1 94.62 238 ILE B O 1
ATOM 4211 N N . PHE B 1 239 ? -7.547 10.156 6.645 1 95.38 239 PHE B N 1
ATOM 4212 C CA . PHE B 1 239 ? -6.172 9.875 6.25 1 95.38 239 PHE B CA 1
ATOM 4213 C C . PHE B 1 239 ? -6.031 9.883 4.734 1 95.38 239 PHE B C 1
ATOM 4215 O O . PHE B 1 239 ? -6.758 9.172 4.035 1 95.38 239 PHE B O 1
ATOM 4222 N N . TYR B 1 240 ? -5.133 10.734 4.25 1 95 240 TYR B N 1
ATOM 4223 C CA . TYR B 1 240 ? -4.723 10.758 2.85 1 95 240 TYR B CA 1
ATOM 4224 C C . TYR B 1 240 ? -3.365 10.094 2.666 1 95 240 TYR B C 1
ATOM 4226 O O . TYR B 1 240 ? -2.354 10.578 3.174 1 95 240 TYR B O 1
ATOM 4234 N N . PHE B 1 241 ? -3.395 9.055 1.958 1 92.81 241 PHE B N 1
ATOM 4235 C CA . PHE B 1 241 ? -2.143 8.359 1.684 1 92.81 241 PHE B CA 1
ATOM 4236 C C . PHE B 1 241 ? -1.672 8.633 0.26 1 92.81 241 PHE B C 1
ATOM 4238 O O . PHE B 1 241 ? -2.375 8.312 -0.702 1 92.81 241 PHE B O 1
ATOM 4245 N N . ASN B 1 242 ? -0.499 9.273 0.119 1 90.12 242 ASN B N 1
ATOM 4246 C CA . ASN B 1 242 ? 0.116 9.641 -1.151 1 90.12 242 ASN B CA 1
ATOM 4247 C C . ASN B 1 242 ? -0.803 10.539 -1.98 1 90.12 242 ASN B C 1
ATOM 4249 O O . ASN B 1 242 ? -0.85 10.414 -3.207 1 90.12 242 ASN B O 1
ATOM 4253 N N . CYS B 1 243 ? -1.528 11.234 -1.308 1 90.75 243 CYS B N 1
ATOM 4254 C CA . CYS B 1 243 ? -2.391 12.281 -1.852 1 90.75 243 CYS B CA 1
ATOM 4255 C C . CYS B 1 243 ? -2.766 13.297 -0.777 1 90.75 243 CYS B C 1
ATOM 4257 O O . CYS B 1 243 ? -2.354 13.164 0.377 1 90.75 243 CYS B O 1
ATOM 4259 N N . ASN B 1 244 ? -3.406 14.336 -1.188 1 92.69 244 ASN B N 1
ATOM 4260 C CA . ASN B 1 244 ? -3.775 15.383 -0.24 1 92.69 244 ASN B CA 1
ATOM 4261 C C . ASN B 1 244 ? -5.043 16.109 -0.675 1 92.69 244 ASN B C 1
ATOM 4263 O O . ASN B 1 244 ? -5.176 16.5 -1.837 1 92.69 244 ASN B O 1
ATOM 4267 N N . ASN B 1 245 ? -5.961 16.234 0.252 1 89.44 245 ASN B N 1
ATOM 4268 C CA . ASN B 1 245 ? -7.16 17.062 0.13 1 89.44 245 ASN B CA 1
ATOM 4269 C C . ASN B 1 245 ? -8.031 16.609 -1.038 1 89.44 245 ASN B C 1
ATOM 4271 O O . ASN B 1 245 ? -8.57 17.438 -1.771 1 89.44 245 ASN B O 1
ATOM 4275 N N . VAL B 1 246 ? -8.07 15.344 -1.266 1 89.81 246 VAL B N 1
ATOM 4276 C CA . VAL B 1 246 ? -8.984 14.766 -2.246 1 89.81 246 VAL B CA 1
ATOM 4277 C C . VAL B 1 246 ? -10.422 14.883 -1.745 1 89.81 246 VAL B C 1
ATOM 4279 O O . VAL B 1 246 ? -10.68 14.758 -0.546 1 89.81 246 VAL B O 1
ATOM 4282 N N . SER B 1 247 ? -11.352 15.102 -2.678 1 89.88 247 SER B N 1
ATOM 4283 C CA . SER B 1 247 ? -12.75 15.297 -2.316 1 89.88 247 SER B CA 1
ATOM 4284 C C . SER B 1 247 ? -13.281 14.125 -1.508 1 89.88 247 SER B C 1
ATOM 4286 O O . SER B 1 247 ? -12.992 12.961 -1.821 1 89.88 247 SER B O 1
ATOM 4288 N N . LEU B 1 248 ? -14.133 14.445 -0.515 1 91.06 248 LEU B N 1
ATOM 4289 C CA . LEU B 1 248 ? -14.727 13.414 0.33 1 91.06 248 LEU B CA 1
ATOM 4290 C C . LEU B 1 248 ? -16.125 13.062 -0.151 1 91.06 248 LEU B C 1
ATOM 4292 O O . LEU B 1 248 ? -16.781 12.195 0.428 1 91.06 248 LEU B O 1
ATOM 4296 N N . SER B 1 249 ? -16.5 13.648 -1.227 1 88.25 249 SER B N 1
ATOM 4297 C CA . SER B 1 249 ? -17.859 13.492 -1.729 1 88.25 249 SER B CA 1
ATOM 4298 C C . SER B 1 249 ? -18.188 12.031 -2.006 1 88.25 249 SER B C 1
ATOM 4300 O O . SER B 1 249 ? -19.281 11.562 -1.695 1 88.25 249 SER B O 1
ATOM 4302 N N . PRO B 1 250 ? -17.297 11.211 -2.521 1 84.94 250 PRO B N 1
ATOM 4303 C CA . PRO B 1 250 ? -17.625 9.828 -2.854 1 84.94 250 PRO B CA 1
ATOM 4304 C C . PRO B 1 250 ? -17.922 8.977 -1.619 1 84.94 250 PRO B C 1
ATOM 4306 O O . PRO B 1 250 ? -18.547 7.922 -1.729 1 84.94 250 PRO B O 1
ATOM 4309 N N . ILE B 1 251 ? -17.484 9.461 -0.466 1 87.88 251 ILE B N 1
ATOM 4310 C CA . ILE B 1 251 ? -17.656 8.68 0.754 1 87.88 251 ILE B CA 1
ATOM 4311 C C . ILE B 1 251 ? -18.344 9.531 1.815 1 87.88 251 ILE B C 1
ATOM 4313 O O . ILE B 1 251 ? -18.109 9.367 3.012 1 87.88 251 ILE B O 1
ATOM 4317 N N . SER B 1 252 ? -19.156 10.375 1.373 1 84.75 252 SER B N 1
ATOM 4318 C CA . SER B 1 252 ? -19.844 11.312 2.256 1 84.75 252 SER B CA 1
ATOM 4319 C C . SER B 1 252 ? -20.891 10.602 3.117 1 84.75 252 SER B C 1
ATOM 4321 O O . SER B 1 252 ? -21.141 11.008 4.258 1 84.75 252 SER B O 1
ATOM 4323 N N . SER B 1 253 ? -21.422 9.555 2.539 1 79.38 253 SER B N 1
ATOM 4324 C CA . SER B 1 253 ? -22.422 8.789 3.281 1 79.38 253 SER B CA 1
ATOM 4325 C C . SER B 1 253 ? -21.75 7.723 4.152 1 79.38 253 SER B C 1
ATOM 4327 O O . SER B 1 253 ? -20.828 7.043 3.713 1 79.38 253 SER B O 1
ATOM 4329 N N . ASP B 1 254 ? -22.266 7.602 5.344 1 77.88 254 ASP B N 1
ATOM 4330 C CA . ASP B 1 254 ? -21.719 6.617 6.277 1 77.88 254 ASP B CA 1
ATOM 4331 C C . ASP B 1 254 ? -21.969 5.195 5.789 1 77.88 254 ASP B C 1
ATOM 4333 O O . ASP B 1 254 ? -21.344 4.246 6.266 1 77.88 254 ASP B O 1
ATOM 4337 N N . GLU B 1 255 ? -22.781 5.102 4.871 1 75.81 255 GLU B N 1
ATOM 4338 C CA . GLU B 1 255 ? -23.141 3.789 4.344 1 75.81 255 GLU B CA 1
ATOM 4339 C C . GLU B 1 255 ? -22.062 3.264 3.396 1 75.81 255 GLU B C 1
ATOM 4341 O O . GLU B 1 255 ? -21.953 2.055 3.182 1 75.81 255 GLU B O 1
ATOM 4346 N N . ILE B 1 256 ? -21.328 4.152 2.852 1 77.56 256 ILE B N 1
ATOM 4347 C CA . ILE B 1 256 ? -20.281 3.756 1.914 1 77.56 256 ILE B CA 1
ATOM 4348 C C . ILE B 1 256 ? -19.016 3.402 2.682 1 77.56 256 ILE B C 1
ATOM 4350 O O . ILE B 1 256 ? -18.391 4.27 3.295 1 77.56 256 ILE B O 1
ATOM 4354 N N . LYS B 1 257 ? -18.672 2.113 2.682 1 81.31 257 LYS B N 1
ATOM 4355 C CA . LYS B 1 257 ? -17.484 1.671 3.414 1 81.31 257 LYS B CA 1
ATOM 4356 C C . LYS B 1 257 ? -16.266 1.575 2.494 1 81.31 257 LYS B C 1
ATOM 4358 O O . LYS B 1 257 ? -15.133 1.648 2.953 1 81.31 257 LYS B O 1
ATOM 4363 N N . LEU B 1 258 ? -16.609 1.379 1.262 1 85.81 258 LEU B N 1
ATOM 4364 C CA . LEU B 1 258 ? -15.562 1.209 0.258 1 85.81 258 LEU B CA 1
ATOM 4365 C C . LEU B 1 258 ? -16.031 1.693 -1.107 1 85.81 258 LEU B C 1
ATOM 4367 O O . LEU B 1 258 ? -17.172 1.405 -1.518 1 85.81 258 LEU B O 1
ATOM 4371 N N . CYS B 1 259 ? -15.164 2.459 -1.768 1 82.38 259 CYS B N 1
ATOM 4372 C CA . CYS B 1 259 ? -15.484 2.828 -3.143 1 82.38 259 CYS B CA 1
ATOM 4373 C C . CYS B 1 259 ? -14.242 3.281 -3.891 1 82.38 259 CYS B C 1
ATOM 4375 O O . CYS B 1 259 ? -13.25 3.672 -3.273 1 82.38 259 CYS B O 1
ATOM 4377 N N . ILE B 1 260 ? -14.289 3.088 -5.121 1 81 260 ILE B N 1
ATOM 4378 C CA . ILE B 1 260 ? -13.281 3.623 -6.035 1 81 260 ILE B CA 1
ATOM 4379 C C . ILE B 1 260 ? -13.898 4.73 -6.887 1 81 260 ILE B C 1
ATOM 4381 O O . ILE B 1 260 ? -14.969 4.551 -7.465 1 81 260 ILE B O 1
ATOM 4385 N N . PHE B 1 261 ? -13.297 5.914 -6.891 1 82.19 261 PHE B N 1
ATOM 4386 C CA . PHE B 1 261 ? -13.82 7.043 -7.656 1 82.19 261 PHE B CA 1
ATOM 4387 C C . PHE B 1 261 ? -12.68 7.895 -8.203 1 82.19 261 PHE B C 1
ATOM 4389 O O . PHE B 1 261 ? -11.758 8.258 -7.469 1 82.19 261 PHE B O 1
ATOM 4396 N N . ASP B 1 262 ? -12.648 8.07 -9.492 1 80.06 262 ASP B N 1
ATOM 4397 C CA . ASP B 1 262 ? -11.719 8.969 -10.172 1 80.06 262 ASP B CA 1
ATOM 4398 C C . ASP B 1 262 ? -10.273 8.609 -9.852 1 80.06 262 ASP B C 1
ATOM 4400 O O . ASP B 1 262 ? -9.477 9.484 -9.492 1 80.06 262 ASP B O 1
ATOM 4404 N N . GLY B 1 263 ? -9.977 7.371 -9.727 1 79.19 263 GLY B N 1
ATOM 4405 C CA . GLY B 1 263 ? -8.609 6.91 -9.555 1 79.19 263 GLY B CA 1
ATOM 4406 C C . GLY B 1 263 ? -8.172 6.84 -8.102 1 79.19 263 GLY B C 1
ATOM 4407 O O . GLY B 1 263 ? -7.004 6.586 -7.809 1 79.19 263 GLY B O 1
ATOM 4408 N N . PHE B 1 264 ? -9.156 7.031 -7.203 1 87.44 264 PHE B N 1
ATOM 4409 C CA . PHE B 1 264 ? -8.844 6.965 -5.781 1 87.44 264 PHE B CA 1
ATOM 4410 C C . PHE B 1 264 ? -9.617 5.844 -5.109 1 87.44 264 PHE B C 1
ATOM 4412 O O . PHE B 1 264 ? -10.773 5.586 -5.453 1 87.44 264 PHE B O 1
ATOM 4419 N N . HIS B 1 265 ? -9.008 5.199 -4.254 1 86.88 265 HIS B N 1
ATOM 4420 C CA . HIS B 1 265 ? -9.578 4.207 -3.352 1 86.88 265 HIS B CA 1
ATOM 4421 C C . HIS B 1 265 ? -10.016 4.848 -2.039 1 86.88 265 HIS B C 1
ATOM 4423 O O . HIS B 1 265 ? -9.227 5.523 -1.378 1 86.88 265 HIS B O 1
ATOM 4429 N N . TYR B 1 266 ? -11.305 4.754 -1.716 1 88.06 266 TYR B N 1
ATOM 4430 C CA . TYR B 1 266 ? -11.875 5.258 -0.474 1 88.06 266 TYR B CA 1
ATOM 4431 C C . TYR B 1 266 ? -12.328 4.113 0.425 1 88.06 266 TYR B C 1
ATOM 4433 O O . TYR B 1 266 ? -12.992 3.182 -0.033 1 88.06 266 TYR B O 1
ATOM 4441 N N . GLU B 1 267 ? -11.961 4.246 1.664 1 87.94 267 GLU B N 1
ATOM 4442 C CA . GLU B 1 267 ? -12.516 3.27 2.596 1 87.94 267 GLU B CA 1
ATOM 4443 C C . GLU B 1 267 ? -12.836 3.914 3.943 1 87.94 267 GLU B C 1
ATOM 4445 O O . GLU B 1 267 ? -12.211 4.902 4.328 1 87.94 267 GLU B O 1
ATOM 4450 N N . ARG B 1 268 ? -13.844 3.475 4.539 1 88.44 268 ARG B N 1
ATOM 4451 C CA . ARG B 1 268 ? -14.234 3.814 5.906 1 88.44 268 ARG B CA 1
ATOM 4452 C C . ARG B 1 268 ? -14.078 2.615 6.832 1 88.44 268 ARG B C 1
ATOM 4454 O O . ARG B 1 268 ? -14.688 1.568 6.613 1 88.44 268 ARG B O 1
ATOM 4461 N N . LEU B 1 269 ? -13.227 2.787 7.824 1 82.94 269 LEU B N 1
ATOM 4462 C CA . LEU B 1 269 ? -12.922 1.677 8.719 1 82.94 269 LEU B CA 1
ATOM 4463 C C . LEU B 1 269 ? -13.234 2.041 10.164 1 82.94 269 LEU B C 1
ATOM 4465 O O . LEU B 1 269 ? -12.883 3.131 10.625 1 82.94 269 LEU B O 1
ATOM 4469 N N . PRO B 1 270 ? -13.953 1.193 10.758 1 78.81 270 PRO B N 1
ATOM 4470 C CA . PRO B 1 270 ? -14.086 1.388 12.203 1 78.81 270 PRO B CA 1
ATOM 4471 C C . PRO B 1 270 ? -12.828 1.007 12.969 1 78.81 270 PRO B C 1
ATOM 4473 O O . PRO B 1 270 ? -12.453 -0.169 13.008 1 78.81 270 PRO B O 1
ATOM 4476 N N . ILE B 1 271 ? -12.172 1.911 13.422 1 74.38 271 ILE B N 1
ATOM 4477 C CA . ILE B 1 271 ? -10.953 1.705 14.195 1 74.38 271 ILE B CA 1
ATOM 4478 C C . ILE B 1 271 ? -11.125 2.271 15.602 1 74.38 271 ILE B C 1
ATOM 4480 O O . ILE B 1 271 ? -11.344 3.475 15.773 1 74.38 271 ILE B O 1
ATOM 4484 N N . ASN B 1 272 ? -11 1.406 16.594 1 69.5 272 ASN B N 1
ATOM 4485 C CA . ASN B 1 272 ? -11.125 1.826 18 1 69.5 272 ASN B CA 1
ATOM 4486 C C . ASN B 1 272 ? -12.422 2.586 18.234 1 69.5 272 ASN B C 1
ATOM 4488 O O . ASN B 1 272 ? -12.422 3.646 18.859 1 69.5 272 ASN B O 1
ATOM 4492 N N . GLY B 1 273 ? -13.438 2.086 17.578 1 69.44 273 GLY B N 1
ATOM 4493 C CA . GLY B 1 273 ? -14.758 2.662 17.797 1 69.44 273 GLY B CA 1
ATOM 4494 C C . GLY B 1 273 ? -14.992 3.926 17 1 69.44 273 GLY B C 1
ATOM 4495 O O . GLY B 1 273 ? -16.031 4.562 17.125 1 69.44 273 GLY B O 1
ATOM 4496 N N . LYS B 1 274 ? -14.031 4.324 16.266 1 78.62 274 LYS B N 1
ATOM 4497 C CA . LYS B 1 274 ? -14.141 5.516 15.422 1 78.62 274 LYS B CA 1
ATOM 4498 C C . LYS B 1 274 ? -14.094 5.145 13.945 1 78.62 274 LYS B C 1
ATOM 4500 O O . LYS B 1 274 ? -13.336 4.262 13.539 1 78.62 274 LYS B O 1
ATOM 4505 N N . ASN B 1 275 ? -15.016 5.816 13.172 1 84.94 275 ASN B N 1
ATOM 4506 C CA . ASN B 1 275 ? -14.984 5.602 11.727 1 84.94 275 ASN B CA 1
ATOM 4507 C C . ASN B 1 275 ? -13.938 6.484 11.055 1 84.94 275 ASN B C 1
ATOM 4509 O O . ASN B 1 275 ? -14.07 7.711 11.039 1 84.94 275 ASN B O 1
ATOM 4513 N N . LYS B 1 276 ? -12.984 5.836 10.609 1 89.62 276 LYS B N 1
ATOM 4514 C CA . LYS B 1 276 ? -11.906 6.562 9.945 1 89.62 276 LYS B CA 1
ATOM 4515 C C . LYS B 1 276 ? -11.977 6.391 8.43 1 89.62 276 LYS B C 1
ATOM 4517 O O . LYS B 1 276 ? -12.289 5.309 7.938 1 89.62 276 LYS B O 1
ATOM 4522 N N . ILE B 1 277 ? -11.703 7.48 7.75 1 93.25 277 ILE B N 1
ATOM 4523 C CA . ILE B 1 277 ? -11.664 7.449 6.293 1 93.25 277 ILE B CA 1
ATOM 4524 C C . ILE B 1 277 ? -10.219 7.402 5.812 1 93.25 277 ILE B C 1
ATOM 4526 O O . ILE B 1 277 ? -9.375 8.172 6.277 1 93.25 277 ILE B O 1
ATOM 4530 N N . ILE B 1 278 ? -9.953 6.461 4.938 1 92.5 278 ILE B N 1
ATOM 4531 C CA . ILE B 1 278 ? -8.633 6.332 4.328 1 92.5 278 ILE B CA 1
ATOM 4532 C C . ILE B 1 278 ? -8.75 6.441 2.809 1 92.5 278 ILE B C 1
ATOM 4534 O O . ILE B 1 278 ? -9.57 5.754 2.195 1 92.5 278 ILE B O 1
ATOM 4538 N N . ILE B 1 279 ? -7.949 7.336 2.191 1 92.06 279 ILE B N 1
ATOM 4539 C CA . ILE B 1 279 ? -7.984 7.578 0.753 1 92.06 279 ILE B CA 1
ATOM 4540 C C . ILE B 1 279 ? -6.582 7.441 0.171 1 92.06 279 ILE B C 1
ATOM 4542 O O . ILE B 1 279 ? -5.609 7.922 0.758 1 92.06 279 ILE B O 1
ATOM 4546 N N . PHE B 1 280 ? -6.469 6.73 -0.948 1 89.88 280 PHE B N 1
ATOM 4547 C CA . PHE B 1 280 ? -5.188 6.676 -1.643 1 89.88 280 PHE B CA 1
ATOM 4548 C C . PHE B 1 280 ? -5.391 6.461 -3.137 1 89.88 280 PHE B C 1
ATOM 4550 O O . PHE B 1 280 ? -6.418 5.922 -3.559 1 89.88 280 PHE B O 1
ATOM 4557 N N . PRO B 1 281 ? -4.367 6.957 -3.926 1 87.06 281 PRO B N 1
ATOM 4558 C CA . PRO B 1 281 ? -4.488 6.785 -5.375 1 87.06 281 PRO B CA 1
ATOM 4559 C C . PRO B 1 281 ? -4.184 5.359 -5.828 1 87.06 281 PRO B C 1
ATOM 4561 O O . PRO B 1 281 ? -3.311 4.699 -5.258 1 87.06 281 PRO B O 1
ATOM 4564 N N . ILE B 1 282 ? -4.895 4.836 -6.703 1 78.31 282 ILE B N 1
ATOM 4565 C CA . ILE B 1 282 ? -4.641 3.508 -7.254 1 78.31 282 ILE B CA 1
ATOM 4566 C C . ILE B 1 282 ? -4.367 3.611 -8.75 1 78.31 282 ILE B C 1
ATOM 4568 O O . ILE B 1 282 ? -4.164 2.598 -9.422 1 78.31 282 ILE B O 1
ATOM 4572 N N . GLY B 1 283 ? -4.172 4.672 -9.227 1 63.88 283 GLY B N 1
ATOM 4573 C CA . GLY B 1 283 ? -3.861 4.898 -10.633 1 63.88 283 GLY B CA 1
ATOM 4574 C C . GLY B 1 283 ? -5.094 5.02 -11.508 1 63.88 283 GLY B C 1
ATOM 4575 O O . GLY B 1 283 ? -6.195 4.648 -11.094 1 63.88 283 GLY B O 1
ATOM 4576 N N . ALA B 1 284 ? -5.078 5.816 -12.445 1 52.41 284 ALA B N 1
ATOM 4577 C CA . ALA B 1 284 ? -6.164 6.137 -13.375 1 52.41 284 ALA B CA 1
ATOM 4578 C C . ALA B 1 284 ? -6.738 4.871 -14 1 52.41 284 ALA B C 1
ATOM 4580 O O . ALA B 1 284 ? -7.801 4.91 -14.633 1 52.41 284 ALA B O 1
ATOM 4581 N N . HIS B 1 285 ? -6.156 3.816 -13.719 1 47.28 285 HIS B N 1
ATOM 4582 C CA . HIS B 1 285 ? -6.539 2.66 -14.523 1 47.28 285 HIS B CA 1
ATOM 4583 C C . HIS B 1 285 ? -7.855 2.062 -14.039 1 47.28 285 HIS B C 1
ATOM 4585 O O . HIS B 1 285 ? -8.461 1.239 -14.734 1 47.28 285 HIS B O 1
ATOM 4591 N N . ILE B 1 286 ? -8.312 2.52 -12.891 1 49.5 286 ILE B N 1
ATOM 4592 C CA . ILE B 1 286 ? -9.516 1.882 -12.375 1 49.5 286 ILE B CA 1
ATOM 4593 C C . ILE B 1 286 ? -10.734 2.734 -12.711 1 49.5 286 ILE B C 1
ATOM 4595 O O . ILE B 1 286 ? -11 3.742 -12.047 1 49.5 286 ILE B O 1
ATOM 4599 N N . SER B 1 287 ? -10.836 3.35 -13.953 1 39.69 287 SER B N 1
ATOM 4600 C CA . SER B 1 287 ? -12.008 4.176 -14.227 1 39.69 287 SER B CA 1
ATOM 4601 C C . SER B 1 287 ? -13.297 3.4 -13.984 1 39.69 287 SER B C 1
ATOM 4603 O O . SER B 1 287 ? -13.516 2.346 -14.586 1 39.69 287 SER B O 1
ATOM 4605 N N . GLN B 1 288 ? -13.828 3.604 -12.766 1 38.72 288 GLN B N 1
ATOM 4606 C CA . GLN B 1 288 ? -15.211 3.168 -12.664 1 38.72 288 GLN B CA 1
ATOM 4607 C C . GLN B 1 288 ? -16.109 3.973 -13.602 1 38.72 288 GLN B C 1
ATOM 4609 O O . GLN B 1 288 ? -16.016 5.199 -13.656 1 38.72 288 GLN B O 1
ATOM 4614 N N . LYS B 1 289 ? -16.562 3.645 -14.75 1 35.38 289 LYS B N 1
ATOM 4615 C CA . LYS B 1 289 ? -17.688 4.328 -15.398 1 35.38 289 LYS B CA 1
ATOM 4616 C C . LYS B 1 289 ? -18.812 4.594 -14.406 1 35.38 289 LYS B C 1
ATOM 4618 O O . LYS B 1 289 ? -19.547 3.674 -14.031 1 35.38 289 LYS B O 1
ATOM 4623 N N . SER B 1 290 ? -18.734 5.605 -13.469 1 32.94 290 SER B N 1
ATOM 4624 C CA . SER B 1 290 ? -19.828 6.082 -12.617 1 32.94 290 SER B CA 1
ATOM 4625 C C . SER B 1 290 ? -21.062 6.438 -13.438 1 32.94 290 SER B C 1
ATOM 4627 O O . SER B 1 290 ? -21.891 7.238 -13 1 32.94 290 SER B O 1
ATOM 4629 N N . ASP B 1 291 ? -21.344 6.285 -14.555 1 32.03 291 ASP B N 1
ATOM 4630 C CA . ASP B 1 291 ? -22.734 6.73 -14.664 1 32.03 291 ASP B CA 1
ATOM 4631 C C . ASP B 1 291 ? -23.594 6.156 -13.539 1 32.03 291 ASP B C 1
ATOM 4633 O O . ASP B 1 291 ? -24.797 6.383 -13.492 1 32.03 291 ASP B O 1
ATOM 4637 N N . GLU B 1 292 ? -23.312 4.914 -12.945 1 34.22 292 GLU B N 1
ATOM 4638 C CA . GLU B 1 292 ? -24.281 4.516 -11.93 1 34.22 292 GLU B CA 1
ATOM 4639 C C . GLU B 1 292 ? -23.984 5.18 -10.586 1 34.22 292 GLU B C 1
ATOM 4641 O O . GLU B 1 292 ? -22.812 5.379 -10.242 1 34.22 292 GLU B O 1
ATOM 4646 N N . PRO B 1 293 ? -24.953 5.879 -9.859 1 31.98 293 PRO B N 1
ATOM 4647 C CA . PRO B 1 293 ? -24.875 6.637 -8.609 1 31.98 293 PRO B CA 1
ATOM 4648 C C . PRO B 1 293 ? -24.016 5.945 -7.555 1 31.98 293 PRO B C 1
ATOM 4650 O O . PRO B 1 293 ? -23.859 4.719 -7.586 1 31.98 293 PRO B O 1
ATOM 4653 N N . PRO B 1 294 ? -23.266 6.758 -6.801 1 31.88 294 PRO B N 1
ATOM 4654 C CA . PRO B 1 294 ? -22.438 6.273 -5.695 1 31.88 294 PRO B CA 1
ATOM 4655 C C . PRO B 1 294 ? -23.109 5.145 -4.91 1 31.88 294 PRO B C 1
ATOM 4657 O O . PRO B 1 294 ? -24.297 5.234 -4.574 1 31.88 294 PRO B O 1
ATOM 4660 N N . ILE B 1 295 ? -22.812 4.008 -5.199 1 32.19 295 ILE B N 1
ATOM 4661 C CA . ILE B 1 295 ? -23.469 2.91 -4.488 1 32.19 295 ILE B CA 1
ATOM 4662 C C . ILE B 1 295 ? -23.266 3.076 -2.986 1 32.19 295 ILE B C 1
ATOM 4664 O O . ILE B 1 295 ? -22.125 3.043 -2.498 1 32.19 295 ILE B O 1
ATOM 4668 N N . VAL B 1 296 ? -24.172 3.887 -2.303 1 26.95 296 VAL B N 1
ATOM 4669 C CA . VAL B 1 296 ? -24.359 4.176 -0.884 1 26.95 296 VAL B CA 1
ATOM 4670 C C . VAL B 1 296 ? -24.609 2.877 -0.121 1 26.95 296 VAL B C 1
ATOM 4672 O O . VAL B 1 296 ? -25.594 2.178 -0.376 1 26.95 296 VAL B O 1
ATOM 4675 N N . SER B 1 297 ? -23.656 2.07 -0.023 1 28.58 297 SER B N 1
ATOM 4676 C CA . SER B 1 297 ? -24 0.934 0.825 1 28.58 297 SER B CA 1
ATOM 4677 C C . SER B 1 297 ? -24.219 1.368 2.27 1 28.58 297 SER B C 1
ATOM 4679 O O . SER B 1 297 ? -23.359 2.004 2.873 1 28.58 297 SER B O 1
ATOM 4681 N N . ASN B 1 298 ? -25.453 1.764 2.764 1 26.19 298 ASN B N 1
ATOM 4682 C CA . ASN B 1 298 ? -25.969 2.168 4.07 1 26.19 298 ASN B CA 1
ATOM 4683 C C . ASN B 1 298 ? -25.594 1.161 5.152 1 26.19 298 ASN B C 1
ATOM 4685 O O . ASN B 1 298 ? -26.094 1.231 6.273 1 26.19 298 ASN B O 1
ATOM 4689 N N . SER B 1 299 ? -25.25 -0.102 4.781 1 26.34 299 SER B N 1
ATOM 4690 C CA . SER B 1 299 ? -25.469 -0.889 5.988 1 26.34 299 SER B CA 1
ATOM 4691 C C . SER B 1 299 ? -24.438 -0.542 7.062 1 26.34 299 SER B C 1
ATOM 4693 O O . SER B 1 299 ? -23.266 -0.315 6.758 1 26.34 299 SER B O 1
ATOM 4695 N N . PRO B 1 300 ? -24.906 -0.248 8.227 1 23.44 300 PRO B N 1
ATOM 4696 C CA . PRO B 1 300 ? -24.125 0.162 9.398 1 23.44 300 PRO B CA 1
ATOM 4697 C C . PRO B 1 300 ? -22.984 -0.805 9.727 1 23.44 300 PRO B C 1
ATOM 4699 O O . PRO B 1 300 ? -23.141 -2.02 9.578 1 23.44 300 PRO B O 1
ATOM 4702 N N . ILE B 1 301 ? -21.938 -0.469 9.414 1 26.58 301 ILE B N 1
ATOM 4703 C CA . ILE B 1 301 ? -20.75 -1.204 9.836 1 26.58 301 ILE B CA 1
ATOM 4704 C C . ILE B 1 301 ? -20.797 -1.406 11.352 1 26.58 301 ILE B C 1
ATOM 4706 O O . ILE B 1 301 ? -20.75 -0.439 12.117 1 26.58 301 ILE B O 1
ATOM 4710 N N . PRO B 1 302 ? -21.547 -2.383 11.789 1 24.17 302 PRO B N 1
ATOM 4711 C CA . PRO B 1 302 ? -21.688 -2.484 13.242 1 24.17 302 PRO B CA 1
ATOM 4712 C C . PRO B 1 302 ? -20.344 -2.393 13.969 1 24.17 302 PRO B C 1
ATOM 4714 O O . PRO B 1 302 ? -19.422 -3.156 13.672 1 24.17 302 PRO B O 1
ATOM 4717 N N . PHE B 1 303 ? -20.016 -1.223 14.141 1 23.27 303 PHE B N 1
ATOM 4718 C CA . PHE B 1 303 ? -18.969 -0.945 15.117 1 23.27 303 PHE B CA 1
ATOM 4719 C C . PHE B 1 303 ? -19.312 -1.56 16.469 1 23.27 303 PHE B C 1
ATOM 4721 O O . PHE B 1 303 ? -20.375 -1.281 17.031 1 23.27 303 PHE B O 1
ATOM 4728 N N . LEU B 1 304 ? -19.125 -2.803 16.703 1 23.75 304 LEU B N 1
ATOM 4729 C CA . LEU B 1 304 ? -19.469 -3.469 17.953 1 23.75 304 LEU B CA 1
ATOM 4730 C C . LEU B 1 304 ? -19.156 -2.572 19.156 1 23.75 304 LEU B C 1
ATOM 4732 O O . LEU B 1 304 ? -18.016 -2.15 19.328 1 23.75 304 LEU B O 1
ATOM 4736 N N . ILE B 1 305 ? -20.156 -1.547 19.359 1 20.23 305 ILE B N 1
ATOM 4737 C CA . ILE B 1 305 ? -20.297 -0.873 20.641 1 20.23 305 ILE B CA 1
ATOM 4738 C C . ILE B 1 305 ? -20.406 -1.909 21.766 1 20.23 305 ILE B C 1
ATOM 4740 O O . ILE B 1 305 ? -21.359 -2.682 21.812 1 20.23 305 ILE B O 1
ATOM 4744 N N . GLU B 1 306 ? -19.641 -2.902 21.953 1 21.25 306 GLU B N 1
ATOM 4745 C CA . GLU B 1 306 ? -19.844 -3.189 23.375 1 21.25 306 GLU B CA 1
ATOM 4746 C C . GLU B 1 306 ? -19.312 -2.053 24.25 1 21.25 306 GLU B C 1
ATOM 4748 O O . GLU B 1 306 ? -18.312 -1.42 23.922 1 21.25 306 GLU B O 1
#

Secondary structure (DSSP, 8-state):
-------------------------------------HHHHHT----GGGHHHH-------HHHHHHHHHHHHTT----EEEEE-TTS-HHHHHHHHHHHHH-TTSTT-EEEEEEEGGGHHHHHHHHHHT--PPPHHHHT-HHHHHHHHHHHHHT--EE---TTTS-TTS----EEET--GGGT-SS--SSEEEEEESSHHHHHHHHHTSSS--SEEEEE-S-HHHHHHHHHHS--SEEEES--S---GGG-STT--EEEETTEEEEEEEETTEEEEEEEE--TT----TTS--------------/-------------------------------------HHHHHT----GGGHHHH-------HHHHHHHHHHHHTT----EEEEE-TTS-HHHHHHHHHHHHH-TTSTT-EEEEEEEGGGHHHHHHHHHHT--PPPHHHHT-HHHHHHHHHHHHHT--EE---TTTS-TTS----EEET--GGGT-SS--SSEEEEEESSHHHHHHHHHTSSS--SEEEEE-S-HHHHHHHHHHS--SEEEES--S---GGG-STT--EEEETTEEEEEEEETTEEEEEEEE--TT----TTS--------------

Nearest PDB structures (foldseek):
  3rhd-assembly1_A  TM=6.908E-01  e=7.179E-07  Methanocaldococcus jannaschii
  5ucd-assembly1_B  TM=6.008E-01  e=4.390E-07  Pseudomonas putida
  4jbe-assembly1_A  TM=6.734E-01  e=2.113E-05  Saccharomonospora viridis DSM 43017
  4p5f-assembly1_A  TM=3.577E-01  e=9.628E-02  Xanthomonas oryzae pv. oryzae KACC 10331
  4kl0-assembly1_A  TM=3.094E-01  e=1.158E-01  Xanthomonas oryzae pv. oryzae KACC 10331

Radius of gyration: 31.79 Å; Cα contacts (8 Å, |Δi|>4): 970; chains: 2; bounding box: 114×86×65 Å